Protein AF-A0A2V9KJF3-F1 (afdb_monomer_lite)

Foldseek 3Di:
DDPPDDVPDPPDDPVPVPPPCVFWDADPVGDTPDGDPPDDDDDDDPDDPDPPPDQDFPPVDPPTDGDDDDDDPFDQDLQQWTPDDDDFPPPVPCVPPFDQKDWAKAQQQARHHADLDFDKDFDKDKDKDWDWDCPDPFKIKIKMKMWIWTGFIFTPPLLFWAWDDDDFQDVVLVPPVNPPPNLQSLQRTAIDRDGGQAHIDRPPIKIKIKMWGPPPVPVFKIKIKIKIKDFDDDDPVQGSQSSCGPNRMFTWMDRGDDPDDDGPRHSPGPHSQRDRRDPRVDRRVQIATAHRHEDRHQDTKMKIKIKIKIWGDPDPFKIKMKMKIKIKIAQFKAWAASQDDPPQCQDPVRDRHTSHSRHDHGTYMGRGWMKMKIKIKIWMWGDDPPPDIDIDIDMDMDIDTPHRDSPDHDD

Secondary structure (DSSP, 8-state):
------TT---SSTTSTTTSTTT-PPPTTS----PPTT----S------S--------TTSSSPPPPP------EEPTTSPEES-------TTSTTPPPSEEEEEE-TTT-SBP-----EE---EEEEEEEEEEEETTEEEEEEEEEEE-PPPEETT--EEE--SSSSSTTGGGSTT-TT-HHHHHHT---EEESBSS-----EEEEEEEEEEESSSSSSEEEEEEEEEEEEPPPHHHHHGGGGSTTT-EEEEEEP-TT----SSSPPPPPTT--TT--TT--STT-EEEEEEE-TTPPPEEEEEEEEEEEEEEETTEEEEEEEEEEEEEEEEEEE--S--TTTT--TT-----S-TTEEEEEEEEEEEEEEEEEEEEEEEEE-SSS-EEEEEEEEEEEEES--BSSS---

Radius of gyration: 31.86 Å; chains: 1; bounding box: 67×62×99 Å

pLDDT: mean 71.25, std 25.02, range [20.08, 98.69]

Sequence (411 aa):
NWDLGNPGYYEFGNALKADIADYIPCDASGTCDQIKPGVTPPANYGTPVCPEPVPTIDTSTTPNTITAWTCAPSVLNADGSFAGNIPNSVDGNLVNDFPYFQELSINPVTGARGNAYRHYYSYDSGLFVQDDWKVSPRFTLNLGLRWERYGAPREQHAIIAQFPASGQYAFDCLSPANTTDFVTCMGNVRTQPAQSMWNTRNYDFGPRIGFAWDVFGDQKTSLRAGYGIFYDRIFDNVWSNGAWNPPFYGLIDADATGGDTIFYSRPPAVPPSFTPGAPPDYLPLGARVSVRTMEQNLKDSSDQSLYFGLERQVSSSLALTLNYQGSLGRHLPVLMNWNRYDGDRYNATLTLDRPNSHYTGFNYRSNNVTSNYNALVFEARKHFSHSVALIGGYTWGRLMDFGSDLFSGST

Structure (mmCIF, N/CA/C/O backbone):
data_AF-A0A2V9KJF3-F1
#
_entry.id   AF-A0A2V9KJF3-F1
#
loop_
_atom_site.group_PDB
_atom_site.id
_atom_site.type_symbol
_atom_site.label_atom_id
_atom_site.label_alt_id
_atom_site.label_comp_id
_atom_site.label_asym_id
_atom_site.label_entity_id
_atom_site.label_seq_id
_atom_site.pdbx_PDB_ins_code
_atom_site.Cartn_x
_atom_site.Cartn_y
_atom_site.Cartn_z
_atom_site.occupancy
_atom_site.B_iso_or_equiv
_atom_site.auth_seq_id
_atom_site.auth_comp_id
_atom_site.auth_asym_id
_atom_site.auth_atom_id
_atom_site.pdbx_PDB_model_num
ATOM 1 N N . ASN A 1 1 ? -8.082 19.844 -6.050 1.00 25.84 1 ASN A N 1
ATOM 2 C CA . ASN A 1 1 ? -7.592 20.480 -7.288 1.00 25.84 1 ASN A CA 1
ATOM 3 C C . ASN A 1 1 ? -6.088 20.356 -7.386 1.00 25.84 1 ASN A C 1
ATOM 5 O O . ASN A 1 1 ? -5.379 21.288 -7.048 1.00 25.84 1 ASN A O 1
ATOM 9 N N . TRP A 1 2 ? -5.635 19.178 -7.800 1.00 20.08 2 TRP A N 1
ATOM 10 C CA . TRP A 1 2 ? -4.311 18.945 -8.363 1.00 20.08 2 TRP A CA 1
ATOM 11 C C . TRP A 1 2 ? -4.602 18.151 -9.631 1.00 20.08 2 TRP A C 1
ATOM 13 O O . TRP A 1 2 ? -5.010 16.995 -9.549 1.00 20.08 2 TRP A O 1
ATOM 23 N N . ASP A 1 3 ? -4.570 18.841 -10.765 1.00 22.78 3 ASP A N 1
ATOM 24 C CA . ASP A 1 3 ? -4.784 18.254 -12.080 1.00 22.78 3 ASP A CA 1
ATOM 25 C C . ASP A 1 3 ? -3.463 17.602 -12.495 1.00 22.78 3 ASP A C 1
ATOM 27 O O . ASP A 1 3 ? -2.493 18.276 -12.847 1.00 22.78 3 ASP A O 1
ATOM 31 N N . LEU A 1 4 ? -3.371 16.286 -12.302 1.00 27.84 4 LEU A N 1
ATOM 32 C CA . LEU A 1 4 ? -2.240 15.499 -12.772 1.00 27.84 4 LEU A CA 1
ATOM 33 C C . LEU A 1 4 ? -2.470 15.246 -14.258 1.00 27.84 4 LEU A C 1
ATOM 35 O O . LEU A 1 4 ? -3.127 14.278 -14.642 1.00 27.84 4 LEU A O 1
ATOM 39 N N . GLY A 1 5 ? -1.946 16.169 -15.062 1.00 24.44 5 GLY A N 1
ATOM 40 C CA . GLY A 1 5 ? -1.996 16.127 -16.512 1.00 24.44 5 GLY A CA 1
ATOM 41 C C . GLY A 1 5 ? -1.640 14.747 -17.059 1.00 24.44 5 GLY A C 1
ATOM 42 O O . GLY A 1 5 ? -0.669 14.108 -16.647 1.00 24.44 5 GLY A O 1
ATOM 43 N N . ASN A 1 6 ? -2.446 14.300 -18.017 1.00 25.06 6 ASN A N 1
ATOM 44 C CA . ASN A 1 6 ? -2.137 13.165 -18.872 1.00 25.06 6 ASN A CA 1
ATOM 45 C C . ASN A 1 6 ? -0.696 13.308 -19.410 1.00 25.06 6 ASN A C 1
ATOM 47 O O . ASN A 1 6 ? -0.407 14.313 -20.071 1.00 25.06 6 ASN A O 1
ATOM 51 N N . PRO A 1 7 ? 0.205 12.331 -19.208 1.00 29.00 7 PRO A N 1
ATOM 52 C CA . PRO A 1 7 ? 1.539 12.393 -19.785 1.00 29.00 7 PRO A CA 1
ATOM 53 C C . PRO A 1 7 ? 1.407 12.312 -21.310 1.00 29.00 7 PRO A C 1
ATOM 55 O O . PRO A 1 7 ? 1.063 11.275 -21.876 1.00 29.00 7 PRO A O 1
ATOM 58 N N . GLY A 1 8 ? 1.606 13.457 -21.968 1.00 27.42 8 GLY A N 1
ATOM 59 C CA . GLY A 1 8 ? 1.446 13.633 -23.411 1.00 27.42 8 GLY A CA 1
ATOM 60 C C . GLY A 1 8 ? 0.338 14.595 -23.853 1.00 27.42 8 GLY A C 1
ATOM 61 O O . GLY A 1 8 ? 0.204 14.795 -25.060 1.00 27.42 8 GLY A O 1
ATOM 62 N N . TYR A 1 9 ? -0.414 15.209 -22.935 1.00 23.98 9 TYR A N 1
ATOM 63 C CA . TYR A 1 9 ? -1.232 16.383 -23.247 1.00 23.98 9 TYR A CA 1
ATOM 64 C C . TYR A 1 9 ? -0.492 17.643 -22.808 1.00 23.98 9 TYR A C 1
ATOM 66 O O . TYR A 1 9 ? -0.600 18.088 -21.671 1.00 23.98 9 TYR A O 1
ATOM 74 N N . TYR A 1 10 ? 0.254 18.235 -23.734 1.00 28.16 10 TYR A N 1
ATOM 75 C CA . TYR A 1 10 ? 0.429 19.678 -23.693 1.00 28.16 10 TYR A CA 1
ATOM 76 C C . TYR A 1 10 ? -0.896 20.273 -24.175 1.00 28.16 10 TYR A C 1
ATOM 78 O O . TYR A 1 10 ? -1.294 20.042 -25.319 1.00 28.16 10 TYR A O 1
ATOM 86 N N . GLU A 1 11 ? -1.616 20.978 -23.303 1.00 24.31 11 GLU A N 1
ATOM 87 C CA . GLU A 1 11 ? -2.724 21.829 -23.728 1.00 24.31 11 GLU A CA 1
ATOM 88 C C . GLU A 1 11 ? -2.167 22.997 -24.546 1.00 24.31 11 GLU A C 1
ATOM 90 O O . GLU A 1 11 ? -1.919 24.086 -24.043 1.00 24.31 11 GLU A O 1
ATOM 95 N N . PHE A 1 12 ? -2.005 22.773 -25.844 1.00 30.14 12 PHE A N 1
ATOM 96 C CA . PHE A 1 12 ? -2.162 23.834 -26.822 1.00 30.14 12 PHE A CA 1
ATOM 97 C C . PHE A 1 12 ? -3.464 23.560 -27.580 1.00 30.14 12 PHE A C 1
ATOM 99 O O . PHE A 1 12 ? -3.560 22.627 -28.372 1.00 30.14 12 PHE A O 1
ATOM 106 N N . GLY A 1 13 ? -4.492 24.370 -27.309 1.00 28.67 13 GLY A N 1
ATOM 107 C CA . GLY A 1 13 ? -5.544 24.639 -28.295 1.00 28.67 13 GLY A CA 1
ATOM 108 C C . GLY A 1 13 ? -6.849 23.836 -28.256 1.00 28.67 13 GLY A C 1
ATOM 109 O O . GLY A 1 13 ? -7.619 23.952 -29.205 1.00 28.67 13 GLY A O 1
ATOM 110 N N . ASN A 1 14 ? -7.190 23.086 -27.202 1.00 29.58 14 ASN A N 1
ATOM 111 C CA . ASN A 1 14 ? -8.516 22.435 -27.149 1.00 29.58 14 ASN A CA 1
ATOM 112 C C . ASN A 1 14 ? -9.671 23.328 -26.655 1.00 29.58 14 ASN A C 1
ATOM 114 O O . ASN A 1 14 ? -10.817 22.888 -26.689 1.00 29.58 14 ASN A O 1
ATOM 118 N N . ALA A 1 15 ? -9.421 24.594 -26.308 1.00 27.84 15 ALA A N 1
ATOM 119 C CA . ALA A 1 15 ? -10.497 25.555 -26.046 1.00 27.84 15 ALA A CA 1
ATOM 120 C C . ALA A 1 15 ? -11.199 26.065 -27.328 1.00 27.84 15 ALA A C 1
ATOM 122 O O . ALA A 1 15 ? -12.271 26.643 -27.229 1.00 27.84 15 ALA A O 1
ATOM 123 N N . LEU A 1 16 ? -10.645 25.835 -28.531 1.00 33.12 16 LEU A N 1
ATOM 124 C CA . LEU A 1 16 ? -11.183 26.403 -29.783 1.00 33.12 16 LEU A CA 1
ATOM 125 C C . LEU A 1 16 ? -12.059 25.454 -30.614 1.00 33.12 16 LEU A C 1
ATOM 127 O O . LEU A 1 16 ? -12.738 25.902 -31.536 1.00 33.12 16 LEU A O 1
ATOM 131 N N . LYS A 1 17 ? -12.085 24.150 -30.305 1.00 31.36 17 LYS A N 1
ATOM 132 C CA . LYS A 1 17 ? -12.929 23.199 -31.052 1.00 31.36 17 LYS A CA 1
ATOM 133 C C . LYS A 1 17 ? -14.425 23.382 -30.792 1.00 31.36 17 LYS A C 1
ATOM 135 O O . LYS A 1 17 ? -15.219 22.948 -31.620 1.00 31.36 17 LYS A O 1
ATOM 140 N N . ALA A 1 18 ? -14.795 24.008 -29.677 1.00 32.75 18 ALA A N 1
ATOM 141 C CA . ALA A 1 18 ? -16.193 24.224 -29.325 1.00 32.75 18 ALA A CA 1
ATOM 142 C C . ALA A 1 18 ? -16.814 25.454 -30.014 1.00 32.75 18 ALA A C 1
ATOM 144 O O . ALA A 1 18 ? -18.012 25.440 -30.246 1.00 32.75 18 ALA A O 1
ATOM 145 N N . ASP A 1 19 ? -16.028 26.459 -30.422 1.00 37.66 19 ASP A N 1
ATOM 146 C CA . ASP A 1 19 ? -16.605 27.752 -30.828 1.00 37.66 19 ASP A CA 1
ATOM 147 C C . ASP A 1 19 ? -16.743 27.961 -32.346 1.00 37.66 19 ASP A C 1
ATOM 149 O O . ASP A 1 19 ? -17.556 28.777 -32.761 1.00 37.66 19 ASP A O 1
ATOM 153 N N . ILE A 1 20 ? -16.002 27.253 -33.212 1.00 36.59 20 ILE A N 1
ATOM 154 C CA . ILE A 1 20 ? -16.098 27.456 -34.681 1.00 36.59 20 ILE A CA 1
ATOM 155 C C . ILE A 1 20 ? -17.249 26.657 -35.311 1.00 36.59 20 ILE A C 1
ATOM 157 O O . ILE A 1 20 ? -17.886 27.128 -36.257 1.00 36.59 20 ILE A O 1
ATOM 161 N N . ALA A 1 21 ? -17.554 25.474 -34.767 1.00 40.84 21 ALA A N 1
ATOM 162 C CA . ALA A 1 21 ? -18.652 24.631 -35.247 1.00 40.84 21 ALA A CA 1
ATOM 163 C C . ALA A 1 21 ? -20.032 25.303 -35.091 1.00 40.84 21 ALA A C 1
ATOM 165 O O . ALA A 1 21 ? -20.964 24.975 -35.824 1.00 40.84 21 ALA A O 1
ATOM 166 N N . ASP A 1 22 ? -20.144 26.297 -34.206 1.00 41.97 22 ASP A N 1
ATOM 167 C CA . ASP A 1 22 ? -21.380 27.042 -33.954 1.00 41.97 22 ASP A CA 1
ATOM 168 C C . ASP A 1 22 ? -21.698 28.115 -35.020 1.00 41.97 22 ASP A C 1
ATOM 170 O O . ASP A 1 22 ? -22.818 28.643 -35.052 1.00 41.97 22 ASP A O 1
ATOM 174 N N . TYR A 1 23 ? -20.765 28.422 -35.938 1.00 40.19 23 TYR A N 1
ATOM 175 C CA . TYR A 1 23 ? -20.931 29.492 -36.940 1.00 40.19 23 TYR A CA 1
ATOM 176 C C . TYR A 1 23 ? -21.034 29.028 -38.402 1.00 40.19 23 TYR A C 1
ATOM 178 O O . TYR A 1 23 ? -21.414 29.842 -39.250 1.00 40.19 23 TYR A O 1
ATOM 186 N N . ILE A 1 24 ? -20.751 27.756 -38.717 1.00 44.81 24 ILE A N 1
ATOM 187 C CA . ILE A 1 24 ? -20.793 27.221 -40.093 1.00 44.81 24 ILE A CA 1
ATOM 188 C C . ILE A 1 24 ? -21.434 25.821 -40.087 1.00 44.81 24 ILE A C 1
ATOM 190 O O . ILE A 1 24 ? -20.772 24.853 -39.715 1.00 44.81 24 ILE A O 1
ATOM 194 N N . PRO A 1 25 ? -22.710 25.665 -40.488 1.00 43.72 25 PRO A N 1
ATOM 195 C CA . PRO A 1 25 ? -23.310 24.344 -40.591 1.00 43.72 25 PRO A CA 1
ATOM 196 C C . PRO A 1 25 ? -22.837 23.639 -41.869 1.00 43.72 25 PRO A C 1
ATOM 198 O O . PRO A 1 25 ? -22.924 24.187 -42.967 1.00 43.72 25 PRO A O 1
ATOM 201 N N . CYS A 1 26 ? -22.377 22.402 -41.711 1.00 45.31 26 CYS A N 1
ATOM 202 C CA . CYS A 1 26 ? -22.086 21.482 -42.806 1.00 45.31 26 CYS A CA 1
ATOM 203 C C . CYS A 1 26 ? -23.308 20.601 -43.078 1.00 45.31 26 CYS A C 1
ATOM 205 O O . CYS A 1 26 ? -23.991 20.185 -42.136 1.00 45.31 26 CYS A O 1
ATOM 207 N N . ASP A 1 27 ? -23.585 20.287 -44.343 1.00 42.34 27 ASP A N 1
ATOM 208 C CA . ASP A 1 27 ? -24.607 19.287 -44.657 1.00 42.34 27 ASP A CA 1
ATOM 209 C C . ASP A 1 27 ? -24.101 17.849 -44.419 1.00 42.34 27 ASP A C 1
ATOM 211 O O . ASP A 1 27 ? -22.919 17.605 -44.169 1.00 42.34 27 ASP A O 1
ATOM 215 N N . ALA A 1 28 ? -25.006 16.868 -44.490 1.00 40.09 28 ALA A N 1
ATOM 216 C CA . ALA A 1 28 ? -24.708 15.461 -44.202 1.00 40.09 28 ALA A CA 1
ATOM 217 C C . ALA A 1 28 ? -23.730 14.793 -45.195 1.00 40.09 28 ALA A C 1
ATOM 219 O O . ALA A 1 28 ? -23.340 13.647 -44.978 1.00 40.09 28 ALA A O 1
ATOM 220 N N . SER A 1 29 ? -23.336 15.486 -46.270 1.00 39.69 29 SER A N 1
ATOM 221 C CA . SER A 1 29 ? -22.292 15.045 -47.200 1.00 39.69 29 SER A CA 1
ATOM 222 C C . SER A 1 29 ? -20.916 15.658 -46.905 1.00 39.69 29 SER A C 1
ATOM 224 O O . SER A 1 29 ? -19.932 15.257 -47.522 1.00 39.69 29 SER A O 1
ATOM 226 N N . GLY A 1 30 ? -20.827 16.558 -45.917 1.00 38.59 30 GLY A N 1
ATOM 227 C CA . GLY A 1 30 ? -19.575 17.144 -45.433 1.00 38.59 30 GLY A CA 1
ATOM 228 C C . GLY A 1 30 ? -19.145 18.429 -46.144 1.00 38.59 30 GLY A C 1
ATOM 229 O O . GLY A 1 30 ? -18.006 18.853 -45.963 1.00 38.59 30 GLY A O 1
ATOM 230 N N . THR A 1 31 ? -20.024 19.060 -46.927 1.00 39.06 31 THR A N 1
ATOM 231 C CA . THR A 1 31 ? -19.734 20.335 -47.606 1.00 39.06 31 THR A CA 1
ATOM 232 C C . THR A 1 31 ? -20.200 21.511 -46.734 1.00 39.06 31 THR A C 1
ATOM 234 O O . THR A 1 31 ? -21.332 21.500 -46.242 1.00 39.06 31 THR A O 1
ATOM 237 N N . CYS A 1 32 ? -19.337 22.509 -46.500 1.00 45.09 32 CYS A N 1
ATOM 238 C CA . CYS A 1 32 ? -19.562 23.605 -45.541 1.00 45.09 32 CYS A CA 1
ATOM 239 C C . CYS A 1 32 ? -19.292 24.972 -46.203 1.00 45.09 32 CYS A C 1
ATOM 241 O O . CYS A 1 32 ? -18.206 25.526 -46.052 1.00 45.09 32 CYS A O 1
ATOM 243 N N . ASP A 1 33 ? -20.255 25.523 -46.948 1.00 43.75 33 ASP A N 1
ATOM 244 C CA . ASP A 1 33 ? -19.938 26.602 -47.903 1.00 43.75 33 ASP A CA 1
ATOM 245 C C . ASP A 1 33 ? -20.437 28.020 -47.559 1.00 43.75 33 ASP A C 1
ATOM 247 O O . ASP A 1 33 ? -20.206 28.918 -48.367 1.00 43.75 33 ASP A O 1
ATOM 251 N N . GLN A 1 34 ? -21.084 28.312 -46.415 1.00 43.47 34 GLN A N 1
ATOM 252 C CA . GLN A 1 34 ? -21.548 29.692 -46.118 1.00 43.47 34 GLN A CA 1
ATOM 253 C C . GLN A 1 34 ? -21.555 30.080 -44.618 1.00 43.47 34 GLN A C 1
ATOM 255 O O . GLN A 1 34 ? -22.013 29.318 -43.767 1.00 43.47 34 GLN A O 1
ATOM 260 N N . ILE A 1 35 ? -21.125 31.316 -44.307 1.00 40.50 35 ILE A N 1
ATOM 261 C CA . ILE A 1 35 ? -21.207 31.962 -42.975 1.00 40.50 35 ILE A CA 1
ATOM 262 C C . ILE A 1 35 ? -22.608 32.576 -42.769 1.00 40.50 35 ILE A C 1
ATOM 264 O O . ILE A 1 35 ? -23.193 33.133 -43.700 1.00 40.50 35 ILE A O 1
ATOM 268 N N . LYS A 1 36 ? -23.146 32.527 -41.539 1.00 38.03 36 LYS A N 1
ATOM 269 C CA . LYS A 1 36 ? -24.435 33.151 -41.162 1.00 38.03 36 LYS A CA 1
ATOM 270 C C . LYS A 1 36 ? -24.477 34.661 -41.508 1.00 38.03 36 LYS A C 1
ATOM 272 O O . LYS A 1 36 ? -23.584 35.396 -41.083 1.00 38.03 36 LYS A O 1
ATOM 277 N N . PRO A 1 37 ? -25.519 35.175 -42.193 1.00 36.69 37 PRO A N 1
ATOM 278 C CA . PRO A 1 37 ? -25.640 36.607 -42.482 1.00 36.69 37 PRO A CA 1
ATOM 279 C C . PRO A 1 37 ? -25.765 37.448 -41.197 1.00 36.69 37 PRO A C 1
ATOM 281 O O . PRO A 1 37 ? -26.626 37.167 -40.366 1.00 36.69 37 PRO A O 1
ATOM 284 N N . GLY A 1 38 ? -24.952 38.504 -41.055 1.00 39.25 38 GLY A N 1
ATOM 285 C CA . GLY A 1 38 ? -25.099 39.524 -40.000 1.00 39.25 38 GLY A CA 1
ATOM 286 C C . GLY A 1 38 ? -24.128 39.456 -38.811 1.00 39.25 38 GLY A C 1
ATOM 287 O O . GLY A 1 38 ? -24.335 40.183 -37.843 1.00 39.25 38 GLY A O 1
ATOM 288 N N . VAL A 1 39 ? -23.077 38.629 -38.863 1.00 36.53 39 VAL A N 1
ATOM 289 C CA . VAL A 1 39 ? -22.054 38.537 -37.801 1.00 36.53 39 VAL A CA 1
ATOM 290 C C . VAL A 1 39 ? -20.738 39.165 -38.272 1.00 36.53 39 VAL A C 1
ATOM 292 O O . VAL A 1 39 ? -20.168 38.728 -39.268 1.00 36.53 39 VAL A O 1
ATOM 295 N N . THR A 1 40 ? -20.242 40.176 -37.551 1.00 37.72 40 THR A N 1
ATOM 296 C CA . THR A 1 40 ? -18.947 40.832 -37.816 1.00 37.72 40 THR A CA 1
ATOM 297 C C . THR A 1 40 ? -17.939 40.453 -36.719 1.00 37.72 40 THR A C 1
ATOM 299 O O . THR A 1 40 ? -18.250 40.673 -35.546 1.00 37.72 40 THR A O 1
ATOM 302 N N . PRO A 1 41 ? -16.744 39.913 -37.034 1.00 37.22 41 PRO A N 1
ATOM 303 C CA . PRO A 1 41 ? -15.740 39.582 -36.017 1.00 37.22 41 PRO A CA 1
ATOM 304 C C . PRO A 1 41 ? -15.089 40.844 -35.406 1.00 37.22 41 PRO A C 1
ATOM 306 O O . PRO A 1 41 ? -15.015 41.873 -36.085 1.00 37.22 41 PRO A O 1
ATOM 309 N N . PRO A 1 42 ? -14.576 40.803 -34.158 1.00 32.69 42 PRO A N 1
ATOM 310 C CA . PRO A 1 42 ? -13.956 41.963 -33.514 1.00 32.69 42 PRO A CA 1
ATOM 311 C C . PRO A 1 42 ? -12.626 42.346 -34.186 1.00 32.69 42 PRO A C 1
ATOM 313 O O . PRO A 1 42 ? -11.776 41.496 -34.433 1.00 32.69 42 PRO A O 1
ATOM 316 N N . ALA A 1 43 ? -12.422 43.643 -34.434 1.00 33.91 43 ALA A N 1
ATOM 317 C CA . ALA A 1 43 ? -11.352 44.167 -35.292 1.00 33.91 43 ALA A CA 1
ATOM 318 C C . ALA A 1 43 ? -9.951 44.302 -34.654 1.00 33.91 43 ALA A C 1
ATOM 320 O O . ALA A 1 43 ? -9.069 44.871 -35.285 1.00 33.91 43 ALA A O 1
ATOM 321 N N . ASN A 1 44 ? -9.706 43.810 -33.436 1.00 33.31 44 ASN A N 1
ATOM 322 C CA . ASN A 1 44 ? -8.402 43.965 -32.778 1.00 33.31 44 ASN A CA 1
ATOM 323 C C . ASN A 1 44 ? -7.943 42.667 -32.109 1.00 33.31 44 ASN A C 1
ATOM 325 O O . ASN A 1 44 ? -8.030 42.518 -30.894 1.00 33.31 44 ASN A O 1
ATOM 329 N N . TYR A 1 45 ? -7.389 41.764 -32.912 1.00 29.91 45 TYR A N 1
ATOM 330 C CA . TYR A 1 45 ? -6.410 40.789 -32.444 1.00 29.91 45 TYR A CA 1
ATOM 331 C C . TYR A 1 45 ? -5.184 40.892 -33.349 1.00 29.91 45 TYR A C 1
ATOM 333 O O . TYR A 1 45 ? -5.293 40.804 -34.571 1.00 29.91 45 TYR A O 1
ATOM 341 N N . GLY A 1 46 ? -4.026 41.156 -32.739 1.00 28.89 46 GLY A N 1
ATOM 342 C CA . GLY A 1 46 ? -2.740 41.132 -33.427 1.00 28.89 46 GLY A CA 1
ATOM 343 C C . GLY A 1 46 ? -2.543 39.795 -34.141 1.00 28.89 46 GLY A C 1
ATOM 344 O O . GLY A 1 46 ? -2.982 38.754 -33.661 1.00 28.89 46 GLY A O 1
ATOM 345 N N . THR A 1 47 ? -1.913 39.853 -35.308 1.00 26.97 47 THR A N 1
ATOM 346 C CA . THR A 1 47 ? -1.649 38.731 -36.219 1.00 26.97 47 THR A CA 1
ATOM 347 C C . THR A 1 47 ? -1.180 37.457 -35.493 1.00 26.97 47 THR A C 1
ATOM 349 O O . THR A 1 47 ? -0.060 37.456 -34.971 1.00 26.97 47 THR A O 1
ATOM 352 N N . PRO A 1 48 ? -1.966 36.362 -35.491 1.00 29.06 48 PRO A N 1
ATOM 353 C CA . PRO A 1 48 ? -1.508 35.062 -35.019 1.00 29.06 48 PRO A CA 1
ATOM 354 C C . PRO A 1 48 ? -0.635 34.410 -36.097 1.00 29.06 48 PRO A C 1
ATOM 356 O O . PRO A 1 48 ? -1.050 34.278 -37.246 1.00 29.06 48 PRO A O 1
ATOM 359 N N . VAL A 1 49 ? 0.575 33.991 -35.726 1.00 29.58 49 VAL A N 1
ATOM 360 C CA . VAL A 1 49 ? 1.474 33.206 -36.581 1.00 29.58 49 VAL A CA 1
ATOM 361 C C . VAL A 1 49 ? 1.555 31.780 -36.035 1.00 29.58 49 VAL A C 1
ATOM 363 O O . VAL A 1 49 ? 2.443 31.423 -35.276 1.00 29.58 49 VAL A O 1
ATOM 366 N N . CYS A 1 50 ? 0.624 30.941 -36.455 1.00 32.19 50 CYS A N 1
ATOM 367 C CA . CYS A 1 50 ? 0.977 29.717 -37.172 1.00 32.19 50 CYS A CA 1
ATOM 368 C C . CYS A 1 50 ? 0.179 29.838 -38.466 1.00 32.19 50 CYS A C 1
ATOM 370 O O . CYS A 1 50 ? -0.999 30.181 -38.360 1.00 32.19 50 CYS A O 1
ATOM 372 N N . PRO A 1 51 ? 0.745 29.676 -39.674 1.00 37.19 51 PRO A N 1
ATOM 373 C CA . PRO A 1 51 ? -0.056 29.907 -40.856 1.00 37.19 51 PRO A CA 1
ATOM 374 C C . PRO A 1 51 ? -0.954 28.681 -41.052 1.00 37.19 51 PRO A C 1
ATOM 376 O O . PRO A 1 51 ? -0.661 27.818 -41.868 1.00 37.19 51 PRO A O 1
ATOM 379 N N . GLU A 1 52 ? -2.061 28.594 -40.318 1.00 35.84 52 GLU A N 1
ATOM 380 C CA . GLU A 1 52 ? -3.299 28.336 -41.033 1.00 35.84 52 GLU A CA 1
ATOM 381 C C . GLU A 1 52 ? -3.577 29.615 -41.836 1.00 35.84 52 GLU A C 1
ATOM 383 O O . GLU A 1 52 ? -3.783 30.678 -41.241 1.00 35.84 52 GLU A O 1
ATOM 388 N N . PRO A 1 53 ? -3.490 29.594 -43.178 1.00 36.34 53 PRO A N 1
ATOM 389 C CA . PRO A 1 53 ? -3.945 30.724 -43.955 1.00 36.34 53 PRO A CA 1
ATOM 390 C C . PRO A 1 53 ? -5.470 30.744 -43.891 1.00 36.34 53 PRO A C 1
ATOM 392 O O . PRO A 1 53 ? -6.136 29.745 -44.162 1.00 36.34 53 PRO A O 1
ATOM 395 N N . VAL A 1 54 ? -6.023 31.913 -43.576 1.00 39.44 54 VAL A N 1
ATOM 396 C CA . VAL A 1 54 ? -7.412 32.240 -43.911 1.00 39.44 54 VAL A CA 1
ATOM 397 C C . VAL A 1 54 ? -7.628 31.849 -45.382 1.00 39.44 54 VAL A C 1
ATOM 399 O O . VAL A 1 54 ? -6.807 32.250 -46.213 1.00 39.44 54 VAL A O 1
ATOM 402 N N . PRO A 1 55 ? -8.668 31.073 -45.741 1.00 40.47 55 PRO A N 1
ATOM 403 C CA . PRO A 1 55 ? -8.923 30.752 -47.138 1.00 40.47 55 PRO A CA 1
ATOM 404 C C . PRO A 1 55 ? -9.111 32.057 -47.913 1.00 40.47 55 PRO A C 1
ATOM 406 O O . PRO A 1 55 ? -10.054 32.813 -47.679 1.00 40.47 55 PRO A O 1
ATOM 409 N N . THR A 1 56 ? -8.193 32.356 -48.827 1.00 40.91 56 THR A N 1
ATOM 410 C CA . THR A 1 56 ? -8.371 33.452 -49.775 1.00 40.91 56 THR A CA 1
ATOM 411 C C . THR A 1 56 ? -9.416 33.031 -50.794 1.00 40.91 56 THR A C 1
ATOM 413 O O . THR A 1 56 ? -9.179 32.137 -51.604 1.00 40.91 56 THR A O 1
ATOM 416 N N . ILE A 1 57 ? -10.575 33.680 -50.735 1.00 42.03 57 ILE A N 1
ATOM 417 C CA . ILE A 1 57 ? -11.615 33.583 -51.754 1.00 42.03 57 ILE A CA 1
ATOM 418 C C . ILE A 1 57 ? -11.116 34.349 -52.981 1.00 42.03 57 ILE A C 1
ATOM 420 O O . ILE A 1 57 ? -10.988 35.573 -52.934 1.00 42.03 57 ILE A O 1
ATOM 424 N N . ASP A 1 58 ? -10.831 33.644 -54.074 1.00 44.00 58 ASP A N 1
ATOM 425 C CA . ASP A 1 58 ? -10.632 34.290 -55.368 1.00 44.00 58 ASP A CA 1
ATOM 426 C C . ASP A 1 58 ? -11.992 34.779 -55.888 1.00 44.00 58 ASP A C 1
ATOM 428 O O . ASP A 1 58 ? -12.824 33.996 -56.341 1.00 44.00 58 ASP A O 1
ATOM 432 N N . THR A 1 59 ? -12.236 36.085 -55.774 1.00 45.47 59 THR A N 1
ATOM 433 C CA . THR A 1 59 ? -13.473 36.741 -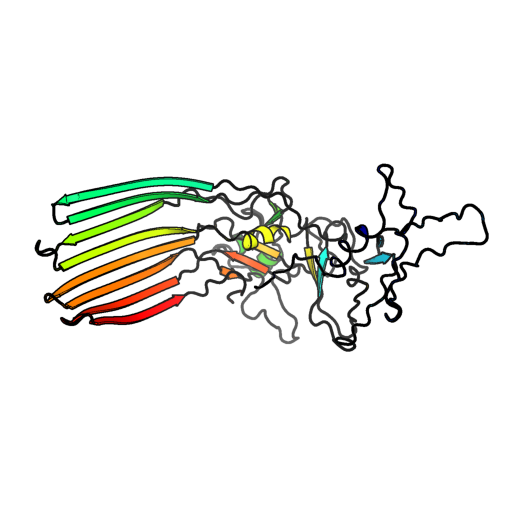56.227 1.00 45.47 59 THR A CA 1
ATOM 434 C C . THR A 1 59 ? -13.475 37.052 -57.724 1.00 45.47 59 THR A C 1
ATOM 436 O O . THR A 1 59 ? -14.438 37.633 -58.226 1.00 45.47 59 THR A O 1
ATOM 439 N N . SER A 1 60 ? -12.407 36.702 -58.448 1.00 45.44 60 SER A N 1
ATOM 440 C CA . SER A 1 60 ? -12.269 36.991 -59.877 1.00 45.44 60 SER A CA 1
ATOM 441 C C . SER A 1 60 ? -12.873 35.916 -60.790 1.00 45.44 60 SER A C 1
ATOM 443 O O . SER A 1 60 ? -12.984 36.137 -61.998 1.00 45.44 60 SER A O 1
ATOM 445 N N . THR A 1 61 ? -13.324 34.784 -60.235 1.00 39.31 61 THR A N 1
ATOM 446 C CA . THR A 1 61 ? -13.955 33.681 -60.978 1.00 39.31 61 THR A CA 1
ATOM 447 C C . THR A 1 61 ? -15.354 33.367 -60.443 1.00 39.31 61 THR A C 1
ATOM 449 O O . THR A 1 61 ? -15.642 33.563 -59.270 1.00 39.31 61 THR A O 1
ATOM 452 N N . THR A 1 62 ? -16.264 32.911 -61.313 1.00 38.50 62 THR A N 1
ATOM 453 C CA . THR A 1 62 ? -17.622 32.488 -60.921 1.00 38.50 62 THR A CA 1
ATOM 454 C C . THR A 1 62 ? -17.913 31.070 -61.433 1.00 38.50 62 THR A C 1
ATOM 456 O O . THR A 1 62 ? -17.853 30.853 -62.645 1.00 38.50 62 THR A O 1
ATOM 459 N N . PRO A 1 63 ? -18.255 30.104 -60.552 1.00 46.03 63 PRO A N 1
ATOM 460 C CA . PRO A 1 63 ? -18.348 30.221 -59.091 1.00 46.03 63 PRO A CA 1
ATOM 461 C C . PRO A 1 63 ? -16.963 30.216 -58.421 1.00 46.03 63 PRO A C 1
ATOM 463 O O . PRO A 1 63 ? -16.017 29.641 -58.954 1.00 46.03 63 PRO A O 1
ATOM 466 N N . ASN A 1 64 ? -16.862 30.836 -57.243 1.00 39.84 64 ASN A N 1
ATOM 467 C CA . ASN A 1 64 ? -15.629 30.868 -56.455 1.00 39.84 64 ASN A CA 1
ATOM 468 C C . ASN A 1 64 ? -15.200 29.427 -56.109 1.00 39.84 64 ASN A C 1
ATOM 470 O O . ASN A 1 64 ? -15.941 28.712 -55.435 1.00 39.84 64 ASN A O 1
ATOM 474 N N . THR A 1 65 ? -14.021 28.985 -56.547 1.00 35.72 65 THR A N 1
ATOM 475 C CA . THR A 1 65 ? -13.482 27.655 -56.208 1.00 35.72 65 THR A CA 1
ATOM 476 C C . THR A 1 65 ? -12.588 27.700 -54.970 1.00 35.72 65 THR A C 1
ATOM 478 O O . THR A 1 65 ? -11.655 28.499 -54.915 1.00 35.72 65 THR A O 1
ATOM 481 N N . ILE A 1 66 ? -12.819 26.797 -54.009 1.00 42.19 66 ILE A N 1
ATOM 482 C CA . ILE A 1 66 ? -11.933 26.567 -52.856 1.00 42.19 66 ILE A CA 1
ATOM 483 C C . ILE A 1 66 ? -10.945 25.447 -53.213 1.00 42.19 66 ILE A C 1
ATOM 485 O O . ILE A 1 66 ? -11.341 24.305 -53.434 1.00 42.19 66 ILE A O 1
ATOM 489 N N . THR A 1 67 ? -9.646 25.745 -53.266 1.00 36.84 67 THR A N 1
ATOM 490 C CA . THR A 1 67 ? -8.593 24.723 -53.415 1.00 36.84 67 THR A CA 1
ATOM 491 C C . THR A 1 67 ? -8.221 24.133 -52.052 1.00 36.84 67 THR A C 1
ATOM 493 O O . THR A 1 67 ? -7.742 24.864 -51.186 1.00 36.84 67 THR A O 1
ATOM 496 N N . ALA A 1 68 ? -8.410 22.824 -51.856 1.00 35.50 68 ALA A N 1
ATOM 497 C CA . ALA A 1 68 ? -8.014 22.114 -50.634 1.00 35.50 68 ALA A CA 1
ATOM 498 C C . ALA A 1 68 ? -6.488 21.897 -50.556 1.00 35.50 68 ALA A C 1
ATOM 500 O O . ALA A 1 68 ? -5.868 21.549 -51.561 1.00 35.50 68 ALA A O 1
ATOM 501 N N . TRP A 1 69 ? -5.897 22.033 -49.360 1.00 38.09 69 TRP A N 1
ATOM 502 C CA . TRP A 1 69 ? -4.472 21.766 -49.108 1.00 38.09 69 TRP A CA 1
ATOM 503 C C . TRP A 1 69 ? -4.253 20.759 -47.970 1.00 38.09 69 TRP A C 1
ATOM 505 O O . TRP A 1 69 ? -4.916 20.799 -46.936 1.00 38.09 69 TRP A O 1
ATOM 515 N N . THR A 1 70 ? -3.307 19.841 -48.189 1.00 33.53 70 THR A N 1
ATOM 516 C CA . THR A 1 70 ? -2.945 18.714 -47.316 1.00 33.53 70 THR A CA 1
ATOM 517 C C . THR A 1 70 ? -1.874 19.103 -46.290 1.00 33.53 70 THR A C 1
ATOM 519 O O . THR A 1 70 ? -0.731 19.358 -46.671 1.00 33.53 70 THR A O 1
ATOM 522 N N . CYS A 1 71 ? -2.186 19.057 -44.992 1.00 36.03 71 CYS A N 1
ATOM 523 C CA . CYS A 1 71 ? -1.162 18.974 -43.945 1.00 36.03 71 CYS A CA 1
ATOM 524 C C . CYS A 1 71 ? -0.659 17.526 -43.856 1.00 36.03 71 CYS A C 1
ATOM 526 O O . CYS A 1 71 ? -1.399 16.634 -43.440 1.00 36.03 71 CYS A O 1
ATOM 528 N N . ALA A 1 72 ? 0.587 17.273 -44.262 1.00 35.50 72 ALA A N 1
ATOM 529 C CA . ALA A 1 72 ? 1.228 15.985 -44.013 1.00 35.50 72 ALA A CA 1
ATOM 530 C C . ALA A 1 72 ? 1.558 15.860 -42.508 1.00 35.50 72 ALA A C 1
ATOM 532 O O . ALA A 1 72 ? 2.103 16.808 -41.940 1.00 35.50 72 ALA A O 1
ATOM 533 N N . PRO A 1 73 ? 1.238 14.733 -41.842 1.00 35.50 73 PRO A N 1
ATOM 534 C CA . PRO A 1 73 ? 1.611 14.513 -40.446 1.00 35.50 73 PRO A CA 1
ATOM 535 C C . PRO A 1 73 ? 3.137 14.495 -40.294 1.00 35.50 73 PRO A C 1
ATOM 537 O O . PRO A 1 73 ? 3.840 13.991 -41.169 1.00 35.50 73 PRO A O 1
ATOM 540 N N . SER A 1 74 ? 3.650 15.027 -39.183 1.00 39.66 74 SER A N 1
ATOM 541 C CA . SER A 1 74 ? 5.086 15.094 -38.899 1.00 39.66 74 SER A CA 1
ATOM 542 C C . SER A 1 74 ? 5.712 13.693 -38.916 1.00 39.66 74 SER A C 1
ATOM 544 O O . SER A 1 74 ? 5.395 12.858 -38.068 1.00 39.66 74 SER A O 1
ATOM 546 N N . VAL A 1 75 ? 6.602 13.424 -39.875 1.00 34.97 75 VAL A N 1
ATOM 547 C CA . VAL A 1 75 ? 7.312 12.138 -39.994 1.00 34.97 75 VAL A CA 1
ATOM 548 C C . VAL A 1 75 ? 8.655 12.241 -39.272 1.00 34.97 75 VAL A C 1
ATOM 550 O O . VAL A 1 75 ? 9.404 13.189 -39.507 1.00 34.97 75 VAL A O 1
ATOM 553 N N . LEU A 1 76 ? 8.948 11.280 -38.388 1.00 37.94 76 LEU A N 1
ATOM 554 C CA . LEU A 1 76 ? 10.266 11.112 -37.769 1.00 37.94 76 LEU A CA 1
ATOM 555 C C . LEU A 1 76 ? 11.228 10.518 -38.805 1.00 37.94 76 LEU A C 1
ATOM 557 O O . LEU A 1 76 ? 11.034 9.395 -39.269 1.00 37.94 76 LEU A O 1
ATOM 561 N N . ASN A 1 77 ? 12.254 11.275 -39.164 1.00 42.69 77 ASN A N 1
ATOM 562 C CA . ASN A 1 77 ? 13.321 10.840 -40.050 1.00 42.69 77 ASN A CA 1
ATOM 563 C C . ASN A 1 77 ? 14.319 9.947 -39.299 1.00 42.69 77 ASN A C 1
ATOM 565 O O . ASN A 1 77 ? 14.446 10.004 -38.075 1.00 42.69 77 ASN A O 1
ATOM 569 N N . ALA A 1 78 ? 15.078 9.150 -40.053 1.00 35.66 78 ALA A N 1
ATOM 570 C CA . ALA A 1 78 ? 16.101 8.251 -39.513 1.00 35.66 78 ALA A CA 1
ATOM 571 C C . ALA A 1 78 ? 17.248 8.976 -38.775 1.00 35.66 78 ALA A C 1
ATOM 573 O O . ALA A 1 78 ? 17.982 8.342 -38.028 1.00 35.66 78 ALA A O 1
ATOM 574 N N . ASP A 1 79 ? 17.390 10.291 -38.963 1.00 37.44 79 ASP A N 1
ATOM 575 C CA . ASP A 1 79 ? 18.350 11.154 -38.262 1.00 37.44 79 ASP A CA 1
ATOM 576 C C . ASP A 1 79 ? 17.791 11.762 -36.957 1.00 37.44 79 ASP A C 1
ATOM 578 O O . ASP A 1 79 ? 18.423 12.628 -36.354 1.00 37.44 79 ASP A O 1
ATOM 582 N N . GLY A 1 80 ? 16.590 11.345 -36.539 1.00 35.19 80 GLY A N 1
ATOM 583 C CA . GLY A 1 80 ? 15.921 11.833 -35.335 1.00 35.19 80 GLY A CA 1
ATOM 584 C C . GLY A 1 80 ? 15.208 13.180 -35.503 1.00 35.19 80 GLY A C 1
ATOM 585 O O . GLY A 1 80 ? 14.633 13.681 -34.537 1.00 35.19 80 GLY A O 1
ATOM 586 N N . SER A 1 81 ? 15.200 13.775 -36.700 1.00 39.25 81 SER A N 1
ATOM 587 C CA . SER A 1 81 ? 14.467 15.015 -36.977 1.00 39.25 81 SER A CA 1
ATOM 588 C C . SER A 1 81 ? 13.007 14.754 -37.370 1.00 39.25 81 SER A C 1
ATOM 590 O O . SER A 1 81 ? 12.705 13.791 -38.066 1.00 39.25 81 SER A O 1
ATOM 592 N N . PHE A 1 82 ? 12.076 15.625 -36.971 1.00 38.03 82 PHE A N 1
ATOM 593 C CA . PHE A 1 82 ? 10.717 15.631 -37.529 1.00 38.03 82 PHE A CA 1
ATOM 594 C C . PHE A 1 82 ? 10.659 16.545 -38.761 1.00 38.03 82 PHE A C 1
ATOM 596 O O . PHE A 1 82 ? 11.130 17.685 -38.703 1.00 38.03 82 PHE A O 1
ATOM 603 N N . ALA A 1 83 ? 10.081 16.067 -39.866 1.00 38.31 83 ALA A N 1
ATOM 604 C CA . ALA A 1 83 ? 9.781 16.885 -41.042 1.00 38.31 83 ALA A CA 1
ATOM 605 C C . ALA A 1 83 ? 8.418 17.587 -40.878 1.00 38.31 83 ALA A C 1
ATOM 607 O O . ALA A 1 83 ? 7.402 16.918 -40.700 1.00 38.31 83 ALA A O 1
ATOM 608 N N . GLY A 1 84 ? 8.404 18.924 -40.941 1.00 40.34 84 GLY A N 1
ATOM 609 C CA . GLY A 1 84 ? 7.209 19.772 -40.804 1.00 40.34 84 GLY A CA 1
ATOM 610 C C . GLY A 1 84 ? 7.480 20.996 -39.921 1.00 40.34 84 GLY A C 1
ATOM 611 O O . GLY A 1 84 ? 7.978 20.858 -38.808 1.00 40.34 84 GLY A O 1
ATOM 612 N N . ASN A 1 85 ? 7.198 22.202 -40.424 1.00 33.38 85 ASN A N 1
ATOM 613 C CA . ASN A 1 85 ? 7.423 23.457 -39.700 1.00 33.38 85 ASN A CA 1
ATOM 614 C C . ASN A 1 85 ? 6.458 23.574 -38.512 1.00 33.38 85 ASN A C 1
ATOM 616 O O . ASN A 1 85 ? 5.306 23.953 -38.701 1.00 33.38 85 ASN A O 1
ATOM 620 N N . ILE A 1 86 ? 6.929 23.312 -37.295 1.00 40.03 86 ILE A N 1
ATOM 621 C CA . ILE A 1 86 ? 6.300 23.848 -36.085 1.00 40.03 86 ILE A CA 1
ATOM 622 C C . ILE A 1 86 ? 7.053 25.148 -35.777 1.00 40.03 86 ILE A C 1
ATOM 624 O O . ILE A 1 86 ? 8.243 25.082 -35.461 1.00 40.03 86 ILE A O 1
ATOM 628 N N . PRO A 1 87 ? 6.448 26.339 -35.938 1.00 36.72 87 PRO A N 1
ATOM 629 C CA . PRO A 1 87 ? 7.106 27.588 -35.575 1.00 36.72 87 PRO A CA 1
ATOM 630 C C . PRO A 1 87 ? 7.494 27.543 -34.094 1.00 36.72 87 PRO A C 1
ATOM 632 O O . PRO A 1 87 ? 6.669 27.199 -33.252 1.00 36.72 87 PRO A O 1
ATOM 635 N N . ASN A 1 88 ? 8.746 27.874 -33.770 1.00 36.84 88 ASN A N 1
ATOM 636 C CA . ASN A 1 88 ? 9.168 28.098 -32.387 1.00 36.84 88 ASN A CA 1
ATOM 637 C C . ASN A 1 88 ? 8.228 29.139 -31.756 1.00 36.84 88 ASN A C 1
ATOM 639 O O . ASN A 1 88 ? 8.262 30.299 -32.174 1.00 36.84 88 ASN A O 1
ATOM 643 N N . SER A 1 89 ? 7.433 28.769 -30.746 1.00 36.56 89 SER A N 1
ATOM 644 C CA . SER A 1 89 ? 6.905 29.784 -29.838 1.00 36.56 89 SER A CA 1
ATOM 645 C C . SER A 1 89 ? 8.098 30.306 -29.041 1.00 36.56 89 SER A C 1
ATOM 647 O O . SER A 1 89 ? 8.748 29.597 -28.276 1.00 36.56 89 SER A O 1
ATOM 649 N N . VAL A 1 90 ? 8.470 31.554 -29.304 1.00 38.94 90 VAL A N 1
ATOM 650 C CA . VAL A 1 90 ? 9.393 32.315 -28.461 1.00 38.94 90 VAL A CA 1
ATOM 651 C C . VAL A 1 90 ? 8.627 32.741 -27.212 1.00 38.94 90 VAL A C 1
ATOM 653 O O . VAL A 1 90 ? 8.332 33.917 -27.016 1.00 38.94 90 VAL A O 1
ATOM 656 N N . ASP A 1 91 ? 8.270 31.777 -26.366 1.00 40.97 91 ASP A N 1
ATOM 657 C CA . ASP A 1 91 ? 7.869 32.084 -24.999 1.00 40.97 91 ASP A CA 1
ATOM 658 C C . ASP A 1 91 ? 9.133 32.538 -24.260 1.00 40.97 91 ASP A C 1
ATOM 660 O O . ASP A 1 91 ? 9.960 31.748 -23.806 1.00 40.97 91 ASP A O 1
ATOM 664 N N . GLY A 1 92 ? 9.325 33.859 -24.223 1.00 38.44 92 GLY A N 1
ATOM 665 C CA . GLY A 1 92 ? 10.541 34.549 -23.780 1.00 38.44 92 GLY A CA 1
ATOM 666 C C . GLY A 1 92 ? 10.954 34.337 -22.319 1.00 38.44 92 GLY A C 1
ATOM 667 O O . GLY A 1 92 ? 11.890 34.988 -21.871 1.00 38.44 92 GLY A O 1
ATOM 668 N N . ASN A 1 93 ? 10.284 33.458 -21.570 1.00 42.72 93 ASN A N 1
ATOM 669 C CA . ASN A 1 93 ? 10.571 33.220 -20.155 1.00 42.72 93 ASN A CA 1
ATOM 670 C C . ASN A 1 93 ? 11.746 32.252 -19.919 1.00 42.72 93 ASN A C 1
ATOM 672 O O . ASN A 1 93 ? 12.198 32.121 -18.792 1.00 42.72 93 ASN A O 1
ATOM 676 N N . LEU A 1 94 ? 12.217 31.566 -20.967 1.00 48.94 94 LEU A N 1
ATOM 677 C CA . LEU A 1 94 ? 13.254 30.523 -20.885 1.00 48.94 94 LEU A CA 1
ATOM 678 C C . LEU A 1 94 ? 14.370 30.734 -21.932 1.00 48.94 94 LEU A C 1
ATOM 680 O O . LEU A 1 94 ? 15.194 29.858 -22.187 1.00 48.94 94 LEU A O 1
ATOM 684 N N . VAL A 1 95 ? 14.396 31.906 -22.578 1.00 42.69 95 VAL A N 1
ATOM 685 C CA . VAL A 1 95 ? 15.493 32.327 -23.459 1.00 42.69 95 VAL A CA 1
ATOM 686 C C . VAL A 1 95 ? 16.693 32.580 -22.548 1.00 42.69 95 VAL A C 1
ATOM 688 O O . VAL A 1 95 ? 16.690 33.571 -21.825 1.00 42.69 95 VAL A O 1
ATOM 691 N N . ASN A 1 96 ? 17.680 31.679 -22.577 1.00 48.94 96 ASN A N 1
ATOM 692 C CA . ASN A 1 96 ? 18.860 31.557 -21.692 1.00 48.94 96 ASN A CA 1
ATOM 693 C C . ASN A 1 96 ? 18.758 30.513 -20.566 1.00 48.94 96 ASN A C 1
ATOM 695 O O . ASN A 1 96 ? 19.711 30.386 -19.795 1.00 48.94 96 ASN A O 1
ATOM 699 N N . ASP A 1 97 ? 17.678 29.736 -20.495 1.00 47.00 97 ASP A N 1
ATOM 700 C CA . ASP A 1 97 ? 17.637 28.590 -19.591 1.00 47.00 97 ASP A CA 1
ATOM 701 C C . ASP A 1 97 ? 18.413 27.414 -20.184 1.00 47.00 97 ASP A C 1
ATOM 703 O O . ASP A 1 97 ? 18.275 27.063 -21.360 1.00 47.00 97 ASP A O 1
ATOM 707 N N . PHE A 1 98 ? 19.236 26.795 -19.343 1.00 53.03 98 PHE A N 1
ATOM 708 C CA . PHE A 1 98 ? 19.934 25.561 -19.668 1.00 53.03 98 PHE A CA 1
ATOM 709 C C . PHE A 1 98 ? 19.069 24.389 -19.209 1.00 53.03 98 PHE A C 1
ATOM 711 O O . PHE A 1 98 ? 18.677 24.366 -18.035 1.00 53.03 98 PHE A O 1
ATOM 718 N N . PRO A 1 99 ? 18.763 23.409 -20.079 1.00 57.75 99 PRO A N 1
ATOM 719 C CA . PRO A 1 99 ? 18.092 22.211 -19.611 1.00 57.75 99 PRO A CA 1
ATOM 720 C C . PRO A 1 99 ? 18.983 21.564 -18.545 1.00 57.75 99 PRO A C 1
ATOM 722 O O . PRO A 1 99 ? 20.180 21.406 -18.744 1.00 57.75 99 PRO A O 1
ATOM 725 N N . TYR A 1 100 ? 18.420 21.245 -17.380 1.00 55.03 100 TYR A N 1
ATOM 726 C CA . TYR A 1 100 ? 19.127 20.457 -16.362 1.00 55.03 100 TYR A CA 1
ATOM 727 C C . TYR A 1 100 ? 19.005 18.957 -16.657 1.00 55.03 100 TYR A C 1
ATOM 729 O O . TYR A 1 100 ? 19.912 18.176 -16.385 1.00 55.03 100 TYR A O 1
ATOM 737 N N . PHE A 1 101 ? 17.868 18.560 -17.226 1.00 60.44 101 PHE A N 1
ATOM 738 C CA . PHE A 1 101 ? 17.497 17.179 -17.480 1.00 60.44 101 PHE A CA 1
ATOM 739 C C . PHE A 1 101 ? 16.456 17.132 -18.598 1.00 60.44 101 PHE A C 1
ATOM 741 O O . PHE A 1 101 ? 15.550 17.970 -18.629 1.00 60.44 101 PHE A O 1
ATOM 748 N N . GLN A 1 102 ? 16.569 16.150 -19.490 1.00 65.94 102 GLN A N 1
ATOM 749 C CA . GLN A 1 102 ? 15.578 15.899 -20.528 1.00 65.94 102 GLN A CA 1
ATOM 750 C C . GLN A 1 102 ? 15.172 14.422 -20.534 1.00 65.94 102 GLN A C 1
ATOM 752 O O . GLN A 1 102 ? 16.021 13.544 -20.678 1.00 65.94 102 GLN A O 1
ATOM 757 N N . GLU A 1 103 ? 13.863 14.166 -20.456 1.00 72.62 103 GLU A N 1
ATOM 758 C CA . GLU A 1 103 ? 13.277 12.831 -20.604 1.00 72.62 103 GLU A CA 1
ATOM 759 C C . GLU A 1 103 ? 12.491 12.751 -21.925 1.00 72.62 103 GLU A C 1
ATOM 761 O O . GLU A 1 103 ? 11.663 13.616 -22.226 1.00 72.62 103 GLU A O 1
ATOM 766 N N . LEU A 1 104 ? 12.748 11.724 -22.737 1.00 73.44 104 LEU A N 1
ATOM 767 C CA . LEU A 1 104 ? 12.075 11.500 -24.018 1.00 73.44 104 LEU A CA 1
ATOM 768 C C . LEU A 1 104 ? 11.305 10.177 -24.007 1.00 73.44 104 LEU A C 1
ATOM 770 O O . LEU A 1 104 ? 11.853 9.119 -23.709 1.00 73.44 104 LEU A O 1
ATOM 774 N N . SER A 1 105 ? 10.034 10.235 -24.401 1.00 79.50 105 SER A N 1
ATOM 775 C CA . SER A 1 105 ? 9.159 9.066 -24.520 1.00 79.50 105 SER A CA 1
ATOM 776 C C . SER A 1 105 ? 9.214 8.457 -25.921 1.00 79.50 105 SER A C 1
ATOM 778 O O . SER A 1 105 ? 8.619 8.999 -26.859 1.00 79.50 105 SER A O 1
ATOM 780 N N . ILE A 1 106 ? 9.869 7.304 -26.067 1.00 73.38 106 ILE A N 1
ATOM 781 C CA . ILE A 1 106 ? 10.001 6.607 -27.356 1.00 73.38 106 ILE A CA 1
ATOM 782 C C . ILE A 1 106 ? 9.570 5.142 -27.285 1.00 73.38 106 ILE A C 1
ATOM 784 O O . ILE A 1 106 ? 9.421 4.562 -26.212 1.00 73.38 106 ILE A O 1
ATOM 788 N N . ASN A 1 107 ? 9.396 4.520 -28.447 1.00 76.56 107 ASN A N 1
ATOM 789 C CA . ASN A 1 107 ? 9.455 3.075 -28.604 1.00 76.56 107 ASN A CA 1
ATOM 790 C C . ASN A 1 107 ? 10.931 2.680 -28.839 1.00 76.56 107 ASN A C 1
ATOM 792 O O . ASN A 1 107 ? 11.463 2.999 -29.902 1.00 76.56 107 ASN A O 1
ATOM 796 N N . PRO A 1 108 ? 11.599 1.987 -27.897 1.00 71.62 108 PRO A N 1
ATOM 797 C CA . PRO A 1 108 ? 13.026 1.667 -28.000 1.00 71.62 108 PRO A CA 1
ATOM 798 C C . PRO A 1 108 ? 13.405 0.827 -29.223 1.00 71.62 108 PRO A C 1
ATOM 800 O O . PRO A 1 108 ? 14.535 0.910 -29.688 1.00 71.62 108 PRO A O 1
ATOM 803 N N . VAL A 1 109 ? 12.470 0.036 -29.758 1.00 70.81 109 VAL A N 1
ATOM 804 C CA . VAL A 1 109 ? 12.711 -0.834 -30.918 1.00 70.81 109 VAL A CA 1
ATOM 805 C C . VAL A 1 109 ? 12.661 -0.042 -32.225 1.00 70.81 109 VAL A C 1
ATOM 807 O O . VAL A 1 109 ? 13.444 -0.300 -33.131 1.00 70.81 109 VAL A O 1
ATOM 810 N N . THR A 1 110 ? 11.748 0.921 -32.345 1.00 68.38 110 THR A N 1
ATOM 811 C CA . THR A 1 110 ? 11.473 1.620 -33.617 1.00 68.38 110 THR A CA 1
ATOM 812 C C . THR A 1 110 ? 11.940 3.074 -33.644 1.00 68.38 110 THR A C 1
ATOM 814 O O . THR A 1 110 ? 12.014 3.663 -34.716 1.00 68.38 110 THR A O 1
ATOM 817 N N . GLY A 1 111 ? 12.215 3.680 -32.487 1.00 66.31 111 GLY A N 1
ATOM 818 C CA . GLY A 1 111 ? 12.493 5.115 -32.333 1.00 66.31 111 GLY A CA 1
ATOM 819 C C . GLY A 1 111 ? 11.273 6.013 -32.420 1.00 66.31 111 GLY A C 1
ATOM 820 O O . GLY A 1 111 ? 11.378 7.201 -32.136 1.00 66.31 111 GLY A O 1
ATOM 821 N N . ALA A 1 112 ? 10.118 5.465 -32.802 1.00 67.94 112 ALA A N 1
ATOM 822 C CA . ALA A 1 112 ? 8.880 6.217 -32.912 1.00 67.94 112 ALA A CA 1
ATOM 823 C C . ALA A 1 112 ? 8.436 6.767 -31.548 1.00 67.94 112 ALA A C 1
ATOM 825 O O . ALA A 1 112 ? 8.928 6.358 -30.494 1.00 67.94 112 ALA A O 1
ATOM 826 N N . ARG A 1 113 ? 7.445 7.664 -31.562 1.00 69.56 113 ARG A N 1
ATOM 827 C CA . ARG A 1 113 ? 6.797 8.156 -30.339 1.00 69.56 113 ARG A CA 1
ATOM 828 C C . ARG A 1 113 ? 6.368 6.980 -29.451 1.00 69.56 113 ARG A C 1
ATOM 830 O O . ARG A 1 113 ? 5.731 6.039 -29.928 1.00 69.56 113 ARG A O 1
ATOM 837 N N . GLY A 1 114 ? 6.697 7.048 -28.160 1.00 72.38 114 GLY A N 1
ATOM 838 C CA . GLY A 1 114 ? 6.305 6.026 -27.192 1.00 72.38 114 GLY A CA 1
ATOM 839 C C . GLY A 1 114 ? 4.785 5.897 -27.090 1.00 72.38 114 GLY A C 1
ATOM 840 O O . GLY A 1 114 ? 4.070 6.897 -27.030 1.00 72.38 114 GLY A O 1
ATOM 841 N N . ASN A 1 115 ? 4.286 4.660 -27.050 1.00 81.88 115 ASN A N 1
ATOM 842 C CA . ASN A 1 115 ? 2.876 4.365 -26.810 1.00 81.88 115 ASN A CA 1
ATOM 843 C C . ASN A 1 115 ? 2.717 3.673 -25.451 1.00 81.88 115 ASN A C 1
ATOM 845 O O . ASN A 1 115 ? 3.085 2.506 -25.297 1.00 81.88 115 ASN A O 1
ATOM 849 N N . ALA A 1 116 ? 2.166 4.392 -24.473 1.00 86.00 116 ALA A N 1
ATOM 850 C CA . ALA A 1 116 ? 1.916 3.886 -23.123 1.00 86.00 116 ALA A CA 1
ATOM 851 C C . ALA A 1 116 ? 0.517 3.265 -22.946 1.00 86.00 116 ALA A C 1
ATOM 853 O O . ALA A 1 116 ? 0.180 2.845 -21.843 1.00 86.00 116 ALA A O 1
ATOM 854 N N . TYR A 1 117 ? -0.310 3.201 -23.995 1.00 90.38 117 TYR A N 1
ATOM 855 C CA . TYR A 1 117 ? -1.659 2.644 -23.902 1.00 90.38 117 TYR A CA 1
ATOM 856 C C . TYR A 1 117 ? -1.626 1.126 -23.676 1.00 90.38 117 TYR A C 1
ATOM 858 O O . TYR A 1 117 ? -0.927 0.403 -24.390 1.00 90.38 117 TYR A O 1
ATOM 866 N N . ARG A 1 118 ? -2.362 0.635 -22.675 1.00 91.88 118 ARG A N 1
ATOM 867 C CA . ARG A 1 118 ? -2.372 -0.771 -22.235 1.00 91.88 118 ARG A CA 1
ATOM 868 C C . ARG A 1 118 ? -3.794 -1.233 -21.932 1.00 91.88 118 ARG A C 1
ATOM 870 O O . ARG A 1 118 ? -4.623 -0.431 -21.506 1.00 91.88 118 ARG A O 1
ATOM 877 N N . HIS A 1 119 ? -4.053 -2.529 -22.095 1.00 94.31 119 HIS A N 1
ATOM 878 C CA . HIS A 1 119 ? -5.359 -3.136 -21.835 1.00 94.31 119 HIS A CA 1
ATOM 879 C C . HIS A 1 119 ? -5.324 -3.957 -20.549 1.00 94.31 119 HIS A C 1
ATOM 881 O O . HIS A 1 119 ? -5.120 -5.172 -20.573 1.00 94.31 119 HIS A O 1
ATOM 887 N N . TYR A 1 120 ? -5.490 -3.277 -19.415 1.00 94.56 120 TYR A N 1
ATOM 888 C CA . TYR A 1 120 ? -5.457 -3.923 -18.109 1.00 94.56 120 TYR A CA 1
ATOM 889 C C . TYR A 1 120 ? -6.811 -4.512 -17.702 1.00 94.56 120 TYR A C 1
ATOM 891 O O . TYR A 1 120 ? -7.852 -3.883 -17.878 1.00 94.56 120 TYR A O 1
ATOM 899 N N . TYR A 1 121 ? -6.784 -5.693 -17.088 1.00 93.94 121 TYR A N 1
ATOM 900 C CA . TYR A 1 121 ? -7.923 -6.316 -16.419 1.00 93.94 121 TYR A CA 1
ATOM 901 C C . TYR A 1 121 ? -7.486 -6.916 -15.076 1.00 93.94 121 TYR A C 1
ATOM 903 O O . TYR A 1 121 ? -6.372 -7.412 -14.929 1.00 93.94 121 TYR A O 1
ATOM 911 N N . SER A 1 122 ? -8.362 -6.875 -14.075 1.00 93.38 122 SER A N 1
ATOM 912 C CA . SER A 1 122 ? -8.133 -7.473 -12.752 1.00 93.38 122 SER A CA 1
ATOM 913 C C . SER A 1 122 ? -9.431 -8.092 -12.242 1.00 93.38 122 SER A C 1
ATOM 915 O O . SER A 1 122 ? -10.515 -7.707 -12.680 1.00 93.38 122 SER A O 1
ATOM 917 N N . TYR A 1 123 ? -9.315 -9.074 -11.349 1.00 93.31 123 TYR A N 1
ATOM 918 C CA . TYR A 1 123 ? -10.460 -9.735 -10.729 1.00 93.31 123 TYR A CA 1
ATOM 919 C C . TYR A 1 123 ? -10.287 -9.705 -9.223 1.00 93.31 123 TYR A C 1
ATOM 921 O O . TYR A 1 123 ? -9.434 -10.422 -8.692 1.00 93.31 123 TYR A O 1
ATOM 929 N N . ASP A 1 124 ? -11.130 -8.922 -8.568 1.00 94.31 124 ASP A N 1
ATOM 930 C CA . ASP A 1 124 ? -11.166 -8.834 -7.118 1.00 94.31 124 ASP A CA 1
ATOM 931 C C . ASP A 1 124 ? -12.327 -9.681 -6.594 1.00 94.31 124 ASP A C 1
ATOM 933 O O . ASP A 1 124 ? -13.359 -9.857 -7.249 1.00 94.31 124 ASP A O 1
ATOM 937 N N . SER A 1 125 ? -12.146 -10.301 -5.437 1.00 95.50 125 SER A N 1
ATOM 938 C CA . SER A 1 125 ? -13.165 -11.151 -4.822 1.00 95.50 125 SER A CA 1
ATOM 939 C C . SER A 1 125 ? -13.133 -10.991 -3.317 1.00 95.50 125 SER A C 1
ATOM 941 O O . SER A 1 125 ? -12.089 -10.729 -2.729 1.00 95.50 125 SER A O 1
ATOM 943 N N . GLY A 1 126 ? -14.289 -11.152 -2.685 1.00 96.44 126 GLY A N 1
ATOM 944 C CA . GLY A 1 126 ? -14.394 -11.039 -1.243 1.00 96.44 126 GLY A CA 1
ATOM 945 C C . GLY A 1 126 ? -15.523 -11.892 -0.703 1.00 96.44 126 GLY A C 1
ATOM 946 O O . GLY A 1 126 ? -16.587 -11.997 -1.311 1.00 96.44 126 GLY A O 1
ATOM 947 N N . LEU A 1 127 ? -15.282 -12.487 0.457 1.00 97.81 127 LEU A N 1
ATOM 948 C CA . LEU A 1 127 ? -16.259 -13.243 1.226 1.00 97.81 127 LEU A CA 1
ATOM 949 C C . LEU A 1 127 ? -16.204 -12.764 2.669 1.00 97.81 127 LEU A C 1
ATOM 951 O O . LEU A 1 127 ? -15.134 -12.445 3.183 1.00 97.81 127 LEU A O 1
ATOM 955 N N . PHE A 1 128 ? -17.348 -12.704 3.337 1.00 98.00 128 PHE A N 1
ATOM 956 C CA . PHE A 1 128 ? -17.385 -12.343 4.746 1.00 98.00 128 PHE A CA 1
ATOM 957 C C . PHE A 1 128 ? -18.424 -13.164 5.496 1.00 98.00 128 PHE A C 1
ATOM 959 O O . PHE A 1 128 ? -19.461 -13.536 4.951 1.00 98.00 128 PHE A O 1
ATOM 966 N N . VAL A 1 129 ? -18.129 -13.412 6.765 1.00 98.62 129 VAL A N 1
ATOM 967 C CA . VAL A 1 129 ? -19.061 -13.939 7.755 1.00 98.62 129 VAL A CA 1
ATOM 968 C C . VAL A 1 129 ? -18.888 -13.127 9.029 1.00 98.62 129 VAL A C 1
ATOM 970 O O . VAL A 1 129 ? -17.765 -12.785 9.401 1.00 98.62 129 VAL A O 1
ATOM 973 N N . GLN A 1 130 ? -19.995 -12.782 9.675 1.00 98.44 130 GLN A N 1
ATOM 974 C CA . GLN A 1 130 ? -19.987 -12.056 10.937 1.00 98.44 130 GLN A CA 1
ATOM 975 C C . GLN A 1 130 ? -21.159 -12.514 11.800 1.00 98.44 130 GLN A C 1
ATOM 977 O O . GLN A 1 130 ? -22.243 -12.762 11.275 1.00 98.44 130 GLN A O 1
ATOM 982 N N . ASP A 1 131 ? -20.925 -12.609 13.104 1.00 98.31 131 ASP A N 1
ATOM 983 C CA . ASP A 1 131 ? -21.935 -12.916 14.106 1.00 98.31 131 ASP A CA 1
ATOM 984 C C . ASP A 1 131 ? -21.716 -12.099 15.387 1.00 98.31 131 ASP A C 1
ATOM 986 O O . ASP A 1 131 ? -20.582 -11.804 15.781 1.00 98.31 131 ASP A O 1
ATOM 990 N N . ASP A 1 132 ? -22.823 -11.760 16.045 1.00 98.31 132 ASP A N 1
ATOM 991 C CA . ASP A 1 132 ? -22.851 -11.025 17.306 1.00 98.31 132 ASP A CA 1
ATOM 992 C C . ASP A 1 132 ? -23.408 -11.926 18.407 1.00 98.31 132 ASP A C 1
ATOM 994 O O . ASP A 1 132 ? -24.615 -12.018 18.647 1.00 98.31 132 ASP A O 1
ATOM 998 N N . TRP A 1 133 ? -22.507 -12.578 19.131 1.00 98.25 133 TRP A N 1
ATOM 999 C CA . TRP A 1 133 ? -22.882 -13.555 20.131 1.00 98.25 133 TRP A CA 1
ATOM 1000 C C . TRP A 1 133 ? -23.115 -12.914 21.502 1.00 98.25 133 TRP A C 1
ATOM 1002 O O . TRP A 1 133 ? -22.204 -12.422 22.176 1.00 98.25 133 TRP A O 1
ATOM 1012 N N . LYS A 1 134 ? -24.367 -12.961 21.964 1.00 98.25 134 LYS A N 1
ATOM 1013 C CA . LYS A 1 134 ? -24.758 -12.597 23.333 1.00 98.25 134 LYS A CA 1
ATOM 1014 C C . LYS A 1 134 ? -24.426 -13.736 24.300 1.00 98.25 134 LYS A C 1
ATOM 1016 O O . LYS A 1 134 ? -25.292 -14.524 24.666 1.00 98.25 134 LYS A O 1
ATOM 1021 N N . VAL A 1 135 ? -23.170 -13.807 24.735 1.00 97.94 135 VAL A N 1
ATOM 1022 C CA . VAL A 1 135 ? -22.692 -14.802 25.717 1.00 97.94 135 VAL A CA 1
ATOM 1023 C C . VAL A 1 135 ? -23.441 -14.677 27.053 1.00 97.94 135 VAL A C 1
ATOM 1025 O O . VAL A 1 135 ? -23.691 -15.667 27.733 1.00 97.94 135 VAL A O 1
ATOM 1028 N N . SER A 1 136 ? -23.806 -13.452 27.446 1.00 97.88 136 SER A N 1
ATOM 1029 C CA . SER A 1 136 ? -24.695 -13.176 28.583 1.00 97.88 136 SER A CA 1
ATOM 1030 C C . SER A 1 136 ? -25.429 -11.843 28.373 1.00 97.88 136 SER A C 1
ATOM 1032 O O . SER A 1 136 ? -25.012 -11.064 27.513 1.00 97.88 136 SER A O 1
ATOM 1034 N N . PRO A 1 137 ? -26.452 -11.493 29.181 1.00 96.62 137 PRO A N 1
ATOM 1035 C CA . PRO A 1 137 ? -27.131 -10.195 29.073 1.00 96.62 137 PRO A CA 1
ATOM 1036 C C . PRO A 1 137 ? -26.199 -8.980 29.193 1.00 96.62 137 PRO A C 1
ATOM 1038 O O . PRO A 1 137 ? -26.531 -7.901 28.713 1.00 96.62 137 PRO A O 1
ATOM 1041 N N . ARG A 1 138 ? -25.024 -9.162 29.813 1.00 97.62 138 ARG A N 1
ATOM 1042 C CA . ARG A 1 138 ? -24.020 -8.113 30.026 1.00 97.62 138 ARG A CA 1
ATOM 1043 C C . ARG A 1 138 ? -22.806 -8.200 29.103 1.00 97.62 138 ARG A C 1
ATOM 1045 O O . ARG A 1 138 ? -22.012 -7.270 29.102 1.00 97.62 138 ARG A O 1
ATOM 1052 N N . PHE A 1 139 ? -22.617 -9.296 28.366 1.00 98.44 139 PHE A N 1
ATOM 1053 C CA . PHE A 1 139 ? -21.406 -9.534 27.573 1.00 98.44 139 PHE A CA 1
ATOM 1054 C C . PHE A 1 139 ? -21.764 -9.976 26.157 1.00 98.44 139 PHE A C 1
ATOM 1056 O O . PHE A 1 139 ? -22.408 -11.008 25.960 1.00 98.44 139 PHE A O 1
ATOM 1063 N N . THR A 1 140 ? -21.335 -9.177 25.183 1.00 98.69 140 THR A N 1
ATOM 1064 C CA . THR A 1 140 ? -21.475 -9.453 23.751 1.00 98.69 140 THR A CA 1
ATOM 1065 C C . THR A 1 140 ? -20.096 -9.641 23.151 1.00 98.69 140 THR A C 1
ATOM 1067 O O . THR A 1 140 ? -19.213 -8.822 23.395 1.00 98.69 140 THR A O 1
ATOM 1070 N N . LEU A 1 141 ? -19.936 -10.684 22.349 1.00 98.56 141 LEU A N 1
ATOM 1071 C CA . LEU A 1 141 ? -18.764 -10.920 21.523 1.00 98.56 141 LEU A CA 1
ATOM 1072 C C . LEU A 1 141 ? -19.143 -10.649 20.064 1.00 98.56 141 LEU A C 1
ATOM 1074 O O . LEU A 1 141 ? -20.164 -11.142 19.598 1.00 98.56 141 LEU A O 1
ATOM 1078 N N . ASN A 1 142 ? -18.335 -9.871 19.357 1.00 98.31 142 ASN A N 1
ATOM 1079 C CA . ASN A 1 142 ? -18.487 -9.594 17.934 1.00 98.31 142 ASN A CA 1
ATOM 1080 C C . ASN A 1 142 ? -17.392 -10.369 17.200 1.00 98.31 142 ASN A C 1
ATOM 1082 O O . ASN A 1 142 ? -16.205 -10.125 17.428 1.00 98.31 142 ASN A O 1
ATOM 1086 N N . LEU A 1 143 ? -17.779 -11.323 16.359 1.00 98.50 143 LEU A N 1
ATOM 1087 C CA . LEU A 1 143 ? -16.857 -12.179 15.620 1.00 98.50 143 LEU A CA 1
ATOM 1088 C C . LEU A 1 143 ? -17.081 -11.993 14.131 1.00 98.50 143 LEU A C 1
ATOM 1090 O O . LEU A 1 143 ? -18.200 -12.106 13.648 1.00 98.50 143 LEU A O 1
ATOM 1094 N N . GLY A 1 144 ? -16.012 -11.752 13.390 1.00 98.56 144 GLY A N 1
ATOM 1095 C CA . GLY A 1 144 ? -16.045 -11.633 11.947 1.00 98.56 144 GLY A CA 1
ATOM 1096 C C . GLY A 1 144 ? -14.805 -12.233 11.314 1.00 98.56 144 GLY A C 1
ATOM 1097 O O . GLY A 1 144 ? -13.710 -12.206 11.874 1.00 98.56 144 GLY A O 1
ATOM 1098 N N . LEU A 1 145 ? -14.979 -12.760 10.113 1.00 98.56 145 LEU A N 1
ATOM 1099 C CA . LEU A 1 145 ? -13.888 -13.144 9.239 1.00 98.56 145 LEU A CA 1
ATOM 1100 C C . LEU A 1 145 ? -14.221 -12.655 7.841 1.00 98.56 145 LEU A C 1
ATOM 1102 O O . LEU A 1 145 ? -15.291 -12.950 7.304 1.00 98.56 145 LEU A O 1
ATOM 1106 N N . ARG A 1 146 ? -13.292 -11.911 7.253 1.00 97.88 146 ARG A N 1
ATOM 1107 C CA . ARG A 1 146 ? -13.356 -11.503 5.859 1.00 97.88 146 ARG A CA 1
ATOM 1108 C C . ARG A 1 146 ? -12.184 -12.125 5.119 1.00 97.88 146 ARG A C 1
ATOM 1110 O O . ARG A 1 146 ? -11.061 -12.050 5.592 1.00 97.88 146 ARG A O 1
ATOM 1117 N N . TRP A 1 147 ? -12.456 -12.760 3.993 1.00 97.75 147 TRP A N 1
ATOM 1118 C CA . TRP A 1 147 ? -11.435 -13.139 3.030 1.00 97.75 147 TRP A CA 1
ATOM 1119 C C . TRP A 1 147 ? -11.519 -12.171 1.863 1.00 97.75 147 TRP A C 1
ATOM 1121 O O . TRP A 1 147 ? -12.611 -11.933 1.340 1.00 97.75 147 TRP A O 1
ATOM 1131 N N . GLU A 1 148 ? -10.385 -11.615 1.475 1.00 96.19 148 GLU A N 1
ATOM 1132 C CA . GLU A 1 148 ? -10.259 -10.764 0.302 1.00 96.19 148 GLU A CA 1
ATOM 1133 C C . GLU A 1 148 ? -9.247 -11.377 -0.662 1.00 96.19 148 GLU A C 1
ATOM 1135 O O . GLU A 1 148 ? -8.399 -12.197 -0.305 1.00 96.19 148 GLU A O 1
ATOM 1140 N N . ARG A 1 149 ? -9.400 -11.030 -1.930 1.00 94.75 149 ARG A N 1
ATOM 1141 C CA . ARG A 1 149 ? -8.463 -11.367 -2.985 1.00 94.75 149 ARG A CA 1
ATOM 1142 C C . ARG A 1 149 ? -8.385 -10.175 -3.912 1.00 94.75 149 ARG A C 1
ATOM 1144 O O . ARG A 1 149 ? -9.335 -9.941 -4.661 1.00 94.75 149 ARG A O 1
ATOM 1151 N N . TYR A 1 150 ? -7.251 -9.491 -3.903 1.00 93.75 150 TYR A N 1
ATOM 1152 C CA . TYR A 1 150 ? -6.947 -8.454 -4.878 1.00 93.75 150 TYR A CA 1
ATOM 1153 C C . TYR A 1 150 ? -6.171 -9.058 -6.047 1.00 93.75 150 TYR A C 1
ATOM 1155 O O . TYR A 1 150 ? -5.050 -9.548 -5.913 1.00 93.75 150 TYR A O 1
ATOM 1163 N N . GLY A 1 151 ? -6.801 -9.091 -7.218 1.00 93.19 151 GLY A N 1
ATOM 1164 C CA . GLY A 1 151 ? -6.197 -9.631 -8.424 1.00 93.19 151 GLY A CA 1
ATOM 1165 C C . GLY A 1 151 ? -5.093 -8.716 -8.935 1.00 93.19 151 GLY A C 1
ATOM 1166 O O . GLY A 1 151 ? -5.353 -7.563 -9.268 1.00 93.19 151 GLY A O 1
ATOM 1167 N N . ALA A 1 152 ? -3.882 -9.254 -9.086 1.00 93.25 152 ALA A N 1
ATOM 1168 C CA . ALA A 1 152 ? -2.800 -8.544 -9.760 1.00 93.25 152 ALA A CA 1
ATOM 1169 C C . ALA A 1 152 ? -3.255 -8.171 -11.188 1.00 93.25 152 ALA A C 1
ATOM 1171 O O . ALA A 1 152 ? -3.642 -9.074 -11.945 1.00 93.25 152 ALA A O 1
ATOM 1172 N N . PRO A 1 153 ? -3.257 -6.878 -11.560 1.00 94.25 153 PRO A N 1
ATOM 1173 C CA . PRO A 1 153 ? -3.697 -6.428 -12.870 1.00 94.25 153 PRO A CA 1
ATOM 1174 C C . PRO A 1 153 ? -2.869 -7.056 -13.978 1.00 94.25 153 PRO A C 1
ATOM 1176 O O . PRO A 1 153 ? -1.637 -7.042 -13.956 1.00 94.25 153 PRO A O 1
ATOM 1179 N N . ARG A 1 154 ? -3.574 -7.607 -14.960 1.00 94.62 154 ARG A N 1
ATOM 1180 C CA . ARG A 1 154 ? -2.991 -8.260 -16.121 1.00 94.62 154 ARG A CA 1
ATOM 1181 C C . ARG A 1 154 ? -3.181 -7.422 -17.363 1.00 94.62 154 ARG A C 1
ATOM 1183 O O . ARG A 1 154 ? -4.261 -6.887 -17.573 1.00 94.62 154 ARG A O 1
ATOM 1190 N N . GLU A 1 155 ? -2.159 -7.344 -18.199 1.00 94.31 155 GLU A N 1
ATOM 1191 C CA . GLU A 1 155 ? -2.252 -6.731 -19.519 1.00 94.31 155 GLU A CA 1
ATOM 1192 C C . GLU A 1 155 ? -2.565 -7.802 -20.577 1.00 94.31 155 GLU A C 1
ATOM 1194 O O . GLU A 1 155 ? -1.945 -8.869 -20.610 1.00 94.31 155 GLU A O 1
ATOM 1199 N N . GLN A 1 156 ? -3.572 -7.538 -21.412 1.00 95.12 156 GLN A N 1
ATOM 1200 C CA . GLN A 1 156 ? -4.152 -8.501 -22.353 1.00 95.12 156 GLN A CA 1
ATOM 1201 C C . GLN A 1 156 ? -3.180 -9.004 -23.430 1.00 95.12 156 GLN A C 1
ATOM 1203 O O . GLN A 1 156 ? -3.283 -10.160 -23.840 1.00 95.12 156 GLN A O 1
ATOM 1208 N N . HIS A 1 157 ? -2.242 -8.172 -23.875 1.00 93.38 157 HIS A N 1
ATOM 1209 C CA . HIS A 1 157 ? -1.345 -8.452 -24.997 1.00 93.38 157 HIS A CA 1
ATOM 1210 C C . HIS A 1 157 ? 0.110 -8.699 -24.566 1.00 93.38 157 HIS A C 1
ATOM 1212 O O . HIS A 1 157 ? 0.980 -8.827 -25.424 1.00 93.38 157 HIS A O 1
ATOM 1218 N N . ALA A 1 158 ? 0.379 -8.783 -23.258 1.00 91.19 158 ALA A N 1
ATOM 1219 C CA . ALA A 1 158 ? 1.719 -8.881 -22.677 1.00 91.19 158 ALA A CA 1
ATOM 1220 C C . ALA A 1 158 ? 2.674 -7.747 -23.111 1.00 91.19 158 ALA A C 1
ATOM 1222 O O . ALA A 1 158 ? 3.877 -7.963 -23.253 1.00 91.19 158 ALA A O 1
ATOM 1223 N N . ILE A 1 159 ? 2.143 -6.535 -23.317 1.00 91.25 159 ILE A N 1
ATOM 1224 C CA . ILE A 1 159 ? 2.914 -5.356 -23.755 1.00 91.25 159 ILE A CA 1
ATOM 1225 C C . ILE A 1 159 ? 3.376 -4.467 -22.588 1.00 91.25 159 ILE A C 1
ATOM 1227 O O . ILE A 1 159 ? 3.617 -3.272 -22.749 1.00 91.25 159 ILE A O 1
ATOM 1231 N N . ILE A 1 160 ? 3.519 -5.039 -21.393 1.00 93.00 160 ILE A N 1
ATOM 1232 C CA . ILE A 1 160 ? 4.243 -4.432 -20.263 1.00 93.00 160 ILE A CA 1
ATOM 1233 C C . ILE A 1 160 ? 5.550 -5.187 -20.047 1.00 93.00 160 ILE A C 1
ATOM 1235 O O . ILE A 1 160 ? 5.707 -6.300 -20.547 1.00 93.00 160 ILE A O 1
ATOM 1239 N N . ALA A 1 161 ? 6.484 -4.610 -19.295 1.00 89.62 161 ALA A N 1
ATOM 1240 C CA . ALA A 1 161 ? 7.733 -5.293 -18.987 1.00 89.62 161 ALA A CA 1
ATOM 1241 C C . ALA A 1 161 ? 8.127 -5.157 -17.515 1.00 89.62 161 ALA A C 1
ATOM 1243 O O . ALA A 1 161 ? 7.822 -4.159 -16.867 1.00 89.62 161 ALA A O 1
ATOM 1244 N N . GLN A 1 162 ? 8.795 -6.181 -16.992 1.00 88.56 162 GLN A N 1
ATOM 1245 C CA . GLN A 1 162 ? 9.176 -6.343 -15.587 1.00 88.56 162 GLN A CA 1
ATOM 1246 C C . GLN A 1 162 ? 10.454 -7.190 -15.510 1.00 88.56 162 GLN A C 1
ATOM 1248 O O . GLN A 1 162 ? 10.768 -7.921 -16.449 1.00 88.56 162 GLN A O 1
ATOM 1253 N N . PHE A 1 163 ? 11.210 -7.120 -14.416 1.00 85.06 163 PHE A N 1
ATOM 1254 C CA . PHE A 1 163 ? 12.324 -8.049 -14.213 1.00 85.06 163 PHE A CA 1
ATOM 1255 C C . PHE A 1 163 ? 11.830 -9.488 -14.010 1.00 85.06 163 PHE A C 1
ATOM 1257 O O . PHE A 1 163 ? 10.860 -9.687 -13.279 1.00 85.06 163 PHE A O 1
ATOM 1264 N N . PRO A 1 164 ? 12.467 -10.497 -14.624 1.00 76.19 164 PRO A N 1
ATOM 1265 C CA . PRO A 1 164 ? 12.022 -11.887 -14.535 1.00 76.19 164 PRO A CA 1
ATOM 1266 C C . PRO A 1 164 ? 12.206 -12.484 -13.126 1.00 76.19 164 PRO A C 1
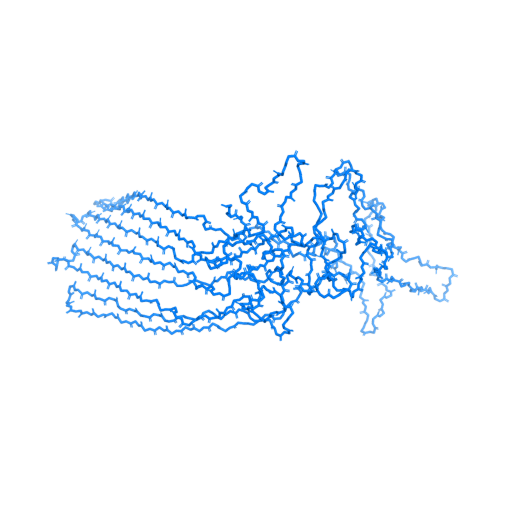ATOM 1268 O O . PRO A 1 164 ? 13.089 -12.084 -12.372 1.00 76.19 164 PRO A O 1
ATOM 1271 N N . ALA A 1 165 ? 11.359 -13.465 -12.785 1.00 61.41 165 ALA A N 1
ATOM 1272 C CA . ALA A 1 165 ? 11.232 -14.053 -11.442 1.00 61.41 165 ALA A CA 1
ATOM 1273 C C . ALA A 1 165 ? 12.385 -14.987 -11.034 1.00 61.41 165 ALA A C 1
ATOM 1275 O O . ALA A 1 165 ? 12.640 -15.180 -9.850 1.00 61.41 165 ALA A O 1
ATOM 1276 N N . SER A 1 166 ? 13.018 -15.642 -12.013 1.00 52.34 166 SER A N 1
ATOM 1277 C CA . SER A 1 166 ? 14.000 -16.708 -11.794 1.00 52.34 166 SER A CA 1
ATOM 1278 C C . SER A 1 166 ? 14.826 -16.949 -13.054 1.00 52.34 166 SER A C 1
ATOM 1280 O O . SER A 1 166 ? 14.272 -16.945 -14.155 1.00 52.34 166 SER A O 1
ATOM 1282 N N . GLY A 1 167 ? 16.124 -17.215 -12.899 1.00 49.88 167 GLY A N 1
ATOM 1283 C CA . GLY A 1 167 ? 17.000 -17.648 -13.996 1.00 49.88 167 GLY A CA 1
ATOM 1284 C C . GLY A 1 167 ? 17.551 -16.524 -14.880 1.00 49.88 167 GLY A C 1
ATOM 1285 O O . GLY A 1 167 ? 18.344 -16.808 -15.772 1.00 49.88 167 GLY A O 1
ATOM 1286 N N . GLN A 1 168 ? 17.170 -15.267 -14.619 1.00 50.84 168 GLN A N 1
ATOM 1287 C CA . GLN A 1 168 ? 17.737 -14.065 -15.240 1.00 50.84 168 GLN A CA 1
ATOM 1288 C C . GLN A 1 168 ? 17.824 -12.906 -14.217 1.00 50.84 168 GLN A C 1
ATOM 1290 O O . GLN A 1 168 ? 17.102 -11.914 -14.251 1.00 50.84 168 GLN A O 1
ATOM 1295 N N . TYR A 1 169 ? 18.767 -13.073 -13.292 1.00 56.91 169 TYR A N 1
ATOM 1296 C CA . TYR A 1 169 ? 19.566 -12.054 -12.597 1.00 56.91 169 TYR A CA 1
ATOM 1297 C C . TYR A 1 169 ? 18.915 -11.128 -11.544 1.00 56.91 169 TYR A C 1
ATOM 1299 O O . TYR A 1 169 ? 19.458 -11.075 -10.453 1.00 56.91 169 TYR A O 1
ATOM 1307 N N . ALA A 1 170 ? 17.779 -10.446 -11.731 1.00 55.28 170 ALA A N 1
ATOM 1308 C CA . ALA A 1 170 ? 17.433 -9.308 -10.840 1.00 55.28 170 ALA A CA 1
ATOM 1309 C C . ALA A 1 170 ? 17.262 -9.622 -9.337 1.00 55.28 170 ALA A C 1
ATOM 1311 O O . ALA A 1 170 ? 17.825 -8.929 -8.492 1.00 55.28 170 ALA A O 1
ATOM 1312 N N . PHE A 1 171 ? 16.500 -10.662 -8.993 1.00 58.31 171 PHE A N 1
ATOM 1313 C CA . PHE A 1 171 ? 16.241 -11.030 -7.594 1.00 58.31 171 PHE A CA 1
ATOM 1314 C C . PHE A 1 171 ? 17.364 -11.887 -6.992 1.00 58.31 171 PHE A C 1
ATOM 1316 O O . PHE A 1 171 ? 17.615 -11.829 -5.788 1.00 58.31 171 PHE A O 1
ATOM 1323 N N . ASP A 1 172 ? 18.094 -12.619 -7.839 1.00 62.81 172 ASP A N 1
ATOM 1324 C CA . ASP A 1 172 ? 19.266 -13.401 -7.438 1.00 62.81 172 ASP A CA 1
ATOM 1325 C C . ASP A 1 172 ? 20.443 -12.497 -7.041 1.00 62.81 172 ASP A C 1
ATOM 1327 O O . ASP A 1 172 ? 21.256 -12.900 -6.210 1.00 62.81 172 ASP A O 1
ATOM 1331 N N . CYS A 1 173 ? 20.527 -11.269 -7.574 1.00 65.38 173 CYS A N 1
ATOM 1332 C CA . CYS A 1 173 ? 21.556 -10.292 -7.191 1.00 65.38 173 CYS A CA 1
ATOM 1333 C C . CYS A 1 173 ? 21.475 -9.865 -5.723 1.00 65.38 173 CYS A C 1
ATOM 1335 O O . CYS A 1 173 ? 22.472 -9.433 -5.155 1.00 65.38 173 CYS A O 1
ATOM 1337 N N . LEU A 1 174 ? 20.296 -9.976 -5.110 1.00 57.59 174 LEU A N 1
ATOM 1338 C CA . LEU A 1 174 ? 20.047 -9.589 -3.720 1.00 57.59 174 LEU A CA 1
ATOM 1339 C C . LEU A 1 174 ? 19.934 -10.789 -2.784 1.00 57.59 174 LEU A C 1
ATOM 1341 O O . LEU A 1 174 ? 19.739 -10.625 -1.578 1.00 57.59 174 LEU A O 1
ATOM 1345 N N . SER A 1 175 ? 20.047 -12.002 -3.328 1.00 57.62 175 SER A N 1
ATOM 1346 C CA . SER A 1 175 ? 20.091 -13.206 -2.518 1.00 57.62 175 SER A CA 1
ATOM 1347 C C . SER A 1 175 ? 21.364 -13.195 -1.664 1.00 57.62 175 SER A C 1
ATOM 1349 O O . SER A 1 175 ? 22.459 -13.046 -2.211 1.00 57.62 175 SER A O 1
ATOM 1351 N N . P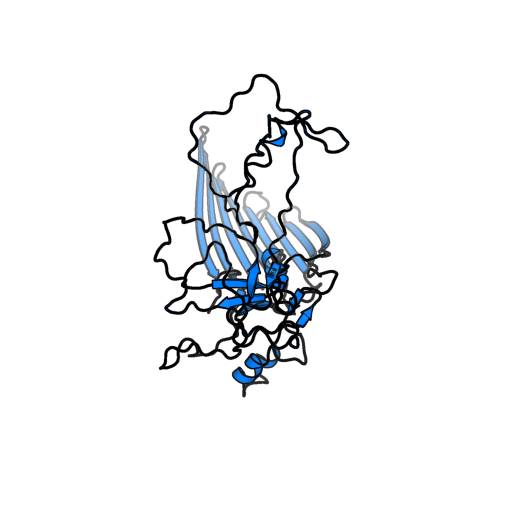RO A 1 176 ? 21.276 -13.450 -0.345 1.00 50.91 176 PRO A N 1
ATOM 1352 C CA . PRO A 1 176 ? 22.447 -13.631 0.518 1.00 50.91 176 PRO A CA 1
ATOM 1353 C C . PRO A 1 176 ? 23.393 -14.755 0.063 1.00 50.91 176 PRO A C 1
ATOM 1355 O O . PRO A 1 176 ? 24.492 -14.880 0.593 1.00 50.91 176 PRO A O 1
ATOM 1358 N N . ALA A 1 177 ? 22.973 -15.596 -0.889 1.00 55.59 177 ALA A N 1
ATOM 1359 C CA . ALA A 1 177 ? 23.801 -16.629 -1.501 1.00 55.59 177 ALA A CA 1
ATOM 1360 C C . ALA A 1 177 ? 24.712 -16.108 -2.635 1.00 55.59 177 ALA A C 1
ATOM 1362 O O . ALA A 1 177 ? 25.589 -16.844 -3.078 1.00 55.59 177 ALA A O 1
ATOM 1363 N N . ASN A 1 178 ? 24.526 -14.868 -3.104 1.00 54.28 178 ASN A N 1
ATOM 1364 C CA . ASN A 1 178 ? 25.217 -14.290 -4.262 1.00 54.28 178 ASN A CA 1
ATOM 1365 C C . ASN A 1 178 ? 26.098 -13.087 -3.866 1.00 54.28 178 ASN A C 1
ATOM 1367 O O . ASN A 1 178 ? 26.002 -11.993 -4.416 1.00 54.28 178 ASN A O 1
ATOM 1371 N N . THR A 1 179 ? 26.935 -13.270 -2.841 1.00 52.81 179 THR A N 1
ATOM 1372 C CA . THR A 1 179 ? 27.636 -12.178 -2.136 1.00 52.81 179 THR A CA 1
ATOM 1373 C C . THR A 1 179 ? 28.902 -11.669 -2.810 1.00 52.81 179 THR A C 1
ATOM 1375 O O . THR A 1 179 ? 29.511 -10.733 -2.298 1.00 52.81 179 THR A O 1
ATOM 1378 N N . THR A 1 180 ? 29.348 -12.268 -3.916 1.00 56.12 180 THR A N 1
ATOM 1379 C CA . THR A 1 180 ? 30.673 -11.939 -4.466 1.00 56.12 180 THR A CA 1
ATOM 1380 C C . THR A 1 180 ? 30.638 -10.950 -5.628 1.00 56.12 180 THR A C 1
ATOM 1382 O O . THR A 1 180 ? 31.685 -10.391 -5.931 1.00 56.12 180 THR A O 1
ATOM 1385 N N . ASP A 1 181 ? 29.478 -10.661 -6.239 1.00 75.56 181 ASP A N 1
ATOM 1386 C CA . ASP A 1 181 ? 29.431 -9.656 -7.311 1.00 75.56 181 ASP A CA 1
ATOM 1387 C C . ASP A 1 181 ? 28.040 -9.040 -7.580 1.00 75.56 181 ASP A C 1
ATOM 1389 O O . ASP A 1 181 ? 27.450 -9.198 -8.654 1.00 75.56 181 ASP A O 1
ATOM 1393 N N . PHE A 1 182 ? 27.494 -8.317 -6.593 1.00 77.06 182 PHE A N 1
ATOM 1394 C CA . PHE A 1 182 ? 26.253 -7.541 -6.759 1.00 77.06 182 PHE A CA 1
ATOM 1395 C C . PHE A 1 182 ? 26.320 -6.601 -7.971 1.00 77.06 182 PHE A C 1
ATOM 1397 O O . PHE A 1 182 ? 25.343 -6.484 -8.708 1.00 77.06 182 PHE A O 1
ATOM 1404 N N . VAL A 1 183 ? 27.477 -5.968 -8.198 1.00 77.94 183 VAL A N 1
ATOM 1405 C CA . VAL A 1 183 ? 27.682 -4.989 -9.271 1.00 77.94 183 VAL A CA 1
ATOM 1406 C C . VAL A 1 183 ? 27.548 -5.658 -10.638 1.00 77.94 183 VAL A C 1
ATOM 1408 O O . VAL A 1 183 ? 26.709 -5.238 -11.434 1.00 77.94 183 VAL A O 1
ATOM 1411 N N . THR A 1 184 ? 28.283 -6.745 -10.895 1.00 78.88 184 THR A N 1
ATOM 1412 C CA . THR A 1 184 ? 28.167 -7.490 -12.160 1.00 78.88 184 THR A CA 1
ATOM 1413 C C . THR A 1 184 ? 26.787 -8.102 -12.330 1.00 78.88 184 THR A C 1
ATOM 1415 O O . THR A 1 184 ? 26.236 -8.090 -13.432 1.00 78.88 184 THR A O 1
ATOM 1418 N N . CYS A 1 185 ? 26.191 -8.628 -11.258 1.00 78.00 185 CYS A N 1
ATOM 1419 C CA . CYS A 1 185 ? 24.850 -9.189 -11.337 1.00 78.00 185 CYS A CA 1
ATOM 1420 C C . CYS A 1 185 ? 23.829 -8.117 -11.753 1.00 78.00 185 CYS A C 1
ATOM 1422 O O . CYS A 1 185 ? 23.116 -8.295 -12.745 1.00 78.00 185 CYS A O 1
ATOM 1424 N N . MET A 1 186 ? 23.808 -6.974 -11.059 1.00 80.50 186 MET A N 1
ATOM 1425 C CA . MET A 1 186 ? 22.904 -5.863 -11.356 1.00 80.50 186 MET A CA 1
ATOM 1426 C C . MET A 1 186 ? 23.143 -5.271 -12.744 1.00 80.50 186 MET A C 1
ATOM 1428 O O . MET A 1 186 ? 22.174 -4.925 -13.426 1.00 80.50 186 MET A O 1
ATOM 1432 N N . GLY A 1 187 ? 24.394 -5.217 -13.209 1.00 79.19 187 GLY A N 1
ATOM 1433 C CA . GLY A 1 187 ? 24.750 -4.767 -14.558 1.00 79.19 187 GLY A CA 1
ATOM 1434 C C . GLY A 1 187 ? 24.109 -5.572 -15.690 1.00 79.19 187 GLY A C 1
ATOM 1435 O O . GLY A 1 187 ? 23.837 -5.030 -16.766 1.00 79.19 187 GLY A O 1
ATOM 1436 N N . ASN A 1 188 ? 23.771 -6.837 -15.434 1.00 77.81 188 ASN A N 1
ATOM 1437 C CA . ASN A 1 188 ? 23.153 -7.744 -16.405 1.00 77.81 188 ASN A CA 1
ATOM 1438 C C . ASN A 1 188 ? 21.620 -7.795 -16.327 1.00 77.81 188 ASN A C 1
ATOM 1440 O O . ASN A 1 188 ? 20.976 -8.437 -17.154 1.00 77.81 188 ASN A O 1
ATOM 1444 N N . VAL A 1 189 ? 21.006 -7.108 -15.363 1.00 80.00 189 VAL A N 1
ATOM 1445 C CA . VAL A 1 189 ? 19.550 -7.108 -15.193 1.00 80.00 189 VAL A CA 1
ATOM 1446 C C . VAL A 1 189 ? 18.870 -6.397 -16.361 1.00 80.00 189 VAL A C 1
ATOM 1448 O O . VAL A 1 189 ? 19.230 -5.267 -16.697 1.00 80.00 189 VAL A O 1
ATOM 1451 N N . ARG A 1 190 ? 17.871 -7.043 -16.972 1.00 81.19 190 ARG A N 1
ATOM 1452 C CA . ARG A 1 190 ? 17.039 -6.476 -18.044 1.00 81.19 190 ARG A CA 1
ATOM 1453 C C . ARG A 1 190 ? 15.557 -6.729 -17.777 1.00 81.19 190 ARG A C 1
ATOM 1455 O O . ARG A 1 190 ? 15.193 -7.777 -17.244 1.00 81.19 190 ARG A O 1
ATOM 1462 N N . THR A 1 191 ? 14.698 -5.776 -18.134 1.00 84.75 191 THR A N 1
ATOM 1463 C CA . THR A 1 191 ? 13.244 -5.993 -18.152 1.00 84.75 191 THR A CA 1
ATOM 1464 C C . THR A 1 191 ? 12.869 -6.941 -19.288 1.00 84.75 191 THR A C 1
ATOM 1466 O O . THR A 1 191 ? 13.460 -6.905 -20.363 1.00 84.75 191 THR A O 1
ATOM 1469 N N . GLN A 1 192 ? 11.869 -7.782 -19.054 1.00 83.88 192 GLN A N 1
ATOM 1470 C CA . GLN A 1 192 ? 11.329 -8.730 -20.023 1.00 83.88 192 GLN A CA 1
ATOM 1471 C C . GLN A 1 192 ? 9.818 -8.525 -20.157 1.00 83.88 192 GLN A C 1
ATOM 1473 O O . GLN A 1 192 ? 9.188 -8.091 -19.184 1.00 83.88 192 GLN A O 1
ATOM 1478 N N . PRO A 1 193 ? 9.218 -8.828 -21.325 1.00 88.88 193 PRO A N 1
ATOM 1479 C CA . PRO A 1 193 ? 7.772 -8.822 -21.484 1.00 88.88 193 PRO A CA 1
ATOM 1480 C C . PRO A 1 193 ? 7.076 -9.622 -20.385 1.00 88.88 193 PRO A C 1
ATOM 1482 O O . PRO A 1 193 ? 7.470 -10.741 -20.055 1.00 88.88 193 PRO A O 1
ATOM 1485 N N . ALA A 1 194 ? 6.029 -9.039 -19.819 1.00 89.56 194 ALA A N 1
ATOM 1486 C CA . ALA A 1 194 ? 5.258 -9.625 -18.740 1.00 89.56 194 ALA A CA 1
ATOM 1487 C C . ALA A 1 194 ? 3.766 -9.403 -18.984 1.00 89.56 194 ALA A C 1
ATOM 1489 O O . ALA A 1 194 ? 3.356 -8.492 -19.698 1.00 89.56 194 ALA A O 1
ATOM 1490 N N . GLN A 1 195 ? 2.938 -10.241 -18.365 1.00 93.00 195 GLN A N 1
ATOM 1491 C CA . GLN A 1 195 ? 1.491 -10.024 -18.325 1.00 93.00 195 GLN A CA 1
ATOM 1492 C C . GLN A 1 195 ? 1.040 -9.345 -17.037 1.00 93.00 195 GLN A C 1
ATOM 1494 O O . GLN A 1 195 ? -0.028 -8.760 -17.030 1.00 93.00 195 GLN A O 1
ATOM 1499 N N . SER A 1 196 ? 1.820 -9.412 -15.958 1.00 92.88 196 SER A N 1
ATOM 1500 C CA . SER A 1 196 ? 1.523 -8.789 -14.664 1.00 92.88 196 SER A CA 1
ATOM 1501 C C . SER A 1 196 ? 2.821 -8.317 -14.019 1.00 92.88 196 SER A C 1
ATOM 1503 O O . SER A 1 196 ? 3.875 -8.907 -14.258 1.00 92.88 196 SER A O 1
ATOM 1505 N N . MET A 1 197 ? 2.742 -7.285 -13.180 1.00 91.81 197 MET A N 1
ATOM 1506 C CA . MET A 1 197 ? 3.901 -6.779 -12.438 1.00 91.81 197 MET A CA 1
ATOM 1507 C C . MET A 1 197 ? 4.227 -7.626 -11.196 1.00 91.81 197 MET A C 1
ATOM 1509 O O . MET A 1 197 ? 5.390 -7.680 -10.802 1.00 91.81 197 MET A O 1
ATOM 1513 N N . TRP A 1 198 ? 3.233 -8.306 -10.608 1.00 91.25 198 TRP A N 1
ATOM 1514 C CA . TRP A 1 198 ? 3.398 -9.242 -9.485 1.00 91.25 198 TRP A CA 1
ATOM 1515 C C . TRP A 1 198 ? 2.421 -10.418 -9.556 1.00 91.25 198 TRP A C 1
ATOM 1517 O O . TRP A 1 198 ? 1.511 -10.465 -10.392 1.00 91.25 198 TRP A O 1
ATOM 1527 N N . ASN A 1 199 ? 2.614 -11.381 -8.660 1.00 90.81 199 ASN A N 1
ATOM 1528 C CA . ASN A 1 199 ? 1.772 -12.558 -8.516 1.00 90.81 199 ASN A CA 1
ATOM 1529 C C . ASN A 1 199 ? 0.630 -12.301 -7.530 1.00 90.81 199 ASN A C 1
ATOM 1531 O O . ASN A 1 199 ? 0.851 -11.833 -6.417 1.00 90.81 199 ASN A O 1
ATOM 1535 N N . THR A 1 200 ? -0.594 -12.675 -7.910 1.00 91.38 200 THR A N 1
ATOM 1536 C CA . THR A 1 200 ? -1.749 -12.608 -7.002 1.00 91.38 200 THR A CA 1
ATOM 1537 C C . THR A 1 200 ? -1.602 -13.604 -5.860 1.00 91.38 200 THR A C 1
ATOM 1539 O O . THR A 1 200 ? -1.345 -14.788 -6.096 1.00 91.38 200 THR A O 1
ATOM 1542 N N . ARG A 1 201 ? -1.841 -13.143 -4.633 1.00 87.81 201 ARG A N 1
ATOM 1543 C CA . ARG A 1 201 ? -1.973 -13.990 -3.447 1.00 87.81 201 ARG A CA 1
ATOM 1544 C C . ARG A 1 201 ? -3.445 -14.093 -3.055 1.00 87.81 201 ARG A C 1
ATOM 1546 O O . ARG A 1 201 ? -4.257 -13.260 -3.428 1.00 87.81 201 ARG A O 1
ATOM 1553 N N . ASN A 1 202 ? -3.794 -15.172 -2.358 1.00 88.81 202 ASN A N 1
ATOM 1554 C CA . ASN A 1 202 ? -5.176 -15.465 -1.953 1.00 88.81 202 ASN A CA 1
ATOM 1555 C C . ASN A 1 202 ? -5.273 -15.682 -0.433 1.00 88.81 202 ASN A C 1
ATOM 1557 O O . ASN A 1 202 ? -6.122 -16.443 0.029 1.00 88.81 202 ASN A O 1
ATOM 1561 N N . TYR A 1 203 ? -4.348 -15.100 0.334 1.00 88.94 203 TYR A N 1
ATOM 1562 C CA . TYR A 1 203 ? -4.164 -15.391 1.759 1.00 88.94 203 TYR A CA 1
ATOM 1563 C C . TYR A 1 203 ? -4.611 -14.235 2.664 1.00 88.94 203 TYR A C 1
ATOM 1565 O O . TYR A 1 203 ? -4.223 -14.195 3.833 1.00 88.94 203 TYR A O 1
ATOM 1573 N N . ASP A 1 204 ? -5.434 -13.323 2.145 1.00 95.44 204 ASP A N 1
ATOM 1574 C CA . ASP A 1 204 ? -5.851 -12.120 2.863 1.00 95.44 204 ASP A CA 1
ATOM 1575 C C . ASP A 1 204 ? -7.070 -12.423 3.729 1.00 95.44 204 ASP A C 1
ATOM 1577 O O . ASP A 1 204 ? -8.223 -12.148 3.395 1.00 95.44 204 ASP A O 1
ATOM 1581 N N . PHE A 1 205 ? -6.799 -13.071 4.858 1.00 97.38 205 PHE A N 1
ATOM 1582 C CA . PHE A 1 205 ? -7.790 -13.344 5.886 1.00 97.38 205 PHE A CA 1
ATOM 1583 C C . PHE A 1 205 ? -7.745 -12.238 6.936 1.00 97.38 205 PHE A C 1
ATOM 1585 O O . PHE A 1 205 ? -6.801 -12.145 7.716 1.00 97.38 205 PHE A O 1
ATOM 1592 N N . GLY A 1 206 ? -8.785 -11.409 6.954 1.00 97.94 206 GLY A N 1
ATOM 1593 C CA . GLY A 1 206 ? -9.009 -10.334 7.908 1.00 97.94 206 GLY A CA 1
ATOM 1594 C C . GLY A 1 206 ? -9.945 -10.765 9.038 1.00 97.94 206 GLY A C 1
ATOM 1595 O O . GLY A 1 206 ? -11.159 -10.549 8.926 1.00 97.94 206 GLY A O 1
ATOM 1596 N N . PRO A 1 207 ? -9.444 -11.401 10.118 1.00 98.19 207 PRO A N 1
ATOM 1597 C CA . PRO A 1 207 ? -10.249 -11.656 11.300 1.00 98.19 207 PRO A CA 1
ATOM 1598 C C . PRO A 1 207 ? -10.619 -10.332 11.965 1.00 98.19 207 PRO A C 1
ATOM 1600 O O . PRO A 1 207 ? -9.849 -9.371 11.960 1.00 98.19 207 PRO A O 1
ATOM 1603 N N . ARG A 1 208 ? -11.805 -10.302 12.561 1.00 98.12 208 ARG A N 1
ATOM 1604 C CA . ARG A 1 208 ? -12.337 -9.180 13.326 1.00 98.12 208 ARG A CA 1
ATOM 1605 C C . ARG A 1 208 ? -12.916 -9.747 14.606 1.00 98.12 208 ARG A C 1
ATOM 1607 O O . ARG A 1 208 ? -13.827 -10.566 14.570 1.00 98.12 208 ARG A O 1
ATOM 1614 N N . ILE A 1 209 ? -12.364 -9.346 15.735 1.00 98.56 209 ILE A N 1
ATOM 1615 C CA . ILE A 1 209 ? -12.834 -9.770 17.046 1.00 98.56 209 ILE A CA 1
ATOM 1616 C C . ILE A 1 209 ? -13.030 -8.539 17.905 1.00 98.56 209 ILE A C 1
ATOM 1618 O O . ILE A 1 209 ? -12.146 -7.698 18.016 1.00 98.56 209 ILE A O 1
ATOM 1622 N N . GLY A 1 210 ? -14.191 -8.433 18.525 1.00 98.56 210 GLY A N 1
ATOM 1623 C CA . GLY A 1 210 ? -14.478 -7.387 19.484 1.00 98.56 210 GLY A CA 1
ATOM 1624 C C . GLY A 1 210 ? -15.378 -7.888 20.588 1.00 98.56 210 GLY A C 1
ATOM 1625 O O . GLY A 1 210 ? -15.962 -8.965 20.499 1.00 98.56 210 GLY A O 1
ATOM 1626 N N . PHE A 1 211 ? -15.482 -7.110 21.651 1.00 98.56 211 PHE A N 1
ATOM 1627 C CA . PHE A 1 211 ? -16.447 -7.367 22.700 1.00 98.56 211 PHE A CA 1
ATOM 1628 C C . PHE A 1 211 ? -16.988 -6.070 23.282 1.00 98.56 211 PHE A C 1
ATOM 1630 O O . PHE A 1 211 ? -16.334 -5.025 23.261 1.00 98.56 211 PHE A O 1
ATOM 1637 N N . ALA A 1 212 ? -18.172 -6.178 23.873 1.00 98.44 212 ALA A N 1
ATOM 1638 C CA . ALA A 1 212 ? -18.781 -5.155 24.702 1.00 98.44 212 ALA A CA 1
ATOM 1639 C C . ALA A 1 212 ? -19.243 -5.779 26.021 1.00 98.44 212 ALA A C 1
ATOM 1641 O O . ALA A 1 212 ? -19.896 -6.827 26.032 1.00 98.44 212 ALA A O 1
ATOM 1642 N N . TRP A 1 213 ? -18.907 -5.128 27.130 1.00 98.56 213 TRP A N 1
ATOM 1643 C CA . TRP A 1 213 ? -19.175 -5.616 28.473 1.00 98.56 213 TRP A CA 1
ATOM 1644 C C . TRP A 1 213 ? -19.726 -4.509 29.373 1.00 98.56 213 TRP A C 1
ATOM 1646 O O . TRP A 1 213 ? -19.057 -3.504 29.604 1.00 98.56 213 TRP A O 1
ATOM 1656 N N . ASP A 1 214 ? -20.917 -4.723 29.930 1.00 98.38 214 ASP A N 1
ATOM 1657 C CA . ASP A 1 214 ? -21.377 -4.002 31.117 1.00 98.38 214 ASP A CA 1
ATOM 1658 C C . ASP A 1 214 ? -20.733 -4.626 32.365 1.00 98.38 214 ASP A C 1
ATOM 1660 O O . ASP A 1 214 ? -21.096 -5.726 32.803 1.00 98.38 214 ASP A O 1
ATOM 1664 N N . VAL A 1 215 ? -19.735 -3.929 32.910 1.00 97.69 215 VAL A N 1
ATOM 1665 C CA . VAL A 1 215 ? -18.823 -4.460 33.935 1.00 97.69 215 VAL A CA 1
ATOM 1666 C C . VAL A 1 215 ? -19.564 -4.794 35.230 1.00 97.69 215 VAL A C 1
ATOM 1668 O O . VAL A 1 215 ? -19.290 -5.823 35.852 1.00 97.69 215 VAL A O 1
ATOM 1671 N N . PHE A 1 216 ? -20.523 -3.950 35.621 1.00 97.38 216 PHE A N 1
ATOM 1672 C CA . PHE A 1 216 ? -21.239 -4.074 36.894 1.00 97.38 216 PHE A CA 1
ATOM 1673 C C . PHE A 1 216 ? -22.702 -4.502 36.736 1.00 97.38 216 PHE A C 1
ATOM 1675 O O . PHE A 1 216 ? -23.336 -4.838 37.734 1.00 97.38 216 PHE A O 1
ATOM 1682 N N . GLY A 1 217 ? -23.237 -4.538 35.511 1.00 96.50 217 GLY A N 1
ATOM 1683 C CA . GLY A 1 217 ? -24.649 -4.847 35.257 1.00 96.50 217 GLY A CA 1
ATOM 1684 C C . GLY A 1 217 ? -25.590 -3.670 35.537 1.00 96.50 217 GLY A C 1
ATOM 1685 O O . GLY A 1 217 ? -26.807 -3.842 35.521 1.00 96.50 217 GLY A O 1
ATOM 1686 N N . ASP A 1 218 ? -25.033 -2.493 35.839 1.00 96.00 218 ASP A N 1
ATOM 1687 C CA . ASP A 1 218 ? -25.769 -1.262 36.128 1.00 96.00 218 ASP A CA 1
ATOM 1688 C C . ASP A 1 218 ? -25.861 -0.330 34.912 1.00 96.00 218 ASP A C 1
ATOM 1690 O O . ASP A 1 218 ? -26.424 0.758 35.033 1.00 96.00 218 ASP A O 1
ATOM 1694 N N . GLN A 1 219 ? -25.308 -0.741 33.763 1.00 95.69 219 GLN A N 1
ATOM 1695 C CA . GLN A 1 219 ? -25.202 0.019 32.513 1.00 95.69 219 GLN A CA 1
ATOM 1696 C C . GLN A 1 219 ? -24.436 1.345 32.645 1.00 95.69 219 GLN A C 1
ATOM 1698 O O . GLN A 1 219 ? -24.465 2.172 31.736 1.00 95.69 219 GLN A O 1
ATOM 1703 N N . LYS A 1 220 ? -23.719 1.561 33.757 1.00 97.38 220 LYS A N 1
ATOM 1704 C CA . LYS A 1 220 ? -22.949 2.790 34.000 1.00 97.38 220 LYS A CA 1
ATOM 1705 C C . LYS A 1 220 ? -21.479 2.630 33.674 1.00 97.38 220 LYS A C 1
ATOM 1707 O O . LYS A 1 220 ? -20.817 3.645 33.492 1.00 97.38 220 LYS A O 1
ATOM 1712 N N . THR A 1 221 ? -20.956 1.404 33.633 1.00 98.38 221 THR A N 1
ATOM 1713 C CA . THR A 1 221 ? -19.594 1.124 33.154 1.00 98.38 221 THR A CA 1
ATOM 1714 C C . THR A 1 221 ? -19.641 0.203 31.955 1.00 98.38 221 THR A C 1
ATOM 1716 O O . THR A 1 221 ? -19.933 -0.983 32.101 1.00 98.38 221 THR A O 1
ATOM 1719 N N . SER A 1 222 ? -19.267 0.727 30.794 1.00 98.06 222 SER A N 1
ATOM 1720 C CA . SER A 1 222 ? -19.111 -0.069 29.585 1.00 98.06 222 SER A CA 1
ATOM 1721 C C . SER A 1 222 ? -17.635 -0.203 29.249 1.00 98.06 222 SER A C 1
ATOM 1723 O O . SER A 1 222 ? -16.926 0.794 29.116 1.00 98.06 222 SER A O 1
ATOM 1725 N N . LEU A 1 223 ? -17.190 -1.437 29.046 1.00 98.50 223 LEU A N 1
ATOM 1726 C CA . LEU A 1 223 ? -15.907 -1.742 28.434 1.00 98.50 223 LEU A CA 1
ATOM 1727 C C . LEU A 1 223 ? -16.137 -2.255 27.015 1.00 98.50 223 LEU A C 1
ATOM 1729 O O . LEU A 1 223 ? -16.990 -3.113 26.792 1.00 98.50 223 LEU A O 1
ATOM 1733 N N . ARG A 1 224 ? -15.388 -1.729 26.051 1.00 98.31 224 ARG A N 1
ATOM 1734 C CA . ARG A 1 224 ? -15.419 -2.164 24.654 1.00 98.31 224 ARG A CA 1
ATOM 1735 C C . ARG A 1 224 ? -13.995 -2.385 24.182 1.00 98.31 224 ARG A C 1
ATOM 1737 O O . ARG A 1 224 ? -13.122 -1.588 24.498 1.00 98.31 224 ARG A O 1
ATOM 1744 N N . ALA A 1 225 ? -13.746 -3.438 23.425 1.00 98.56 225 ALA A N 1
ATOM 1745 C CA . ALA A 1 225 ? -12.461 -3.608 22.762 1.00 98.56 225 ALA A CA 1
ATOM 1746 C C . ALA A 1 225 ? -12.646 -4.291 21.415 1.00 98.56 225 ALA A C 1
ATOM 1748 O O . ALA A 1 225 ? -13.648 -4.970 21.193 1.00 98.56 225 ALA A O 1
ATOM 1749 N N . GLY A 1 226 ? -11.683 -4.100 20.524 1.00 98.44 226 GLY A N 1
ATOM 1750 C CA . GLY A 1 226 ? -11.712 -4.648 19.181 1.00 98.44 226 GLY A CA 1
ATOM 1751 C C . GLY A 1 226 ? -10.320 -4.772 18.583 1.00 98.44 226 GLY A C 1
ATOM 1752 O O . GLY A 1 226 ? -9.433 -3.967 18.860 1.00 98.44 226 GLY A O 1
ATOM 1753 N N . TYR A 1 227 ? -10.155 -5.786 17.749 1.00 98.62 227 TYR A N 1
ATOM 1754 C CA . TYR A 1 227 ? -9.005 -6.011 16.893 1.00 98.62 227 TYR A CA 1
ATOM 1755 C C . TYR A 1 227 ? -9.503 -6.452 15.519 1.00 98.62 227 TYR A C 1
ATOM 1757 O O . TYR A 1 227 ? -10.380 -7.315 15.423 1.00 98.62 227 TYR A O 1
ATOM 1765 N N . GLY A 1 228 ? -8.939 -5.887 14.459 1.00 98.44 228 GLY A N 1
ATOM 1766 C CA . GLY A 1 228 ? -9.238 -6.307 13.098 1.00 98.44 228 GLY A CA 1
ATOM 1767 C C . GLY A 1 228 ? -8.046 -6.134 12.176 1.00 98.44 228 GLY A C 1
ATOM 1768 O O . GLY A 1 228 ? -7.265 -5.205 12.357 1.00 98.44 228 GLY A O 1
ATOM 1769 N N . ILE A 1 229 ? -7.926 -7.020 11.188 1.00 98.31 229 ILE A N 1
ATOM 1770 C CA . ILE A 1 229 ? -7.003 -6.853 10.061 1.00 98.31 229 ILE A CA 1
ATOM 1771 C C . ILE A 1 229 ? -7.818 -6.456 8.830 1.00 98.31 229 ILE A C 1
ATOM 1773 O O . ILE A 1 229 ? -8.833 -7.086 8.516 1.00 98.31 229 ILE A O 1
ATOM 1777 N N . PHE A 1 230 ? -7.365 -5.413 8.147 1.00 97.19 230 PHE A N 1
ATOM 1778 C CA . PHE A 1 230 ? -7.989 -4.849 6.958 1.00 97.19 230 PHE A CA 1
ATOM 1779 C C . PHE A 1 230 ? -6.938 -4.761 5.865 1.00 97.19 230 PHE A C 1
ATOM 1781 O O . PHE A 1 230 ? -5.862 -4.222 6.110 1.00 97.19 230 PHE A O 1
ATOM 1788 N N . TYR A 1 231 ? -7.236 -5.309 4.694 1.00 96.06 231 TYR A N 1
ATOM 1789 C CA . TYR A 1 231 ? -6.322 -5.292 3.562 1.00 96.06 231 TYR A CA 1
ATOM 1790 C C . TYR A 1 231 ? -6.661 -4.139 2.627 1.00 96.06 231 TYR A C 1
ATOM 1792 O O . TYR A 1 231 ? -7.804 -3.687 2.567 1.00 96.06 231 TYR A O 1
ATOM 1800 N N . ASP A 1 232 ? -5.645 -3.660 1.924 1.00 91.50 232 ASP A N 1
ATOM 1801 C CA . ASP A 1 232 ? -5.758 -2.597 0.942 1.00 91.50 232 ASP A CA 1
ATOM 1802 C C . ASP A 1 232 ? -5.074 -3.004 -0.362 1.00 91.50 232 ASP A C 1
ATOM 1804 O O . ASP A 1 232 ? -4.085 -3.745 -0.378 1.00 91.50 232 ASP A O 1
ATOM 1808 N N . ARG A 1 233 ? -5.612 -2.485 -1.463 1.00 88.31 233 ARG A N 1
ATOM 1809 C CA . ARG A 1 233 ? -5.108 -2.714 -2.813 1.00 88.31 233 ARG A CA 1
ATOM 1810 C C . ARG A 1 233 ? -4.094 -1.631 -3.174 1.00 88.31 233 ARG A C 1
ATOM 1812 O O . ARG A 1 233 ? -4.284 -0.450 -2.906 1.00 88.31 233 ARG A O 1
ATOM 1819 N N . ILE A 1 234 ? -3.043 -2.015 -3.895 1.00 85.75 234 ILE A N 1
ATOM 1820 C CA . ILE A 1 234 ? -2.079 -1.057 -4.453 1.00 85.75 234 ILE A CA 1
ATOM 1821 C C . ILE A 1 234 ? -2.758 -0.146 -5.494 1.00 85.75 234 ILE A C 1
ATOM 1823 O O . ILE A 1 234 ? -3.407 -0.622 -6.427 1.00 85.75 234 ILE A O 1
ATOM 1827 N N . PHE A 1 235 ? -2.544 1.167 -5.368 1.00 84.69 235 PHE A N 1
ATOM 1828 C CA . PHE A 1 235 ? -3.089 2.192 -6.264 1.00 84.69 235 PHE A CA 1
ATOM 1829 C C . PHE A 1 235 ? -2.733 1.977 -7.745 1.00 84.69 235 PHE A C 1
ATOM 1831 O O . PHE A 1 235 ? -1.602 1.626 -8.089 1.00 84.69 235 PHE A O 1
ATOM 1838 N N . ASP A 1 236 ? -3.668 2.312 -8.637 1.00 87.88 236 ASP A N 1
ATOM 1839 C CA . ASP A 1 236 ? -3.565 2.010 -10.072 1.00 87.88 236 ASP A CA 1
ATOM 1840 C C . ASP A 1 236 ? -2.390 2.666 -10.803 1.00 87.88 236 ASP A C 1
ATOM 1842 O O . ASP A 1 236 ? -1.763 2.069 -11.685 1.00 87.88 236 ASP A O 1
ATOM 1846 N N . ASN A 1 237 ? -2.014 3.877 -10.392 1.00 85.31 237 ASN A N 1
ATOM 1847 C CA . ASN A 1 237 ? -0.852 4.570 -10.945 1.00 85.31 237 ASN A CA 1
ATOM 1848 C C . ASN A 1 237 ? 0.455 3.786 -10.719 1.00 85.31 237 ASN A C 1
ATOM 1850 O O . ASN A 1 237 ? 1.328 3.751 -11.583 1.00 85.31 237 ASN A O 1
ATOM 1854 N N . VAL A 1 238 ? 0.573 3.117 -9.573 1.00 86.19 238 VAL A N 1
ATOM 1855 C CA . VAL A 1 238 ? 1.828 2.521 -9.110 1.00 86.19 238 VAL A CA 1
ATOM 1856 C C . VAL A 1 238 ? 2.244 1.356 -10.001 1.00 86.19 238 VAL A C 1
ATOM 1858 O O . VAL A 1 238 ? 3.424 1.206 -10.318 1.00 86.19 238 VAL A O 1
ATOM 1861 N N . TRP A 1 239 ? 1.283 0.539 -10.423 1.00 86.00 239 TRP A N 1
ATOM 1862 C CA . TRP A 1 239 ? 1.553 -0.634 -11.243 1.00 86.00 239 TRP A CA 1
ATOM 1863 C C . TRP A 1 239 ? 1.426 -0.384 -12.744 1.00 86.00 239 TRP A C 1
ATOM 1865 O O . TRP A 1 239 ? 2.145 -1.008 -13.526 1.00 86.00 239 TRP A O 1
ATOM 1875 N N . SER A 1 240 ? 0.587 0.568 -13.167 1.00 90.19 240 SER A N 1
ATOM 1876 C CA . SER A 1 240 ? 0.486 0.966 -14.583 1.00 90.19 240 SER A CA 1
ATOM 1877 C C . SER A 1 240 ? 1.786 1.578 -15.116 1.00 90.19 240 SER A C 1
ATOM 1879 O 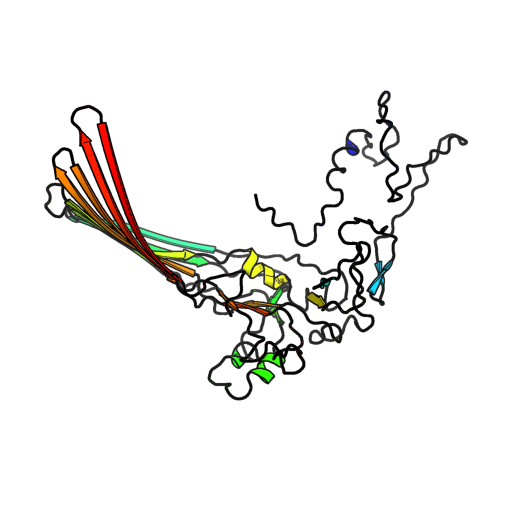O . SER A 1 240 ? 2.072 1.509 -16.306 1.00 90.19 240 SER A O 1
ATOM 1881 N N . ASN A 1 241 ? 2.645 2.077 -14.224 1.00 89.31 241 ASN A N 1
ATOM 1882 C CA . ASN A 1 241 ? 4.028 2.471 -14.498 1.00 89.31 241 ASN A CA 1
ATOM 1883 C C . ASN A 1 241 ? 4.875 1.390 -15.203 1.00 89.31 241 ASN A C 1
ATOM 1885 O O . ASN A 1 241 ? 5.816 1.740 -15.912 1.00 89.31 241 ASN A O 1
ATOM 1889 N N . GLY A 1 242 ? 4.542 0.099 -15.063 1.00 88.50 242 GLY A N 1
ATOM 1890 C CA . GLY A 1 242 ? 5.191 -0.982 -15.818 1.00 88.50 242 GLY A CA 1
ATOM 1891 C C . GLY A 1 242 ? 5.003 -0.885 -17.339 1.00 88.50 242 GLY A C 1
ATOM 1892 O O . GLY A 1 242 ? 5.746 -1.502 -18.103 1.00 88.50 242 GLY A O 1
ATOM 1893 N N . ALA A 1 243 ? 4.044 -0.074 -17.801 1.00 91.19 243 ALA A N 1
ATOM 1894 C CA . ALA A 1 243 ? 3.879 0.276 -19.207 1.00 91.19 243 ALA A CA 1
ATOM 1895 C C . ALA A 1 243 ? 5.058 1.082 -19.766 1.00 91.19 243 ALA A C 1
ATOM 1897 O O . ALA A 1 243 ? 5.244 1.075 -20.982 1.00 91.19 243 ALA A O 1
ATOM 1898 N N . TRP A 1 244 ? 5.832 1.763 -18.909 1.00 90.38 244 TRP A N 1
ATOM 1899 C CA . TRP A 1 244 ? 6.928 2.655 -19.304 1.00 90.38 244 TRP A CA 1
ATOM 1900 C C . TRP A 1 244 ? 8.301 1.974 -19.346 1.00 90.38 244 TRP A C 1
ATOM 1902 O O . TRP A 1 244 ? 9.327 2.649 -19.310 1.00 90.38 244 TRP A O 1
ATOM 1912 N N . ASN A 1 245 ? 8.320 0.644 -19.424 1.00 88.75 245 ASN A N 1
ATOM 1913 C CA . ASN A 1 245 ? 9.541 -0.147 -19.492 1.00 88.75 245 ASN A CA 1
ATOM 1914 C C . ASN A 1 245 ? 9.832 -0.654 -20.911 1.00 88.75 245 ASN A C 1
ATOM 1916 O O . ASN A 1 245 ? 8.899 -0.997 -21.655 1.00 88.75 245 ASN A O 1
ATOM 1920 N N . PRO A 1 246 ? 11.122 -0.782 -21.278 1.00 84.94 246 PRO A N 1
ATOM 1921 C CA . PRO A 1 246 ? 11.505 -1.412 -22.533 1.00 84.94 246 PRO A CA 1
ATOM 1922 C C . PRO A 1 246 ? 11.114 -2.901 -22.520 1.00 84.94 246 PRO A C 1
ATOM 1924 O O . PRO A 1 246 ? 11.094 -3.518 -21.450 1.00 84.94 246 PRO A O 1
ATOM 1927 N N . PRO A 1 247 ? 10.808 -3.496 -23.690 1.00 80.94 247 PRO A N 1
ATOM 1928 C CA . PRO A 1 247 ? 11.046 -2.956 -25.036 1.00 80.94 247 PRO A CA 1
ATOM 1929 C C . PRO A 1 247 ? 9.866 -2.173 -25.641 1.00 80.94 247 PRO A C 1
ATOM 1931 O O . PRO A 1 247 ? 9.994 -1.622 -26.731 1.00 80.94 247 PRO A O 1
ATOM 1934 N N . PHE A 1 248 ? 8.709 -2.124 -24.977 1.00 84.81 248 PHE A N 1
ATOM 1935 C CA . PHE A 1 248 ? 7.488 -1.540 -25.556 1.00 84.81 248 PHE A CA 1
ATOM 1936 C C . PHE A 1 248 ? 7.421 -0.014 -25.424 1.00 84.81 248 PHE A C 1
ATOM 1938 O O . PHE A 1 248 ? 6.751 0.653 -26.216 1.00 84.81 248 PHE A O 1
ATOM 1945 N N . TYR A 1 249 ? 8.111 0.536 -24.428 1.00 87.00 249 TYR A N 1
ATOM 1946 C CA . TYR A 1 249 ? 8.195 1.964 -24.143 1.00 87.00 249 TYR A CA 1
ATOM 1947 C C . TYR A 1 249 ? 9.540 2.277 -23.489 1.00 87.00 249 TYR A C 1
ATOM 1949 O O . TYR A 1 249 ? 10.086 1.443 -22.783 1.00 87.00 249 TYR A O 1
ATOM 1957 N N . GLY A 1 250 ? 10.088 3.465 -23.685 1.00 83.12 250 GLY A N 1
ATOM 1958 C CA . GLY A 1 250 ? 11.288 3.902 -22.984 1.00 83.12 250 GLY A CA 1
ATOM 1959 C C . GLY A 1 250 ? 11.176 5.368 -22.628 1.00 83.12 250 GLY A C 1
ATOM 1960 O O . GLY A 1 250 ? 10.850 6.184 -23.489 1.00 83.12 250 GLY A O 1
ATOM 1961 N N . LEU A 1 251 ? 11.458 5.676 -21.365 1.00 83.12 251 LEU A N 1
ATOM 1962 C CA . LEU A 1 251 ? 11.769 7.029 -20.924 1.00 83.12 251 LEU A CA 1
ATOM 1963 C C . LEU A 1 251 ? 13.276 7.180 -20.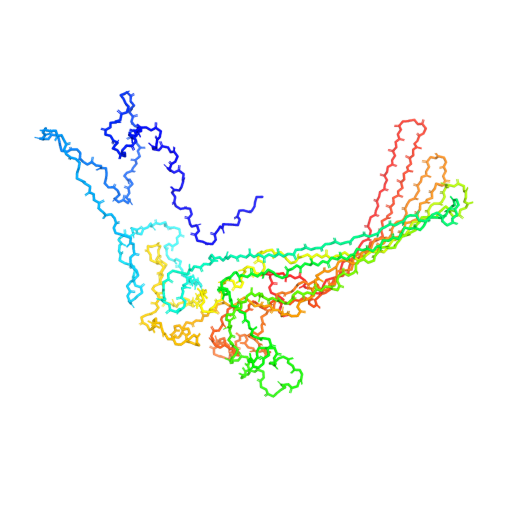963 1.00 83.12 251 LEU A C 1
ATOM 1965 O O . LEU A 1 251 ? 13.960 6.658 -20.087 1.00 83.12 251 LEU A O 1
ATOM 1969 N N . ILE A 1 252 ? 13.774 7.775 -22.045 1.00 76.88 252 ILE A N 1
ATOM 1970 C CA . ILE A 1 252 ? 15.198 8.024 -22.232 1.00 76.88 252 ILE A CA 1
ATOM 1971 C C . ILE A 1 252 ? 15.580 9.279 -21.476 1.00 76.88 252 ILE A C 1
ATOM 1973 O O . ILE A 1 252 ? 15.029 10.340 -21.751 1.00 76.88 252 ILE A O 1
ATOM 1977 N N . ASP A 1 253 ? 16.587 9.147 -20.625 1.00 70.38 253 ASP A N 1
ATOM 1978 C CA . ASP A 1 253 ? 17.158 10.243 -19.860 1.00 70.38 253 ASP A CA 1
ATOM 1979 C C . ASP A 1 253 ? 18.455 10.707 -20.525 1.00 70.38 253 ASP A C 1
ATOM 1981 O O . ASP A 1 253 ? 19.476 10.001 -20.511 1.00 70.38 253 ASP A O 1
ATOM 1985 N N . ALA A 1 254 ? 18.417 11.908 -21.097 1.00 64.56 254 ALA A N 1
ATOM 1986 C CA . ALA A 1 254 ? 19.593 12.596 -21.606 1.00 64.56 254 ALA A CA 1
ATOM 1987 C C . ALA A 1 254 ? 20.066 13.625 -20.569 1.00 64.56 254 ALA A C 1
ATOM 1989 O O . ALA A 1 254 ? 19.305 14.508 -20.161 1.00 64.56 254 ALA A O 1
ATOM 1990 N N . ASP A 1 255 ? 21.328 13.502 -20.141 1.00 60.84 255 ASP A N 1
ATOM 1991 C CA . ASP A 1 255 ? 21.978 14.575 -19.388 1.00 60.84 255 ASP A CA 1
ATOM 1992 C C . ASP A 1 255 ? 22.226 15.720 -20.364 1.00 60.84 255 ASP A C 1
ATOM 1994 O O . ASP A 1 255 ? 22.852 15.521 -21.408 1.00 60.84 255 ASP A O 1
ATOM 1998 N N . ALA A 1 256 ? 21.744 16.908 -20.023 1.00 57.00 256 ALA A N 1
ATOM 1999 C CA . ALA A 1 256 ? 22.067 18.090 -20.792 1.00 57.00 256 ALA A CA 1
ATOM 2000 C C . ALA A 1 256 ? 23.558 18.422 -20.647 1.00 57.00 256 ALA A C 1
ATOM 2002 O O . ALA A 1 256 ? 24.126 18.407 -19.552 1.00 57.00 256 ALA A O 1
ATOM 2003 N N . THR A 1 257 ? 24.194 18.745 -21.762 1.00 54.06 257 THR A N 1
ATOM 2004 C CA . THR A 1 257 ? 25.581 19.189 -21.841 1.00 54.06 257 THR A CA 1
ATOM 2005 C C . THR A 1 257 ? 25.653 20.694 -22.090 1.00 54.06 257 THR A C 1
ATOM 2007 O O . THR A 1 257 ? 24.705 21.324 -22.563 1.00 54.06 257 THR A O 1
ATOM 2010 N N . GLY A 1 258 ? 26.790 21.307 -21.745 1.00 39.06 258 GLY A N 1
ATOM 2011 C CA . GLY A 1 258 ? 27.019 22.731 -21.988 1.00 39.06 258 GLY A CA 1
ATOM 2012 C C . GLY A 1 258 ? 27.002 23.039 -23.487 1.00 39.06 258 GLY A C 1
ATOM 2013 O O . GLY A 1 258 ? 27.998 22.814 -24.168 1.00 39.06 258 GLY A O 1
ATOM 2014 N N . GLY A 1 259 ? 25.872 23.539 -23.987 1.00 50.84 259 GLY A N 1
ATOM 2015 C CA . GLY A 1 259 ? 25.622 23.785 -25.411 1.00 50.84 259 GLY A CA 1
ATOM 2016 C C . GLY A 1 259 ? 24.229 23.352 -25.875 1.00 50.84 259 GLY A C 1
ATOM 2017 O O . GLY A 1 259 ? 23.784 23.800 -26.934 1.00 50.84 259 GLY A O 1
ATOM 2018 N N . ASP A 1 260 ? 23.527 22.539 -25.080 1.00 50.75 260 ASP A N 1
ATOM 2019 C CA . ASP A 1 260 ? 22.163 22.125 -25.394 1.00 50.75 260 ASP A CA 1
ATOM 2020 C C . ASP A 1 260 ? 21.191 23.303 -25.287 1.00 50.75 260 ASP A C 1
ATOM 2022 O O . ASP A 1 260 ? 21.230 24.105 -24.352 1.00 50.75 260 ASP A O 1
ATOM 2026 N N . THR A 1 261 ? 20.313 23.413 -26.280 1.00 50.09 261 THR A N 1
ATOM 2027 C CA . THR A 1 261 ? 19.298 24.466 -26.377 1.00 50.09 261 THR A CA 1
ATOM 2028 C C . THR A 1 261 ? 17.914 23.838 -26.276 1.00 50.09 261 THR A C 1
ATOM 2030 O O . THR A 1 261 ? 17.659 22.774 -26.841 1.00 50.09 261 THR A O 1
ATOM 2033 N N . ILE A 1 262 ? 17.009 24.475 -25.530 1.00 49.62 262 ILE A N 1
ATOM 2034 C CA . ILE A 1 262 ? 15.626 24.006 -25.416 1.00 49.62 262 ILE A CA 1
ATOM 2035 C C . ILE A 1 262 ? 14.911 24.307 -26.737 1.00 49.62 262 ILE A C 1
ATOM 2037 O O . ILE A 1 262 ? 14.686 25.466 -27.088 1.00 49.62 262 ILE A O 1
ATOM 2041 N N . PHE A 1 263 ? 14.550 23.260 -27.477 1.00 48.59 263 PHE A N 1
ATOM 2042 C CA . PHE A 1 263 ? 13.776 23.381 -28.709 1.00 48.59 263 PHE A CA 1
ATOM 2043 C C . PHE A 1 263 ? 12.291 23.094 -28.433 1.00 48.59 263 PHE A C 1
ATOM 2045 O O . PHE A 1 263 ? 11.898 21.953 -28.221 1.00 48.59 263 PHE A O 1
ATOM 2052 N N . TYR A 1 264 ? 11.436 24.121 -28.478 1.00 46.16 264 TYR A N 1
ATOM 2053 C CA . TYR A 1 264 ? 9.979 23.965 -28.287 1.00 46.16 264 TYR A CA 1
ATOM 2054 C C . TYR A 1 264 ? 9.264 23.386 -29.518 1.00 46.16 264 TYR A C 1
ATOM 2056 O O . TYR A 1 264 ? 8.181 22.819 -29.411 1.00 46.16 264 TYR A O 1
ATOM 2064 N N . SER A 1 265 ? 9.888 23.492 -30.693 1.00 41.28 265 SER A N 1
ATOM 2065 C CA . SER A 1 265 ? 9.392 22.969 -31.977 1.00 41.28 265 SER A CA 1
ATOM 2066 C C . SER A 1 265 ? 9.908 21.567 -32.325 1.00 41.28 265 SER A C 1
ATOM 2068 O O . SER A 1 265 ? 9.484 20.970 -33.316 1.00 41.28 265 SER A O 1
ATOM 2070 N N . ARG A 1 266 ? 10.839 21.035 -31.530 1.00 39.03 266 ARG A N 1
ATOM 2071 C CA . ARG A 1 266 ? 11.507 19.751 -31.747 1.00 39.03 266 ARG A CA 1
ATOM 2072 C C . ARG A 1 266 ? 11.802 19.133 -30.385 1.00 39.03 266 ARG A C 1
ATOM 2074 O O . ARG A 1 266 ? 12.695 19.646 -29.722 1.00 39.03 266 ARG A O 1
ATOM 2081 N N . PRO A 1 267 ? 11.166 18.025 -29.964 1.00 39.69 267 PRO A N 1
ATOM 2082 C CA . PRO A 1 267 ? 11.814 17.213 -28.944 1.00 39.69 267 PRO A CA 1
ATOM 2083 C C . PRO A 1 267 ? 13.218 16.867 -29.481 1.00 39.69 267 PRO A C 1
ATOM 2085 O O . PRO A 1 267 ? 13.318 16.463 -30.645 1.00 39.69 267 PRO A O 1
ATOM 2088 N N . PRO A 1 268 ? 14.297 17.115 -28.718 1.00 42.53 268 PRO A N 1
ATOM 2089 C CA . PRO A 1 268 ? 15.653 16.869 -29.180 1.00 42.53 268 PRO A CA 1
ATOM 2090 C C . PRO A 1 268 ? 15.783 15.473 -29.770 1.00 42.53 268 PRO A C 1
ATOM 2092 O O . PRO A 1 268 ? 15.258 14.497 -29.227 1.00 42.53 268 PRO A O 1
ATOM 2095 N N . ALA A 1 269 ? 16.407 15.453 -30.946 1.00 42.59 269 ALA A N 1
ATOM 2096 C CA . ALA A 1 269 ? 16.543 14.295 -31.798 1.00 42.59 269 ALA A CA 1
ATOM 2097 C C . ALA A 1 269 ? 17.039 13.104 -30.984 1.00 42.59 269 ALA A C 1
ATOM 2099 O O . ALA A 1 269 ? 17.986 13.210 -30.202 1.00 42.59 269 ALA A O 1
ATOM 2100 N N . VAL A 1 270 ? 16.411 11.954 -31.211 1.00 43.47 270 VAL A N 1
ATOM 2101 C CA . VAL A 1 270 ? 17.047 10.680 -30.903 1.00 43.47 270 VAL A CA 1
ATOM 2102 C C . VAL A 1 270 ? 18.476 10.752 -31.479 1.00 43.47 270 VAL A C 1
ATOM 2104 O O . VAL A 1 270 ? 18.604 11.141 -32.643 1.00 43.47 270 VAL A O 1
ATOM 2107 N N . PRO A 1 271 ? 19.543 10.472 -30.701 1.00 42.12 271 PRO A N 1
ATOM 2108 C CA . PRO A 1 271 ? 20.913 10.654 -31.167 1.00 42.12 271 PRO A CA 1
ATOM 2109 C C . PRO A 1 271 ? 21.121 9.990 -32.536 1.00 42.12 271 PRO A C 1
ATOM 2111 O O . PRO A 1 271 ? 20.599 8.892 -32.734 1.00 42.12 271 PRO A O 1
ATOM 2114 N N . PRO A 1 272 ? 21.914 10.571 -33.457 1.00 39.00 272 PRO A N 1
ATOM 2115 C CA . PRO A 1 272 ? 22.189 9.968 -34.768 1.00 39.00 272 PRO A CA 1
ATOM 2116 C C . PRO A 1 272 ? 22.770 8.542 -34.697 1.00 39.00 272 PRO A C 1
ATOM 2118 O O . PRO A 1 272 ? 22.792 7.829 -35.694 1.00 39.00 272 PRO A O 1
ATOM 2121 N N . SER A 1 273 ? 23.256 8.123 -33.521 1.00 41.03 273 SER A N 1
ATOM 2122 C CA . SER A 1 273 ? 23.720 6.767 -33.210 1.00 41.03 273 SER A CA 1
ATOM 2123 C C . SER A 1 273 ? 22.599 5.763 -32.901 1.00 41.03 273 SER A C 1
ATOM 2125 O O . SER A 1 273 ? 22.882 4.579 -32.699 1.00 41.03 273 SER A O 1
ATOM 2127 N N . PHE A 1 274 ? 21.334 6.183 -32.834 1.00 39.62 274 PHE A N 1
ATOM 2128 C CA . PHE A 1 274 ? 20.224 5.264 -32.629 1.00 39.62 274 PHE A CA 1
ATOM 2129 C C . PHE A 1 274 ? 19.980 4.431 -33.878 1.00 39.62 274 PHE A C 1
ATOM 2131 O O . PHE A 1 274 ? 19.684 4.945 -34.951 1.00 39.62 274 PHE A O 1
ATOM 2138 N N . THR A 1 275 ? 20.081 3.117 -33.709 1.00 41.31 275 THR A N 1
ATOM 2139 C CA . THR A 1 275 ? 19.776 2.142 -34.751 1.00 41.31 275 THR A CA 1
ATOM 2140 C C . THR A 1 275 ? 18.463 1.449 -34.379 1.00 41.31 275 THR A C 1
ATOM 2142 O O . THR A 1 275 ? 18.476 0.587 -33.496 1.00 41.31 275 THR A O 1
ATOM 2145 N N . PRO A 1 276 ? 17.324 1.811 -35.001 1.00 36.34 276 PRO A N 1
ATOM 2146 C CA . PRO A 1 276 ? 16.077 1.075 -34.829 1.00 36.34 276 PRO A CA 1
ATOM 2147 C C . PRO A 1 276 ? 16.275 -0.409 -35.181 1.00 36.34 276 PRO A C 1
ATOM 2149 O O . PRO A 1 276 ? 16.914 -0.731 -36.182 1.00 36.34 276 PRO A O 1
ATOM 2152 N N . GLY A 1 277 ? 15.714 -1.317 -34.383 1.00 37.72 277 GLY A N 1
ATOM 2153 C CA . GLY A 1 277 ? 15.743 -2.761 -34.640 1.00 37.72 277 GLY A CA 1
ATOM 2154 C C . GLY A 1 277 ? 16.967 -3.514 -34.109 1.00 37.72 277 GLY A C 1
ATOM 2155 O O . GLY A 1 277 ? 17.141 -4.684 -34.453 1.00 37.72 277 GLY A O 1
ATOM 2156 N N . ALA A 1 278 ? 17.801 -2.895 -33.266 1.00 41.81 278 ALA A N 1
ATOM 2157 C CA . ALA A 1 278 ? 18.783 -3.642 -32.482 1.00 41.81 278 ALA A CA 1
ATOM 2158 C C . ALA A 1 278 ? 18.068 -4.655 -31.549 1.00 41.81 278 ALA A C 1
ATOM 2160 O O . ALA A 1 278 ? 16.911 -4.423 -31.177 1.00 41.81 278 ALA A O 1
ATOM 2161 N N . PRO A 1 279 ? 18.699 -5.794 -31.186 1.00 41.50 279 PRO A N 1
ATOM 2162 C CA . PRO A 1 279 ? 18.104 -6.770 -30.269 1.00 41.50 279 PRO A CA 1
ATOM 2163 C C . PRO A 1 279 ? 17.588 -6.080 -28.993 1.00 41.50 279 PRO A C 1
ATOM 2165 O O . PRO A 1 279 ? 18.187 -5.084 -28.594 1.00 41.50 279 PRO A O 1
ATOM 2168 N N . PRO A 1 280 ? 16.528 -6.584 -28.328 1.00 45.69 280 PRO A N 1
ATOM 2169 C CA . PRO A 1 280 ? 15.876 -5.923 -27.183 1.00 45.69 280 PRO A CA 1
ATOM 2170 C C . PRO A 1 280 ? 16.811 -5.569 -26.008 1.00 45.69 280 PRO A C 1
ATOM 2172 O O . PRO A 1 280 ? 16.430 -4.787 -25.139 1.00 45.69 280 PRO A O 1
ATOM 2175 N N . ASP A 1 281 ? 18.037 -6.094 -26.009 1.00 44.38 281 ASP A N 1
ATOM 2176 C CA . ASP A 1 281 ? 19.108 -5.793 -25.058 1.00 44.38 281 ASP A CA 1
ATOM 2177 C C . ASP A 1 281 ? 19.861 -4.476 -25.349 1.00 44.38 281 ASP A C 1
ATOM 2179 O O . ASP A 1 281 ? 20.623 -3.999 -24.505 1.00 44.38 281 ASP A O 1
ATOM 2183 N N . TYR A 1 282 ? 19.645 -3.868 -26.519 1.00 44.78 282 TYR A N 1
ATOM 2184 C CA . TYR A 1 282 ? 20.305 -2.650 -26.979 1.00 44.78 282 TYR A CA 1
ATOM 2185 C C . TYR A 1 282 ? 19.304 -1.495 -27.028 1.00 44.78 282 TYR A C 1
ATOM 2187 O O . TYR A 1 282 ? 18.666 -1.215 -28.041 1.00 44.78 282 TYR A O 1
ATOM 2195 N N . LEU A 1 283 ? 19.203 -0.776 -25.910 1.00 52.34 283 LEU A N 1
ATOM 2196 C CA . LEU A 1 283 ? 18.807 0.634 -25.938 1.00 52.34 283 LEU A CA 1
ATOM 2197 C C . LEU A 1 283 ? 19.706 1.384 -26.949 1.00 52.34 283 LEU A C 1
ATOM 2199 O O . LEU A 1 283 ? 20.833 0.926 -27.174 1.00 52.34 283 LEU A O 1
ATOM 2203 N N . PRO A 1 284 ? 19.257 2.508 -27.553 1.00 49.03 284 PRO A N 1
ATOM 2204 C CA . PRO A 1 284 ? 20.114 3.352 -28.390 1.00 49.03 284 PRO A CA 1
ATOM 2205 C C . PRO A 1 284 ? 21.523 3.445 -27.809 1.00 49.03 284 PRO A C 1
ATOM 2207 O O . PRO A 1 284 ? 21.661 3.676 -26.609 1.00 49.03 284 PRO A O 1
ATOM 2210 N N . LEU A 1 285 ? 22.564 3.238 -28.618 1.00 39.34 285 LEU A N 1
ATOM 2211 C CA . LEU A 1 285 ? 23.938 3.213 -28.120 1.00 39.34 285 LEU A CA 1
ATOM 2212 C C . LEU A 1 285 ? 24.243 4.535 -27.381 1.00 39.34 285 LEU A C 1
ATOM 2214 O O . LEU A 1 285 ? 24.245 5.599 -28.001 1.00 39.34 285 LEU A O 1
ATOM 2218 N N . GLY A 1 286 ? 24.455 4.461 -26.061 1.00 48.41 286 GLY A N 1
ATOM 2219 C CA . GLY A 1 286 ? 24.686 5.618 -25.182 1.00 48.41 286 GLY A CA 1
ATOM 2220 C C . GLY A 1 286 ? 23.442 6.223 -24.510 1.00 48.41 286 GLY A C 1
ATOM 2221 O O . GLY A 1 286 ? 23.595 7.070 -23.634 1.00 48.41 286 GLY A O 1
ATOM 2222 N N . ALA A 1 287 ? 22.227 5.787 -24.855 1.00 59.59 287 ALA A N 1
ATOM 2223 C CA . ALA A 1 287 ? 21.000 6.203 -24.180 1.00 59.59 287 ALA A CA 1
ATOM 2224 C C . ALA A 1 287 ? 20.691 5.302 -22.983 1.00 59.59 287 ALA A C 1
ATOM 2226 O O . ALA A 1 287 ? 20.786 4.073 -23.046 1.00 59.59 287 ALA A O 1
ATOM 2227 N N . ARG A 1 288 ? 20.270 5.937 -21.894 1.00 73.62 288 ARG A N 1
ATOM 2228 C CA . ARG A 1 288 ? 19.888 5.283 -20.644 1.00 73.62 288 ARG A CA 1
ATOM 2229 C C . ARG A 1 288 ? 18.391 5.468 -20.451 1.00 73.62 288 ARG A C 1
ATOM 2231 O O . ARG A 1 288 ? 17.857 6.494 -20.868 1.00 73.62 288 ARG A O 1
ATOM 2238 N N . VAL A 1 289 ? 17.719 4.491 -19.848 1.00 80.19 289 VAL A N 1
ATOM 2239 C CA . VAL A 1 289 ? 16.270 4.571 -19.613 1.00 80.19 289 VAL A CA 1
ATOM 2240 C C . VAL A 1 289 ? 15.898 4.456 -18.148 1.00 80.19 289 VAL A C 1
ATOM 2242 O O . VAL A 1 289 ? 16.521 3.725 -17.380 1.00 80.19 289 VAL A O 1
ATOM 2245 N N . SER A 1 290 ? 14.822 5.132 -17.775 1.00 85.38 290 SER A N 1
ATOM 2246 C CA . SER A 1 290 ? 14.200 4.984 -16.468 1.00 85.38 290 SER A CA 1
ATOM 2247 C C . SER A 1 290 ? 13.266 3.768 -16.448 1.00 85.38 290 SER A C 1
ATOM 2249 O O . SER A 1 290 ? 12.329 3.687 -17.244 1.00 85.38 290 SER A O 1
ATOM 2251 N N . VAL A 1 291 ? 13.488 2.832 -15.522 1.00 87.81 291 VAL A N 1
ATOM 2252 C CA . VAL A 1 291 ? 12.672 1.618 -15.342 1.00 87.81 291 VAL A CA 1
ATOM 2253 C C . VAL A 1 291 ? 11.823 1.663 -14.077 1.00 87.81 291 VAL A C 1
ATOM 2255 O O . VAL A 1 291 ? 12.211 2.246 -13.063 1.00 87.81 291 VAL A O 1
ATOM 2258 N N . ARG A 1 292 ? 10.648 1.031 -14.142 1.00 90.44 292 ARG A N 1
ATOM 2259 C CA . ARG A 1 292 ? 9.637 0.929 -13.079 1.00 90.44 292 ARG A CA 1
ATOM 2260 C C . ARG A 1 292 ? 9.270 -0.524 -12.850 1.00 90.44 292 ARG A C 1
ATOM 2262 O O . ARG A 1 292 ? 8.491 -1.105 -13.597 1.00 90.44 292 ARG A O 1
ATOM 2269 N N . THR A 1 293 ? 9.847 -1.113 -11.824 1.00 88.81 293 THR A N 1
ATOM 2270 C CA . THR A 1 293 ? 9.752 -2.538 -11.526 1.00 88.81 293 THR A CA 1
ATOM 2271 C C . THR A 1 293 ? 9.237 -2.738 -10.112 1.00 88.81 293 THR A C 1
ATOM 2273 O O . THR A 1 293 ? 9.061 -1.794 -9.341 1.00 88.81 293 THR A O 1
ATOM 2276 N N . MET A 1 294 ? 8.882 -3.972 -9.791 1.00 88.56 294 MET A N 1
ATOM 2277 C CA . MET A 1 294 ? 8.195 -4.301 -8.543 1.00 88.56 294 MET A CA 1
ATOM 2278 C C . MET A 1 294 ? 8.609 -5.680 -8.062 1.00 88.56 294 MET A C 1
ATOM 2280 O O . MET A 1 294 ? 8.919 -6.546 -8.880 1.00 88.56 294 MET A O 1
ATOM 2284 N N . GLU A 1 295 ? 8.542 -5.886 -6.755 1.00 87.19 295 GLU A N 1
ATOM 2285 C CA . GLU A 1 295 ? 8.620 -7.208 -6.154 1.00 87.19 295 GLU A CA 1
ATOM 2286 C C . GLU A 1 295 ? 7.519 -8.097 -6.749 1.00 87.19 295 GLU A C 1
ATOM 2288 O O . GLU A 1 295 ? 6.340 -7.750 -6.751 1.00 87.19 295 GLU A O 1
ATOM 2293 N N . GLN A 1 296 ? 7.878 -9.260 -7.287 1.00 87.50 296 GLN A N 1
ATOM 2294 C CA . GLN A 1 296 ? 6.860 -10.142 -7.861 1.00 87.50 296 GLN A CA 1
ATOM 2295 C C . GLN A 1 296 ? 6.072 -10.884 -6.783 1.00 87.50 296 GLN A C 1
ATOM 2297 O O . GLN A 1 296 ? 4.952 -11.341 -7.013 1.00 87.50 296 GLN A O 1
ATOM 2302 N N . ASN A 1 297 ? 6.662 -11.004 -5.597 1.00 86.94 297 ASN A N 1
ATOM 2303 C CA . ASN A 1 297 ? 6.084 -11.635 -4.425 1.00 86.94 297 ASN A CA 1
ATOM 2304 C C . ASN A 1 297 ? 5.506 -10.610 -3.440 1.00 86.94 297 ASN A C 1
ATOM 2306 O O . ASN A 1 297 ? 5.548 -10.842 -2.227 1.00 86.94 297 ASN A O 1
ATOM 2310 N N . LEU A 1 298 ? 4.956 -9.503 -3.958 1.00 87.25 298 LEU A N 1
ATOM 2311 C CA . LEU A 1 298 ? 4.244 -8.509 -3.159 1.00 87.25 298 LEU A CA 1
ATOM 2312 C C . LEU A 1 298 ? 3.162 -9.181 -2.313 1.00 87.25 298 LEU A C 1
ATOM 2314 O O . LEU A 1 298 ? 2.474 -10.115 -2.736 1.00 87.25 298 LEU A O 1
ATOM 2318 N N . LYS A 1 299 ? 3.055 -8.702 -1.082 1.00 90.81 299 LYS A N 1
ATOM 2319 C CA . LYS A 1 299 ? 1.919 -8.990 -0.205 1.00 90.81 299 LYS A CA 1
ATOM 2320 C C . LYS A 1 299 ? 0.880 -7.886 -0.373 1.00 90.81 299 LYS A C 1
ATOM 2322 O O . LYS A 1 299 ? 1.229 -6.811 -0.842 1.00 90.81 299 LYS A O 1
ATOM 2327 N N . ASP A 1 300 ? -0.354 -8.100 0.033 1.00 92.44 300 ASP A N 1
ATOM 2328 C CA . ASP A 1 300 ? -1.291 -6.985 0.120 1.00 92.44 300 ASP A CA 1
ATOM 2329 C C . ASP A 1 300 ? -0.998 -6.180 1.393 1.00 92.44 300 ASP A C 1
ATOM 2331 O O . ASP A 1 300 ? -0.629 -6.735 2.440 1.00 92.44 300 ASP A O 1
ATOM 2335 N N . SER A 1 301 ? -1.054 -4.852 1.277 1.00 93.62 301 SER A N 1
ATOM 2336 C CA . SER A 1 301 ? -0.862 -3.965 2.424 1.00 93.62 301 SER A CA 1
ATOM 2337 C C . SER A 1 301 ? -2.011 -4.171 3.398 1.00 93.62 301 SER A C 1
ATOM 2339 O O . SER A 1 301 ? -3.142 -4.415 2.987 1.00 93.62 301 SER A O 1
ATOM 2341 N N . SER A 1 302 ? -1.739 -4.086 4.697 1.00 95.38 302 SER A N 1
ATOM 2342 C CA . SER A 1 302 ? -2.784 -4.272 5.701 1.00 95.38 302 SER A CA 1
ATOM 2343 C C . SER A 1 302 ? -2.647 -3.309 6.868 1.00 95.38 302 SER A C 1
ATOM 2345 O O . SER A 1 302 ? -1.538 -3.112 7.366 1.00 95.38 302 SER A O 1
ATOM 2347 N N . ASP A 1 303 ? -3.770 -2.805 7.366 1.00 96.44 303 ASP A N 1
ATOM 2348 C CA . ASP A 1 303 ? -3.871 -2.169 8.675 1.00 96.44 303 ASP A CA 1
ATOM 2349 C C . ASP A 1 303 ? -4.377 -3.180 9.706 1.00 96.44 303 ASP A C 1
ATOM 2351 O O . ASP A 1 303 ? -5.383 -3.858 9.491 1.00 96.44 303 ASP A O 1
ATOM 2355 N N . GLN A 1 304 ? -3.686 -3.276 10.841 1.00 97.75 304 GLN A N 1
ATOM 2356 C CA . GLN A 1 304 ? -4.238 -3.933 12.020 1.00 97.75 304 GLN A CA 1
ATOM 2357 C C . GLN A 1 304 ? -4.739 -2.862 12.984 1.00 97.75 304 GLN A C 1
ATOM 2359 O O . GLN A 1 304 ? -3.939 -2.207 13.661 1.00 97.75 304 GLN A O 1
ATOM 2364 N N . SER A 1 305 ? -6.056 -2.688 13.045 1.00 98.06 305 SER A N 1
ATOM 2365 C CA . SER A 1 305 ? -6.689 -1.711 13.923 1.00 98.06 305 SER A CA 1
ATOM 2366 C C . SER A 1 305 ? -6.936 -2.317 15.303 1.00 98.06 305 SER A C 1
ATOM 2368 O O . SER A 1 305 ? -7.515 -3.399 15.430 1.00 98.06 305 SER A O 1
ATOM 2370 N N . LEU A 1 306 ? -6.534 -1.595 16.347 1.00 98.00 306 LEU A N 1
ATOM 2371 C CA . LEU A 1 306 ? -6.779 -1.930 17.746 1.00 98.00 306 LEU A CA 1
ATOM 2372 C C . LEU A 1 306 ? -7.636 -0.851 18.390 1.00 98.00 306 LEU A C 1
ATOM 2374 O O . LEU A 1 306 ? -7.389 0.344 18.229 1.00 98.00 306 LEU A O 1
ATOM 2378 N N . TYR A 1 307 ? -8.602 -1.276 19.187 1.00 98.38 307 TYR A N 1
ATOM 2379 C CA . TYR A 1 307 ? -9.434 -0.387 19.973 1.00 98.38 307 TYR A CA 1
ATOM 2380 C C . TYR A 1 307 ? -9.639 -0.957 21.370 1.00 98.38 307 TYR A C 1
ATOM 2382 O O . TYR A 1 307 ? -9.917 -2.142 21.547 1.00 98.38 307 TYR A O 1
ATOM 2390 N N . PHE A 1 308 ? -9.544 -0.091 22.368 1.00 98.50 308 PHE A N 1
ATOM 2391 C CA . PHE A 1 308 ? -9.967 -0.373 23.730 1.00 98.50 308 PHE A CA 1
ATOM 2392 C C . PHE A 1 308 ? -10.614 0.885 24.292 1.00 98.50 308 PHE A C 1
ATOM 2394 O O . PHE A 1 308 ? -10.029 1.957 24.226 1.00 98.50 308 PHE A O 1
ATOM 2401 N N . GLY A 1 309 ? -11.807 0.771 24.850 1.00 98.56 309 GLY A N 1
ATOM 2402 C CA . GLY A 1 309 ? -12.592 1.882 25.357 1.00 98.56 309 GLY A CA 1
ATOM 2403 C C . GLY A 1 309 ? -13.203 1.545 26.703 1.00 98.56 309 GLY A C 1
ATOM 2404 O O . GLY A 1 309 ? -13.855 0.513 26.860 1.00 98.56 309 GLY A O 1
ATOM 2405 N N . LEU A 1 310 ? -13.018 2.442 27.662 1.00 98.56 310 LEU A N 1
ATOM 2406 C CA . LEU A 1 310 ? -13.694 2.430 28.948 1.00 98.56 310 LEU A CA 1
ATOM 2407 C C . LEU A 1 310 ? -14.564 3.675 29.047 1.00 98.56 310 LEU A C 1
ATOM 2409 O O . LEU A 1 310 ? -14.072 4.799 28.977 1.00 98.56 310 LEU A O 1
ATOM 2413 N N . GLU A 1 311 ? -15.851 3.463 29.262 1.00 98.44 311 GLU A N 1
ATOM 2414 C CA . GLU A 1 311 ? -16.828 4.520 29.472 1.00 98.44 311 GLU A CA 1
ATOM 2415 C C . GLU A 1 311 ? -17.456 4.347 30.854 1.00 98.44 311 GLU A C 1
ATOM 2417 O O . GLU A 1 311 ? -17.893 3.250 31.216 1.00 98.44 311 GLU A O 1
ATOM 2422 N N . ARG A 1 312 ? -17.493 5.426 31.639 1.00 98.12 312 ARG A N 1
ATOM 2423 C CA . ARG A 1 312 ? -18.120 5.447 32.963 1.00 98.12 312 ARG A CA 1
ATOM 2424 C C . ARG A 1 312 ? -19.020 6.663 33.115 1.00 98.12 312 ARG A C 1
ATOM 2426 O O . ARG A 1 312 ? -18.560 7.805 33.062 1.00 98.12 312 ARG A O 1
ATOM 2433 N N . GLN A 1 313 ? -20.280 6.419 33.454 1.00 98.12 313 GLN A N 1
ATOM 2434 C CA . GLN A 1 313 ? -21.139 7.427 34.057 1.00 98.12 313 GLN A CA 1
ATOM 2435 C C . GLN A 1 313 ? -20.718 7.634 35.521 1.00 98.12 313 GLN A C 1
ATOM 2437 O O . GLN A 1 313 ? -20.927 6.778 36.381 1.00 98.12 313 GLN A O 1
ATOM 2442 N N . VAL A 1 314 ? -20.107 8.782 35.809 1.00 97.25 314 VAL A N 1
ATOM 2443 C CA . VAL A 1 314 ? -19.611 9.140 37.150 1.00 97.25 314 VAL A CA 1
ATOM 2444 C C . VAL A 1 314 ? -20.726 9.740 38.009 1.00 97.25 314 VAL A C 1
ATOM 2446 O O . VAL A 1 314 ? -20.769 9.534 39.217 1.00 97.25 314 VAL A O 1
ATOM 2449 N N . SER A 1 315 ? -21.655 10.470 37.389 1.00 95.81 315 SER A N 1
ATOM 2450 C CA . SER A 1 315 ? -22.854 11.012 38.041 1.00 95.81 315 SER A CA 1
ATOM 2451 C C . SER A 1 315 ? -24.015 11.080 37.048 1.00 95.81 315 SER A C 1
ATOM 2453 O O . SER A 1 315 ? -23.823 10.863 35.854 1.00 95.81 315 SER A O 1
ATOM 2455 N N . SER A 1 316 ? -25.211 11.461 37.499 1.00 93.38 316 SER A N 1
ATOM 2456 C CA . SER A 1 316 ? -26.369 11.694 36.615 1.00 93.38 316 SER A CA 1
ATOM 2457 C C . SER A 1 316 ? -26.113 12.710 35.492 1.00 93.38 316 SER A C 1
ATOM 2459 O O . SER A 1 316 ? -26.863 12.747 34.527 1.00 93.38 316 SER A O 1
ATOM 2461 N N . SER A 1 317 ? -25.057 13.519 35.607 1.00 95.19 317 SER A N 1
ATOM 2462 C CA . SER A 1 317 ? -24.722 14.594 34.672 1.00 95.19 317 SER A CA 1
ATOM 2463 C C . SER A 1 317 ? -23.341 14.472 34.030 1.00 95.19 317 SER A C 1
ATOM 2465 O O . SER A 1 317 ? -23.037 15.277 33.159 1.00 95.19 317 SER A O 1
ATOM 2467 N N . LEU A 1 318 ? -22.484 13.543 34.466 1.00 96.75 318 LEU A N 1
ATOM 2468 C CA . LEU A 1 318 ? -21.086 13.450 34.024 1.00 96.75 318 LEU A CA 1
ATOM 2469 C C . LEU A 1 318 ? -20.772 12.042 33.524 1.00 96.75 318 LEU A C 1
ATOM 2471 O O . LEU A 1 318 ? -20.897 11.085 34.292 1.00 96.75 318 LEU A O 1
ATOM 2475 N N . ALA A 1 319 ? -20.288 11.954 32.289 1.00 97.94 319 ALA A N 1
ATOM 2476 C CA . ALA A 1 319 ? -19.712 10.753 31.703 1.00 97.94 319 ALA A CA 1
ATOM 2477 C C . ALA A 1 319 ? -18.254 11.013 31.312 1.00 97.94 319 ALA A C 1
ATOM 2479 O O . ALA A 1 319 ? -17.923 12.088 30.807 1.00 97.94 319 ALA A O 1
ATOM 2480 N N . LEU A 1 320 ? -17.397 10.031 31.574 1.00 98.50 320 LEU A N 1
ATOM 2481 C CA . LEU A 1 320 ? -15.993 10.036 31.184 1.00 98.50 320 LEU A CA 1
ATOM 2482 C C . LEU A 1 320 ? -15.726 8.849 30.265 1.00 98.50 320 LEU A C 1
ATOM 2484 O O . LEU A 1 320 ? -16.164 7.734 30.556 1.00 98.50 320 LEU A O 1
ATOM 2488 N N . THR A 1 321 ? -14.954 9.095 29.215 1.00 98.50 321 THR A N 1
ATOM 2489 C CA . THR A 1 321 ? -14.542 8.087 28.244 1.00 98.50 321 THR A CA 1
ATOM 2490 C C . THR A 1 321 ? -13.032 8.138 28.090 1.00 98.50 321 THR A C 1
ATOM 2492 O O . THR A 1 321 ? -12.448 9.199 27.867 1.00 98.50 321 THR A O 1
ATOM 2495 N N . LEU A 1 322 ? -12.394 6.980 28.192 1.00 98.50 322 LEU A N 1
ATOM 2496 C CA . LEU A 1 322 ? -10.986 6.795 27.883 1.00 98.50 322 LEU A CA 1
ATOM 2497 C C . LEU A 1 322 ? -10.870 5.725 26.805 1.00 98.50 322 LEU A C 1
ATOM 2499 O O . LEU A 1 322 ? -11.265 4.583 27.022 1.00 98.50 322 LEU A O 1
ATOM 2503 N N . ASN A 1 323 ? -10.305 6.096 25.663 1.00 98.50 323 ASN A N 1
ATOM 2504 C CA . ASN A 1 323 ? -10.067 5.196 24.549 1.00 98.50 323 ASN A CA 1
ATOM 2505 C C . ASN A 1 323 ? -8.571 5.088 24.263 1.00 98.50 323 ASN A C 1
ATOM 2507 O O . ASN A 1 323 ? -7.860 6.088 24.242 1.00 98.50 323 ASN A O 1
ATOM 2511 N N . TYR A 1 324 ? -8.113 3.884 23.971 1.00 98.50 324 TYR A N 1
ATOM 2512 C CA . TYR A 1 324 ? -6.875 3.618 23.269 1.00 98.50 324 TYR A CA 1
ATOM 2513 C C . TYR A 1 324 ? -7.208 3.215 21.831 1.00 98.50 324 TYR A C 1
ATOM 2515 O O . TYR A 1 324 ? -8.080 2.373 21.600 1.00 98.50 324 TYR A O 1
ATOM 2523 N N . GLN A 1 325 ? -6.522 3.834 20.876 1.00 97.94 325 GLN A N 1
ATOM 2524 C CA . GLN A 1 325 ? -6.645 3.557 19.449 1.00 97.94 325 GLN A CA 1
ATOM 2525 C C . GLN A 1 325 ? -5.259 3.226 18.899 1.00 97.94 325 GLN A C 1
ATOM 2527 O O . GLN A 1 325 ? -4.310 3.985 19.105 1.00 97.94 325 GLN A O 1
ATOM 2532 N N . GLY A 1 326 ? -5.141 2.094 18.215 1.00 98.00 326 GLY A N 1
ATOM 2533 C CA . GLY A 1 326 ? -3.917 1.650 17.561 1.00 98.00 326 GLY A CA 1
ATOM 2534 C C . GLY A 1 326 ? -4.167 1.353 16.088 1.00 98.00 326 GLY A C 1
ATOM 2535 O O . GLY A 1 326 ? -5.215 0.820 15.737 1.00 98.00 326 GLY A O 1
ATOM 2536 N N . SER A 1 327 ? -3.204 1.686 15.237 1.00 97.69 327 SER A N 1
ATOM 2537 C CA . SER A 1 327 ? -3.189 1.315 13.819 1.00 97.69 327 SER A CA 1
ATOM 2538 C C . SER A 1 327 ? -1.781 0.846 13.480 1.00 97.69 327 SER A C 1
ATOM 2540 O O . SER A 1 327 ? -0.793 1.541 13.737 1.00 97.69 327 SER A O 1
ATOM 2542 N N . LEU A 1 328 ? -1.684 -0.389 13.002 1.00 97.06 328 LEU A N 1
ATOM 2543 C CA . LEU A 1 328 ? -0.425 -1.054 12.705 1.00 97.06 328 LEU A CA 1
ATOM 2544 C C . LEU A 1 328 ? -0.376 -1.371 11.211 1.00 97.06 328 LEU A C 1
ATOM 2546 O O . LEU A 1 328 ? -0.865 -2.415 10.776 1.00 97.06 328 LEU A O 1
ATOM 2550 N N . GLY A 1 329 ? 0.257 -0.497 10.433 1.00 96.38 329 GLY A N 1
ATOM 2551 C CA . GLY A 1 329 ? 0.491 -0.727 9.014 1.00 96.38 329 GLY A CA 1
ATOM 2552 C C . GLY A 1 329 ? 1.514 -1.841 8.805 1.00 96.38 329 GLY A C 1
ATOM 2553 O O . GLY A 1 329 ? 2.612 -1.830 9.376 1.00 96.38 329 GLY A O 1
ATOM 2554 N N . ARG A 1 330 ? 1.158 -2.841 8.004 1.00 94.94 330 ARG A N 1
ATOM 2555 C CA . ARG A 1 330 ? 2.010 -3.974 7.634 1.00 94.94 330 ARG A CA 1
ATOM 2556 C C . ARG A 1 330 ? 2.045 -4.118 6.130 1.00 94.94 330 ARG A C 1
ATOM 2558 O O . ARG A 1 330 ? 1.054 -3.881 5.447 1.00 94.94 330 ARG A O 1
ATOM 2565 N N . HIS A 1 331 ? 3.203 -4.548 5.651 1.00 93.44 331 HIS A N 1
ATOM 2566 C CA . HIS A 1 331 ? 3.480 -4.694 4.233 1.00 93.44 331 HIS A CA 1
ATOM 2567 C C . HIS A 1 331 ? 3.153 -3.422 3.441 1.00 93.44 331 HIS A C 1
ATOM 2569 O O . HIS A 1 331 ? 2.508 -3.465 2.392 1.00 93.44 331 HIS A O 1
ATOM 2575 N N . LEU A 1 332 ? 3.530 -2.273 4.001 1.00 92.69 332 LEU A N 1
ATOM 2576 C CA . LEU A 1 332 ? 3.329 -0.984 3.361 1.00 92.69 332 LEU A CA 1
ATOM 2577 C C . LEU A 1 332 ? 4.324 -0.842 2.208 1.00 92.69 332 LEU A C 1
ATOM 2579 O O . LEU A 1 332 ? 5.442 -1.359 2.311 1.00 92.69 332 LEU A O 1
ATOM 2583 N N . PRO A 1 333 ? 3.931 -0.187 1.110 1.00 89.56 333 PRO A N 1
ATOM 2584 C CA . PRO A 1 333 ? 4.787 -0.048 -0.047 1.00 89.56 333 PRO A CA 1
ATOM 2585 C C . PRO A 1 333 ? 5.947 0.921 0.202 1.00 89.56 333 PRO A C 1
ATOM 2587 O O . PRO A 1 333 ? 5.833 1.877 0.969 1.00 89.56 333 PRO A O 1
ATOM 2590 N N . VAL A 1 334 ? 7.056 0.670 -0.486 1.00 88.75 334 VAL A N 1
ATOM 2591 C CA . VAL A 1 334 ? 8.248 1.516 -0.492 1.00 88.75 334 VAL A CA 1
ATOM 2592 C C . VAL A 1 334 ? 8.856 1.558 -1.890 1.00 88.75 334 VAL A C 1
ATOM 2594 O O . VAL A 1 334 ? 8.914 0.537 -2.586 1.00 88.75 334 VAL A O 1
ATOM 2597 N N . LEU A 1 335 ? 9.316 2.736 -2.299 1.00 87.62 335 LEU A N 1
ATOM 2598 C CA . LEU A 1 335 ? 10.089 2.946 -3.514 1.00 87.62 335 LEU A CA 1
ATOM 2599 C C . LEU A 1 335 ? 11.589 2.956 -3.195 1.00 87.62 335 LEU A C 1
ATOM 2601 O O . LEU A 1 335 ? 12.069 3.752 -2.391 1.00 87.62 335 LEU A O 1
ATOM 2605 N N . MET A 1 336 ? 12.336 2.092 -3.869 1.00 84.25 336 MET A N 1
ATOM 2606 C CA . MET A 1 336 ? 13.774 1.920 -3.711 1.00 84.25 336 MET A CA 1
ATOM 2607 C C . MET A 1 336 ? 14.468 2.074 -5.061 1.00 84.25 336 MET A C 1
ATOM 2609 O O . MET A 1 336 ? 13.894 1.800 -6.115 1.00 84.25 336 MET A O 1
ATOM 2613 N N . ASN A 1 337 ? 15.740 2.455 -5.023 1.00 84.19 337 ASN A N 1
ATOM 2614 C CA . ASN A 1 337 ? 16.623 2.379 -6.178 1.00 84.19 337 ASN A CA 1
ATOM 2615 C C . ASN A 1 337 ? 17.691 1.331 -5.875 1.00 84.19 337 ASN A C 1
ATOM 2617 O O . ASN A 1 337 ? 18.463 1.506 -4.942 1.00 84.19 337 ASN A O 1
ATOM 2621 N N . TRP A 1 338 ? 17.699 0.234 -6.631 1.00 80.00 338 TRP A N 1
ATOM 2622 C CA . TRP A 1 338 ? 18.686 -0.843 -6.487 1.00 80.00 338 TRP A CA 1
ATOM 2623 C C . TRP A 1 338 ? 19.878 -0.692 -7.425 1.00 80.00 338 TRP A C 1
ATOM 2625 O O . TRP A 1 338 ? 20.852 -1.424 -7.307 1.00 80.00 338 TRP A O 1
ATOM 2635 N N . ASN A 1 339 ? 19.839 0.262 -8.351 1.00 81.81 339 ASN A N 1
ATOM 2636 C CA . ASN A 1 339 ? 20.958 0.545 -9.236 1.00 81.81 339 ASN A CA 1
ATOM 2637 C C . ASN A 1 339 ? 21.981 1.469 -8.562 1.00 81.81 339 ASN A C 1
ATOM 2639 O O . ASN A 1 339 ? 22.302 2.540 -9.082 1.00 81.81 339 ASN A O 1
ATOM 2643 N N . ARG A 1 340 ? 22.397 1.076 -7.356 1.00 79.06 340 ARG A N 1
ATOM 2644 C CA . ARG A 1 340 ? 23.288 1.819 -6.467 1.00 79.06 340 ARG A CA 1
ATOM 2645 C C . ARG A 1 340 ? 23.965 0.901 -5.454 1.00 79.06 340 ARG A C 1
ATOM 2647 O O . ARG A 1 340 ? 23.427 -0.153 -5.127 1.00 79.06 340 ARG A O 1
ATOM 2654 N N . TYR A 1 341 ? 25.129 1.313 -4.967 1.00 73.81 341 TYR A N 1
ATOM 2655 C CA . TYR A 1 341 ? 25.891 0.659 -3.897 1.00 73.81 341 TYR A CA 1
ATOM 2656 C C . TYR A 1 341 ? 26.561 1.721 -3.013 1.00 73.81 341 TYR A C 1
ATOM 2658 O O . TYR A 1 341 ? 26.609 2.896 -3.371 1.00 73.81 341 TYR A O 1
ATOM 2666 N N . ASP A 1 342 ? 27.077 1.332 -1.849 1.00 66.75 342 ASP A N 1
ATOM 2667 C CA . ASP A 1 342 ? 27.699 2.285 -0.926 1.00 66.75 342 ASP A CA 1
ATOM 2668 C C . ASP A 1 342 ? 28.888 3.016 -1.578 1.00 66.75 342 ASP A C 1
ATOM 2670 O O . ASP A 1 342 ? 29.892 2.406 -1.944 1.00 66.75 342 ASP A O 1
ATOM 2674 N N . GLY A 1 343 ? 28.773 4.343 -1.702 1.00 66.06 343 GLY A N 1
ATOM 2675 C CA . GLY A 1 343 ? 29.801 5.211 -2.291 1.00 66.06 343 GLY A CA 1
ATOM 2676 C C . GLY A 1 343 ? 29.647 5.502 -3.790 1.00 66.06 343 GLY A C 1
ATOM 2677 O O . GLY A 1 343 ? 30.496 6.186 -4.353 1.00 66.06 343 GLY A O 1
ATOM 2678 N N . ASP A 1 344 ? 28.568 5.044 -4.427 1.00 64.38 344 ASP A N 1
ATOM 2679 C CA . ASP A 1 344 ? 28.319 5.163 -5.873 1.00 64.38 344 ASP A CA 1
ATOM 2680 C C . ASP A 1 344 ? 28.000 6.585 -6.381 1.00 64.38 344 ASP A C 1
ATOM 2682 O O . ASP A 1 344 ? 28.149 6.877 -7.569 1.00 64.38 344 ASP A O 1
ATOM 2686 N N . ARG A 1 345 ? 27.556 7.489 -5.492 1.00 56.97 345 ARG A N 1
ATOM 2687 C CA . ARG A 1 345 ? 27.003 8.791 -5.905 1.00 56.97 345 ARG A CA 1
ATOM 2688 C C . ARG A 1 345 ? 27.976 9.627 -6.727 1.00 56.97 345 ARG A C 1
ATOM 2690 O O . ARG A 1 345 ? 27.524 10.285 -7.655 1.00 56.97 345 ARG A O 1
ATOM 2697 N N . TYR A 1 346 ? 29.264 9.603 -6.389 1.00 56.62 346 TYR A N 1
ATOM 2698 C CA . TYR A 1 346 ? 30.323 10.258 -7.151 1.00 56.62 346 TYR A CA 1
ATOM 2699 C C . TYR A 1 346 ? 31.671 9.618 -6.827 1.00 56.62 346 TYR A C 1
ATOM 2701 O O . TYR A 1 346 ? 32.060 9.538 -5.661 1.00 56.62 346 TYR A O 1
ATOM 2709 N N . ASN A 1 347 ? 32.425 9.233 -7.855 1.00 61.69 347 ASN A N 1
ATOM 2710 C CA . ASN A 1 347 ? 33.855 8.986 -7.691 1.00 61.69 347 ASN A CA 1
ATOM 2711 C C . ASN A 1 347 ? 34.639 10.318 -7.654 1.00 61.69 347 ASN A C 1
ATOM 2713 O O . ASN A 1 347 ? 34.078 11.408 -7.792 1.00 61.69 347 ASN A O 1
ATOM 2717 N N . ALA A 1 348 ? 35.964 10.240 -7.501 1.00 59.72 348 ALA A N 1
ATOM 2718 C CA . ALA A 1 348 ? 36.835 11.418 -7.454 1.00 59.72 348 ALA A CA 1
ATOM 2719 C C . ALA A 1 348 ? 36.765 12.314 -8.713 1.00 59.72 348 ALA A C 1
ATOM 2721 O O . ALA A 1 348 ? 37.209 13.458 -8.663 1.00 59.72 348 ALA A O 1
ATOM 2722 N N . THR A 1 349 ? 36.213 11.820 -9.829 1.00 62.78 349 THR A N 1
ATOM 2723 C CA . THR A 1 349 ? 36.037 12.574 -11.081 1.00 62.78 349 THR A CA 1
ATOM 2724 C C . THR A 1 349 ? 34.608 13.076 -11.289 1.00 62.78 349 THR A C 1
ATOM 2726 O O . THR A 1 349 ? 34.294 13.562 -12.372 1.00 62.78 349 THR A O 1
ATOM 2729 N N . LEU A 1 350 ? 33.745 12.987 -10.268 1.00 56.94 350 LEU A N 1
ATOM 2730 C CA . LEU A 1 350 ? 32.330 13.366 -10.334 1.00 56.94 350 LEU A CA 1
ATOM 2731 C C . LEU A 1 350 ? 31.540 12.601 -11.411 1.00 56.94 350 LEU A C 1
ATOM 2733 O O . LEU A 1 350 ? 30.498 13.069 -11.871 1.00 56.94 350 LEU A O 1
ATOM 2737 N N . THR A 1 351 ? 31.999 11.406 -11.790 1.00 60.41 351 THR A N 1
ATOM 2738 C CA . THR A 1 351 ? 31.192 10.501 -12.612 1.00 60.41 351 THR A CA 1
ATOM 2739 C C . THR A 1 351 ? 30.302 9.661 -11.708 1.00 60.41 351 THR A C 1
ATOM 2741 O O . THR A 1 351 ? 30.744 9.138 -10.683 1.00 60.41 351 THR A O 1
ATOM 2744 N N . LEU A 1 352 ? 29.024 9.601 -12.075 1.00 64.62 352 LEU A N 1
ATOM 2745 C CA . LEU A 1 352 ? 28.022 8.803 -11.389 1.00 64.62 352 LEU A CA 1
ATOM 2746 C C . LEU A 1 352 ? 28.261 7.337 -11.745 1.00 64.62 352 LEU A C 1
ATOM 2748 O O . LEU A 1 352 ? 28.074 6.948 -12.900 1.00 64.62 352 LEU A O 1
ATOM 2752 N N . ASP A 1 353 ? 28.706 6.556 -10.766 1.00 70.12 353 ASP A N 1
ATOM 2753 C CA . ASP A 1 353 ? 28.936 5.127 -10.937 1.00 70.12 353 ASP A CA 1
ATOM 2754 C C . ASP A 1 353 ? 27.635 4.381 -10.636 1.00 70.12 353 ASP A C 1
ATOM 2756 O O . ASP A 1 353 ? 26.914 4.710 -9.694 1.00 70.12 353 ASP A O 1
ATOM 2760 N N . ARG A 1 354 ? 27.276 3.419 -11.482 1.00 77.25 354 ARG A N 1
ATOM 2761 C CA . ARG A 1 354 ? 26.039 2.647 -11.347 1.00 77.25 354 ARG A CA 1
ATOM 2762 C C . ARG A 1 354 ? 26.296 1.209 -11.753 1.00 77.25 354 ARG A C 1
ATOM 2764 O O . ARG A 1 354 ? 26.820 0.997 -12.846 1.00 77.25 354 ARG A O 1
ATOM 2771 N N . PRO A 1 355 ? 25.830 0.224 -10.963 1.00 80.56 355 PRO A N 1
ATOM 2772 C CA . PRO A 1 355 ? 25.941 -1.183 -11.328 1.00 80.56 355 PRO A CA 1
ATOM 2773 C C . PRO A 1 355 ? 25.429 -1.500 -12.737 1.00 80.56 355 PRO A C 1
ATOM 2775 O O . PRO A 1 355 ? 26.048 -2.255 -13.478 1.00 80.56 355 PRO A O 1
ATOM 2778 N N . ASN A 1 356 ? 24.308 -0.895 -13.126 1.00 81.31 356 ASN A N 1
ATOM 2779 C CA . ASN A 1 356 ? 23.672 -1.051 -14.422 1.00 81.31 356 ASN A CA 1
ATOM 2780 C C . ASN A 1 356 ? 23.689 0.265 -15.199 1.00 81.31 356 ASN A C 1
ATOM 2782 O O . ASN A 1 356 ? 22.886 1.168 -14.961 1.00 81.31 356 ASN A O 1
ATOM 2786 N N . SER A 1 357 ? 24.589 0.347 -16.173 1.00 79.56 357 SER A N 1
ATOM 2787 C CA . SER A 1 357 ? 24.772 1.527 -17.017 1.00 79.56 357 SER A CA 1
ATOM 2788 C C . SER A 1 357 ? 23.614 1.792 -17.985 1.00 79.56 357 SER A C 1
ATOM 2790 O O . SER A 1 357 ? 23.520 2.897 -18.511 1.00 79.56 357 SER A O 1
ATOM 2792 N N . HIS A 1 358 ? 22.708 0.832 -18.203 1.00 77.56 358 HIS A N 1
ATOM 2793 C CA . HIS A 1 358 ? 21.543 1.012 -19.075 1.00 77.56 358 HIS A CA 1
ATOM 2794 C C . HIS A 1 358 ? 20.391 1.752 -18.394 1.00 77.56 358 HIS A C 1
ATOM 2796 O O . HIS A 1 358 ? 19.513 2.278 -19.084 1.00 77.56 358 HIS A O 1
ATOM 2802 N N . TYR A 1 359 ? 20.382 1.800 -17.058 1.00 80.88 359 TYR A N 1
ATOM 2803 C CA . TYR A 1 359 ? 19.279 2.363 -16.289 1.00 80.88 359 TYR A CA 1
ATOM 2804 C C . TYR A 1 359 ? 19.691 3.602 -15.500 1.00 80.88 359 TYR A C 1
ATOM 2806 O O . TYR A 1 359 ? 20.552 3.558 -14.627 1.00 80.88 359 TYR A O 1
ATOM 2814 N N . THR A 1 360 ? 19.042 4.725 -15.774 1.00 76.06 360 THR A N 1
ATOM 2815 C CA . THR A 1 360 ? 19.208 5.985 -15.032 1.00 76.06 360 THR A CA 1
ATOM 2816 C C . THR A 1 360 ? 18.305 6.002 -13.811 1.00 76.06 360 THR A C 1
ATOM 2818 O O . THR A 1 360 ? 18.775 5.894 -12.674 1.00 76.06 360 THR A O 1
ATOM 2821 N N . GLY A 1 361 ? 16.996 6.099 -14.048 1.00 77.06 361 GLY A N 1
ATOM 2822 C CA . GLY A 1 361 ? 15.969 5.912 -13.037 1.00 77.06 361 GLY A CA 1
ATOM 2823 C C . GLY A 1 361 ? 15.744 4.426 -12.782 1.00 77.06 361 GLY A C 1
ATOM 2824 O O . GLY A 1 361 ? 15.484 3.660 -13.704 1.00 77.06 361 GLY A O 1
ATOM 2825 N N . PHE A 1 362 ? 15.819 4.008 -11.524 1.00 84.06 362 PHE A N 1
ATOM 2826 C CA . PHE A 1 362 ? 15.498 2.641 -11.129 1.00 84.06 362 PHE A CA 1
ATOM 2827 C C . PHE A 1 362 ? 14.457 2.707 -10.021 1.00 84.06 362 PHE A C 1
ATOM 2829 O O . PHE A 1 362 ? 14.788 2.903 -8.855 1.00 84.06 362 PHE A O 1
ATOM 2836 N N . ASN A 1 363 ? 13.191 2.622 -10.415 1.00 88.81 363 ASN A N 1
ATOM 2837 C CA . ASN A 1 363 ? 12.043 2.695 -9.524 1.00 88.81 363 ASN A CA 1
ATOM 2838 C C . ASN A 1 363 ? 11.609 1.277 -9.179 1.00 88.81 363 ASN A C 1
ATOM 2840 O O . ASN A 1 363 ? 10.719 0.727 -9.826 1.00 88.81 363 ASN A O 1
ATOM 2844 N N . TYR A 1 364 ? 12.264 0.680 -8.191 1.00 88.00 364 TYR A N 1
ATOM 2845 C CA . TYR A 1 364 ? 11.895 -0.633 -7.697 1.00 88.00 364 TYR A CA 1
ATOM 2846 C C . TYR A 1 364 ? 10.941 -0.500 -6.517 1.00 88.00 364 TYR A C 1
ATOM 2848 O O . TYR A 1 364 ? 11.282 0.097 -5.499 1.00 88.00 364 TYR A O 1
ATOM 2856 N N . ARG A 1 365 ? 9.740 -1.060 -6.636 1.00 88.50 365 ARG A N 1
ATOM 2857 C CA . ARG A 1 365 ? 8.738 -1.009 -5.569 1.00 88.50 365 ARG A CA 1
ATOM 2858 C C . ARG A 1 365 ? 8.627 -2.344 -4.856 1.00 88.50 365 ARG A C 1
ATOM 2860 O O . ARG A 1 365 ? 8.377 -3.372 -5.476 1.00 88.50 365 ARG A O 1
ATOM 2867 N N . SER A 1 366 ? 8.751 -2.318 -3.539 1.00 87.69 366 SER A N 1
ATOM 2868 C CA . SER A 1 366 ? 8.458 -3.465 -2.679 1.00 87.69 366 SER A CA 1
ATOM 2869 C C . SER A 1 366 ? 7.462 -3.058 -1.609 1.00 87.69 366 SER A C 1
ATOM 2871 O O . SER A 1 366 ? 6.987 -1.924 -1.607 1.00 87.69 366 SER A O 1
ATOM 2873 N N . ASN A 1 367 ? 7.124 -3.970 -0.701 1.00 88.31 367 ASN A N 1
ATOM 2874 C CA . ASN A 1 367 ? 6.230 -3.644 0.394 1.00 88.31 367 ASN A CA 1
ATOM 2875 C C . ASN A 1 367 ? 6.628 -4.285 1.723 1.00 88.31 367 ASN A C 1
ATOM 2877 O O . ASN A 1 367 ? 5.860 -4.992 2.368 1.00 88.31 367 ASN A O 1
ATOM 2881 N N . ASN A 1 368 ? 7.874 -4.057 2.129 1.00 82.88 368 ASN A N 1
ATOM 2882 C CA . ASN A 1 368 ? 8.422 -4.639 3.352 1.00 82.88 368 ASN A CA 1
ATOM 2883 C C . ASN A 1 368 ? 8.528 -3.644 4.523 1.00 82.88 368 ASN A C 1
ATOM 2885 O O . ASN A 1 368 ? 9.186 -3.947 5.516 1.00 82.88 368 ASN A O 1
ATOM 2889 N N . VAL A 1 369 ? 7.903 -2.464 4.430 1.00 90.88 369 VAL A N 1
ATOM 2890 C CA . VAL A 1 369 ? 7.935 -1.461 5.507 1.00 90.88 369 VAL A CA 1
ATOM 2891 C C . VAL A 1 369 ? 6.672 -1.508 6.366 1.00 90.88 369 VAL A C 1
ATOM 2893 O O . VAL A 1 369 ? 5.651 -2.105 6.008 1.00 90.88 369 VAL A O 1
ATOM 2896 N N . THR A 1 370 ? 6.770 -0.948 7.569 1.00 94.62 370 THR A N 1
ATOM 2897 C CA . THR A 1 370 ? 5.703 -0.982 8.574 1.00 94.62 370 THR A CA 1
ATOM 2898 C C . THR A 1 370 ? 5.530 0.387 9.207 1.00 94.62 370 THR A C 1
ATOM 2900 O O . THR A 1 370 ? 6.485 1.155 9.296 1.00 94.62 370 THR A O 1
ATOM 2903 N N . SER A 1 371 ? 4.326 0.659 9.700 1.00 95.69 371 SER A N 1
ATOM 2904 C CA . SER A 1 371 ? 4.033 1.841 10.504 1.00 95.69 371 SER A CA 1
ATOM 2905 C C . SER A 1 371 ? 3.294 1.434 11.775 1.00 95.69 371 SER A C 1
ATOM 2907 O O . SER A 1 371 ? 2.662 0.375 11.847 1.00 95.69 371 SER A O 1
ATOM 2909 N N . ASN A 1 372 ? 3.423 2.244 12.822 1.00 96.81 372 ASN A N 1
ATOM 2910 C CA . ASN A 1 372 ? 2.735 2.032 14.086 1.00 96.81 372 ASN A CA 1
ATOM 2911 C C . ASN A 1 372 ? 2.247 3.378 14.630 1.00 96.81 372 ASN A C 1
ATOM 2913 O O . ASN A 1 372 ? 3.046 4.231 15.029 1.00 96.81 372 ASN A O 1
ATOM 2917 N N . TYR A 1 373 ? 0.932 3.542 14.688 1.00 97.38 373 TYR A N 1
ATOM 2918 C CA . TYR A 1 373 ? 0.250 4.650 15.338 1.00 97.38 373 TYR A CA 1
ATOM 2919 C C . TYR A 1 373 ? -0.417 4.175 16.626 1.00 97.38 373 TYR A C 1
ATOM 2921 O O . TYR A 1 373 ? -1.064 3.130 16.657 1.00 97.38 373 TYR A O 1
ATOM 2929 N N . ASN A 1 374 ? -0.257 4.947 17.696 1.00 98.19 374 ASN A N 1
ATOM 2930 C CA . ASN A 1 374 ? -0.872 4.686 18.992 1.00 98.19 374 ASN A CA 1
ATOM 2931 C C . ASN A 1 374 ? -1.387 5.996 19.575 1.00 98.19 374 ASN A C 1
ATOM 2933 O O . ASN A 1 374 ? -0.641 6.976 19.607 1.00 98.19 374 ASN A O 1
ATOM 2937 N N . ALA A 1 375 ? -2.614 6.001 20.087 1.00 98.31 375 ALA A N 1
ATOM 2938 C CA . ALA A 1 375 ? -3.201 7.169 20.722 1.00 98.31 375 ALA A CA 1
ATOM 2939 C C . ALA A 1 375 ? -4.041 6.820 21.947 1.00 98.31 375 ALA A C 1
ATOM 2941 O O . ALA A 1 375 ? -4.781 5.838 21.960 1.00 98.31 375 ALA A O 1
ATOM 2942 N N . LEU A 1 376 ? -3.953 7.678 22.961 1.00 98.38 376 LEU A N 1
ATOM 2943 C CA . LEU A 1 376 ? -4.896 7.758 24.065 1.00 98.38 376 LEU A CA 1
ATOM 2944 C C . LEU A 1 376 ? -5.801 8.968 23.842 1.00 98.38 376 LEU A C 1
ATOM 2946 O O . LEU A 1 376 ? -5.328 10.096 23.707 1.00 98.38 376 LEU A O 1
ATOM 2950 N N . VAL A 1 377 ? -7.105 8.719 23.809 1.00 98.25 377 VAL A N 1
ATOM 2951 C CA . VAL A 1 377 ? -8.151 9.717 23.594 1.00 98.25 377 VAL A CA 1
ATOM 2952 C C . VAL A 1 377 ? -9.029 9.765 24.832 1.00 98.25 377 VAL A C 1
ATOM 2954 O O . VAL A 1 377 ? -9.713 8.798 25.165 1.00 98.25 377 VAL A O 1
ATOM 2957 N N . PHE A 1 378 ? -9.006 10.900 25.514 1.00 98.31 378 PHE A N 1
ATOM 2958 C CA . PHE A 1 378 ? -9.850 11.187 26.662 1.00 98.31 378 PHE A CA 1
ATOM 2959 C C . PHE A 1 378 ? -10.996 12.104 26.247 1.00 98.31 378 PHE A C 1
ATOM 2961 O O . PHE A 1 378 ? -10.781 13.081 25.530 1.00 98.31 378 PHE A O 1
ATOM 2968 N N . GLU A 1 379 ? -12.196 11.821 26.738 1.00 98.31 379 GLU A N 1
ATOM 2969 C CA . GLU A 1 379 ? -13.373 12.661 26.556 1.00 98.31 379 GLU A CA 1
ATOM 2970 C C . GLU A 1 379 ? -14.155 12.770 27.872 1.00 98.31 379 GLU A C 1
ATOM 2972 O O . GLU A 1 379 ? -14.337 11.790 28.595 1.00 98.31 379 GLU A O 1
ATOM 2977 N N . ALA A 1 380 ? -14.645 13.967 28.180 1.00 98.19 380 ALA A N 1
ATOM 2978 C CA . ALA A 1 380 ? -15.537 14.229 29.299 1.00 98.19 380 ALA A CA 1
ATOM 2979 C C . ALA A 1 380 ? -16.788 14.955 28.801 1.00 98.19 380 ALA A C 1
ATOM 2981 O O . ALA A 1 380 ? -16.689 16.012 28.175 1.00 98.19 380 ALA A O 1
ATOM 2982 N N . ARG A 1 381 ? -17.968 14.414 29.119 1.00 97.50 381 ARG A N 1
ATOM 2983 C CA . ARG A 1 381 ? -19.268 15.021 28.801 1.00 97.50 381 ARG A CA 1
ATOM 2984 C C . ARG A 1 381 ? -19.993 15.397 30.081 1.00 97.50 381 ARG A C 1
ATOM 2986 O O . ARG A 1 381 ? -20.299 14.528 30.899 1.00 97.50 381 ARG A O 1
ATOM 2993 N N . LYS A 1 382 ? -20.290 16.684 30.251 1.00 96.44 382 LYS A N 1
ATOM 2994 C CA . LYS A 1 382 ? -21.031 17.223 31.394 1.00 96.44 382 LYS A CA 1
ATOM 2995 C C . LYS A 1 382 ? -22.302 17.920 30.920 1.00 96.44 382 LYS A C 1
ATOM 2997 O O . LYS A 1 382 ? -22.233 18.948 30.256 1.00 96.44 382 LYS A O 1
ATOM 3002 N N . HIS A 1 383 ? -23.455 17.406 31.329 1.00 94.12 383 HIS A N 1
ATOM 3003 C CA . HIS A 1 383 ? -24.744 18.077 31.179 1.00 94.12 383 HIS A CA 1
ATOM 3004 C C . HIS A 1 383 ? -25.076 18.851 32.456 1.00 94.12 383 HIS A C 1
ATOM 3006 O O . HIS A 1 383 ? -25.102 18.289 33.548 1.00 94.12 383 HIS A O 1
ATOM 3012 N N . PHE A 1 384 ? -25.323 20.148 32.345 1.00 91.62 384 PHE A N 1
ATOM 3013 C CA . PHE A 1 384 ? -25.757 20.977 33.464 1.00 91.62 384 PHE A CA 1
ATOM 3014 C C . PHE A 1 384 ? -27.284 20.997 33.537 1.00 91.62 384 PHE A C 1
ATOM 3016 O O . PHE A 1 384 ? -27.973 20.753 32.551 1.00 91.62 384 PHE A O 1
ATOM 3023 N N . SER A 1 385 ? -27.828 21.314 34.711 1.00 85.25 385 SER A N 1
ATOM 3024 C CA . SER A 1 385 ? -29.277 21.341 34.952 1.00 85.25 385 SER A CA 1
ATOM 3025 C C . SER A 1 385 ? -30.039 22.396 34.137 1.00 85.25 385 SER A C 1
ATOM 3027 O O . SER A 1 385 ? -31.258 22.319 34.054 1.00 85.25 385 SER A O 1
ATOM 3029 N N . HIS A 1 386 ? -29.344 23.362 33.529 1.00 83.75 386 HIS A N 1
ATOM 3030 C CA . HIS A 1 386 ? -29.941 24.512 32.844 1.00 83.75 386 HIS A CA 1
ATOM 3031 C C . HIS A 1 386 ? -29.545 24.586 31.361 1.00 83.75 386 HIS A C 1
ATOM 3033 O O . HIS A 1 386 ? -28.891 25.531 30.937 1.00 83.75 386 HIS A O 1
ATOM 3039 N N . SER A 1 387 ? -29.928 23.584 30.564 1.00 88.00 387 SER A N 1
ATOM 3040 C CA . SER A 1 387 ? -29.796 23.565 29.088 1.00 88.00 387 SER A CA 1
ATOM 3041 C C . SER A 1 387 ? -28.377 23.709 28.510 1.00 88.00 387 SER A C 1
ATOM 3043 O O . SER A 1 387 ? -28.222 23.829 27.298 1.00 88.00 387 SER A O 1
ATOM 3045 N N . VAL A 1 388 ? -27.333 23.662 29.342 1.00 93.50 388 VAL A N 1
ATOM 3046 C CA . VAL A 1 388 ? -25.929 23.731 28.911 1.00 93.50 388 VAL A CA 1
ATOM 3047 C C . VAL A 1 388 ? -25.310 22.337 28.949 1.00 93.50 388 VAL A C 1
ATOM 3049 O O . VAL A 1 388 ? -25.453 21.610 29.933 1.00 93.50 388 VAL A O 1
ATOM 3052 N N . ALA A 1 389 ? -24.569 21.982 27.903 1.00 94.19 389 ALA A N 1
ATOM 3053 C CA . ALA A 1 389 ? -23.713 20.804 27.866 1.00 94.19 389 ALA A CA 1
ATOM 3054 C C . ALA A 1 389 ? -22.286 21.226 27.505 1.00 94.19 389 ALA A C 1
ATOM 3056 O O . ALA A 1 389 ? -22.088 22.046 26.612 1.00 94.19 389 ALA A O 1
ATOM 3057 N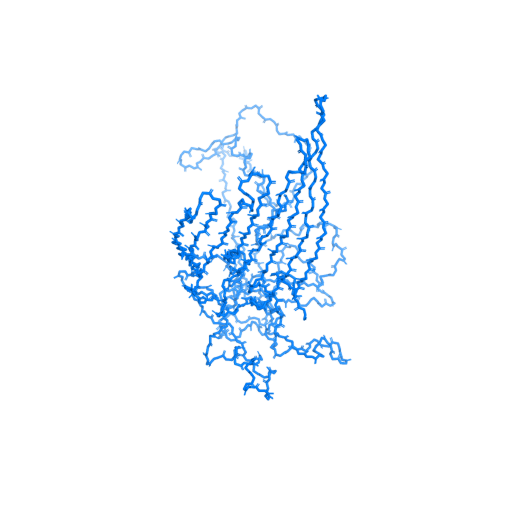 N . LEU A 1 390 ? -21.299 20.665 28.200 1.00 96.19 390 LEU A N 1
ATOM 3058 C CA . LEU A 1 390 ? -19.885 20.824 27.881 1.00 96.19 390 LEU A CA 1
ATOM 3059 C C . LEU A 1 390 ? -19.302 19.469 27.494 1.00 96.19 390 LEU A C 1
ATOM 3061 O O . LEU A 1 390 ? -19.510 18.474 28.190 1.00 96.19 390 LEU A O 1
ATOM 3065 N N . ILE A 1 391 ? -18.550 19.457 26.398 1.00 96.88 391 ILE A N 1
ATOM 3066 C CA . ILE A 1 391 ? -17.770 18.308 25.943 1.00 96.88 391 ILE A CA 1
ATOM 3067 C C . ILE A 1 391 ? -16.323 18.777 25.836 1.00 96.88 391 ILE A C 1
ATOM 3069 O O . ILE A 1 391 ? -16.034 19.744 25.133 1.00 96.88 391 ILE A O 1
ATOM 3073 N N . GLY A 1 392 ? -15.429 18.120 26.567 1.00 97.69 392 GLY A N 1
ATOM 3074 C CA . GLY A 1 392 ? -13.988 18.339 26.484 1.00 97.69 392 GLY A CA 1
ATOM 3075 C C . GLY A 1 392 ? -13.302 17.071 25.999 1.00 97.69 392 GLY A C 1
ATOM 3076 O O . GLY A 1 392 ? -13.660 15.982 26.443 1.00 97.69 392 GLY A O 1
ATOM 3077 N N . GLY A 1 393 ? -12.321 17.208 25.110 1.00 97.75 393 GLY A N 1
ATOM 3078 C CA . GLY A 1 393 ? -11.554 16.087 24.576 1.00 97.75 393 GLY A CA 1
ATOM 3079 C C . GLY A 1 393 ? -10.061 16.394 24.522 1.00 97.75 393 GLY A C 1
ATOM 3080 O O . GLY A 1 393 ? -9.668 17.541 24.312 1.00 97.75 393 GLY A O 1
ATOM 3081 N N . TYR A 1 394 ? -9.232 15.372 24.708 1.00 97.81 394 TYR A N 1
ATOM 3082 C CA . TYR A 1 394 ? -7.780 15.456 24.564 1.00 97.81 394 TYR A CA 1
ATOM 3083 C C . TYR A 1 394 ? -7.240 14.175 23.931 1.00 97.81 394 TYR A C 1
ATOM 3085 O O . TYR A 1 394 ? -7.617 13.077 24.336 1.00 97.81 394 TYR A O 1
ATOM 3093 N N . THR A 1 395 ? -6.351 14.317 22.949 1.00 98.31 395 THR A N 1
ATOM 3094 C CA . THR A 1 395 ? -5.695 13.190 22.277 1.00 98.31 395 THR A CA 1
ATOM 3095 C C . THR A 1 395 ? -4.190 13.308 22.436 1.00 98.31 395 THR A C 1
ATOM 3097 O O . THR A 1 395 ? -3.596 14.305 22.030 1.00 98.31 395 THR A O 1
ATOM 3100 N N . TRP A 1 396 ? -3.573 12.270 22.990 1.00 98.12 396 TRP A N 1
ATOM 3101 C CA . TRP A 1 396 ? -2.127 12.100 23.005 1.00 98.12 396 TRP A CA 1
ATOM 3102 C C . TRP A 1 396 ? -1.761 10.929 22.106 1.00 98.12 396 TRP A C 1
ATOM 3104 O O . TRP A 1 396 ? -2.193 9.805 22.354 1.00 98.12 396 TRP A O 1
ATOM 3114 N N . GLY A 1 397 ? -0.990 11.191 21.052 1.00 97.75 397 GLY A N 1
ATOM 3115 C CA . GLY A 1 397 ? -0.655 10.189 20.048 1.00 97.75 397 GLY A CA 1
ATOM 3116 C C . GLY A 1 397 ? 0.819 10.182 19.672 1.00 97.75 397 GLY A C 1
ATOM 3117 O O . GLY A 1 397 ? 1.518 11.188 19.800 1.00 97.75 397 GLY A O 1
ATOM 3118 N N . ARG A 1 398 ? 1.278 9.031 19.181 1.00 97.50 398 ARG A N 1
ATOM 3119 C CA . ARG A 1 398 ? 2.610 8.826 18.610 1.00 97.50 398 ARG A CA 1
ATOM 3120 C C . ARG A 1 398 ? 2.501 7.992 17.338 1.00 97.50 398 ARG A C 1
ATOM 3122 O O . ARG A 1 398 ? 1.878 6.933 17.346 1.00 97.50 398 ARG A O 1
ATOM 3129 N N . LEU A 1 399 ? 3.166 8.458 16.285 1.00 96.12 399 LEU A N 1
ATOM 3130 C CA . LEU A 1 399 ? 3.350 7.750 15.021 1.00 96.12 399 LEU A CA 1
ATOM 3131 C C . LEU A 1 399 ? 4.832 7.407 14.852 1.00 96.12 399 LEU A C 1
ATOM 3133 O O . LEU A 1 399 ? 5.698 8.240 15.116 1.00 96.12 399 LEU A O 1
ATOM 3137 N N . MET A 1 400 ? 5.115 6.185 14.419 1.00 95.12 400 MET A N 1
ATOM 3138 C CA . MET A 1 400 ? 6.426 5.774 13.927 1.00 95.12 400 MET A CA 1
ATOM 3139 C C . MET A 1 400 ? 6.226 5.100 12.579 1.00 95.12 400 MET A C 1
ATOM 3141 O O . MET A 1 400 ? 5.399 4.196 12.472 1.00 95.12 400 MET A O 1
ATOM 3145 N N . ASP A 1 401 ? 6.981 5.527 11.579 1.00 90.75 401 ASP A N 1
ATOM 3146 C CA . ASP A 1 401 ? 6.957 4.949 10.242 1.00 90.75 401 ASP A CA 1
ATOM 3147 C C . ASP A 1 401 ? 8.386 4.698 9.762 1.00 90.75 401 ASP A C 1
ATOM 3149 O O . ASP A 1 401 ? 9.288 5.487 10.048 1.00 90.75 401 ASP A O 1
ATOM 3153 N N . PHE A 1 402 ? 8.587 3.590 9.054 1.00 85.12 402 PHE A N 1
ATOM 3154 C CA . PHE A 1 402 ? 9.885 3.187 8.510 1.00 85.12 402 PHE A CA 1
ATOM 3155 C C . PHE A 1 402 ? 10.074 3.664 7.058 1.00 85.12 402 PHE A C 1
ATOM 3157 O O . PHE A 1 402 ? 10.708 2.977 6.263 1.00 85.12 402 PHE A O 1
ATOM 3164 N N . GLY A 1 403 ? 9.533 4.842 6.719 1.00 80.88 403 GLY A N 1
ATOM 3165 C CA . GLY A 1 403 ? 9.697 5.468 5.404 1.00 80.88 403 GLY A CA 1
ATOM 3166 C C . GLY A 1 403 ? 8.777 4.887 4.334 1.00 80.88 403 GLY A C 1
ATOM 3167 O O . GLY A 1 403 ? 9.217 4.667 3.208 1.00 80.88 403 GLY A O 1
ATOM 3168 N N . SER A 1 404 ? 7.520 4.603 4.685 1.00 80.12 404 SER A N 1
ATOM 3169 C CA . SER A 1 404 ? 6.518 4.195 3.702 1.00 80.12 404 SER A CA 1
ATOM 3170 C C . SER A 1 404 ? 6.229 5.343 2.733 1.00 80.12 404 SER A C 1
ATOM 3172 O O . SER A 1 404 ? 5.679 6.376 3.104 1.00 80.12 404 SER A O 1
ATOM 3174 N N . ASP A 1 405 ? 6.648 5.176 1.480 1.00 81.62 405 ASP A N 1
ATOM 3175 C CA . ASP A 1 405 ? 6.441 6.151 0.413 1.00 81.62 405 ASP A CA 1
ATOM 3176 C C . ASP A 1 405 ? 6.498 5.455 -0.959 1.00 81.62 405 ASP A C 1
ATOM 3178 O O . ASP A 1 405 ? 7.307 4.559 -1.206 1.00 81.62 405 ASP A O 1
ATOM 3182 N N . LEU A 1 406 ? 5.604 5.851 -1.862 1.00 75.75 406 LEU A N 1
ATOM 3183 C CA . LEU A 1 406 ? 5.419 5.270 -3.194 1.00 75.75 406 LEU A CA 1
ATOM 3184 C C . LEU A 1 406 ? 6.040 6.091 -4.335 1.00 75.75 406 LEU A C 1
ATOM 3186 O O . LEU A 1 406 ? 6.146 5.589 -5.464 1.00 75.75 406 LEU A O 1
ATOM 3190 N N . PHE A 1 407 ? 6.412 7.340 -4.053 1.00 76.75 407 PHE A N 1
ATOM 3191 C CA . PHE A 1 407 ? 6.760 8.371 -5.034 1.00 76.75 407 PHE A CA 1
ATOM 3192 C C . PHE A 1 407 ? 8.088 9.067 -4.721 1.00 76.75 407 PHE A C 1
ATOM 3194 O O . PHE A 1 407 ? 8.824 9.419 -5.639 1.00 76.75 407 PHE A O 1
ATOM 3201 N N . SER A 1 408 ? 8.414 9.230 -3.444 1.00 64.88 408 SER A N 1
ATOM 3202 C CA . SER A 1 408 ? 9.696 9.705 -2.947 1.00 64.88 408 SER A CA 1
ATOM 3203 C C . SER A 1 408 ? 10.513 8.497 -2.500 1.00 64.88 408 SER A C 1
ATOM 3205 O O . SER A 1 408 ? 10.152 7.795 -1.560 1.00 64.88 408 SER A O 1
ATOM 3207 N N . GLY A 1 409 ? 11.592 8.194 -3.223 1.00 58.41 409 GLY A N 1
ATOM 3208 C CA . GLY A 1 409 ? 12.421 7.032 -2.912 1.00 58.41 409 GLY A CA 1
ATOM 3209 C C . GLY A 1 409 ? 13.070 7.153 -1.532 1.00 58.41 409 GLY A C 1
ATOM 3210 O O . GLY A 1 409 ? 13.693 8.171 -1.227 1.00 58.41 409 GLY A O 1
ATOM 3211 N N . SER A 1 410 ? 12.982 6.101 -0.721 1.00 55.72 410 SER A N 1
ATOM 3212 C CA . SER A 1 410 ? 13.808 5.965 0.479 1.00 55.72 410 SER A CA 1
ATOM 3213 C C . SER A 1 410 ? 15.221 5.553 0.059 1.00 55.72 410 SER A C 1
ATOM 3215 O O . SER A 1 410 ? 15.378 4.626 -0.743 1.00 55.72 410 SER A O 1
ATOM 3217 N N . THR A 1 411 ? 16.241 6.259 0.547 1.00 47.22 411 THR A N 1
ATOM 3218 C CA . THR A 1 411 ? 17.653 5.911 0.311 1.00 47.22 411 THR A CA 1
ATOM 3219 C C . THR A 1 411 ? 18.115 4.783 1.197 1.00 47.22 411 THR A C 1
ATOM 3221 O O . THR A 1 411 ? 17.839 4.883 2.414 1.00 47.22 411 THR A O 1
#